Protein 7ZH0 (pdb70)

B-factor: mean 101.72, std 19.41, range [71.38, 168.77]

Nearest PDB structures (foldseek):
  7zh0-assembly1_A  TM=1.002E+00  e=4.511E-68  Homo sapiens
  7zha-assembly1_A  TM=9.778E-01  e=4.416E-56  Homo sapiens
  7zh6-assembly1_A  TM=9.779E-01  e=1.445E-52  Homo sapiens
  8et7-assembly1_A  TM=9.202E-01  e=3.446E-37  Homo sapiens
  8jtz-assembly1_A  TM=9.130E-01  e=7.797E-36  Homo sapiens

Solvent-accessible surface area: 22840 Å² total; per-residue (Å²): 138,70,29,72,78,19,13,141,152,29,16,56,73,20,152,8,5,109,119,4,12,100,46,3,1,78,4,0,21,16,12,0,23,12,82,27,3,12,64,5,8,7,35,127,14,85,50,40,6,5,46,2,99,29,25,32,58,18,5,136,192,65,60,47,61,55,93,79,6,52,122,75,32,56,77,45,79,39,48,38,71,78,60,70,170,178,64,59,54,124,103,124,76,17,75,86,47,94,24,190,41,51,16,131,31,24,36,110,52,24,0,2,0,32,93,24,50,2,3,37,118,31,48,203,42,42,71,54,3,56,36,35,1,23,77,0,1,50,44,0,2,103,67,21,2,76,26,0,2,104,118,15,1,25,71,7,3,20,106,2,2,78,6,10,0,72,8,0,44,48,0,4,138,13,110,72,34,81,40,2,21,100,64,8,51,61,1,0,15,63,1,11,2,8,11,6,1,1,0,0,5,4,1,2,8,2,4,42,134,28,2,44,55,0,0,0,33,2,14,27,48,35,7,81,0,31,16,84,0,8,23,46,4,144,157,65,74,64,9,71,26,2,8,69,41,6,2,62,38,2,63,117,17,53,133,12,164,184,34,5,22,18,1,3,14,13,3,62,5,114,83,122,28,120,93,2,97,98,3,36,157,90,9,22,92,101,69,124,152,112,41,144,87,50,58,66,9,56,101,125,54,2,51,148,39,95,26,10,100,69,2,4,108,21,3,37,64,8,14,38,5,4,8,1,0,67,53,2,1,50,106,77,23,52,148,56,65,70,57,75,72,90,21,34,102,72,19,1,59,40,22,53,78,12,1,94,97,0,30,135,22,0,74,199,83,6,8,67,111,11,7,21,55,3,9,70,59,0,0,79,4,0,53,66,0,6,125,48,85,154,31,138,48,222,111,56,63,75,30,1,30,102,0,17,49,6,0,14,29,1,52,14,1,1,9,0,6,0,0,2,2,1,6,2,9,10,0,2,9,0,0,3,18,0,0,6,49,18,5,76,0,22,56,46,4,59,125,51,40,158,143,32,30,78,107,112,123,35,45,4,7,32,66,3,0,81,40,0,39,79,2,29,35,31,2,118,90,8,32,40,6,67,56,99,19,13,16,48,32,111,76,4,42,137,109

Organism: Homo sapiens (NCBI:txid9606)

CATH classification: 1.20.1250.20

Radius of gyration: 25.82 Å; Cα contacts (8 Å, |Δi|>4): 703; chains: 1; bounding box: 88×44×61 Å

GO terms:
  GO:0015651 quaternary ammonium group transmembrane transporter activity (F, IDA)
  GO:0005326 neurotransmitter transmembrane transporter activity (F, IDA)
  GO:0005886 plasma membrane (C, IDA)
  GO:0042908 xenobiotic transport (P, IDA)
  GO:0008504 monoamine transmembrane transporter activity (F, IDA)
  GO:0015697 quaternary ammonium group transport (P, IDA)
  GO:0051610 serotonin uptake (P, IDA)
  GO:0051615 histamine uptake (P, IDA)
  GO:0051620 norepinephrine uptake (P, IDA)
  GO:0051625 epinephrine uptake (P, IDA)
  GO:0055085 transmembrane transport (P, IDA)
  GO:0090494 dopamine uptake (P, IDA)
  GO:0006836 neurotransmitter transport (P, IDA)
  GO:0022857 transmembrane transporter activity (F, IDA)
  GO:0001692 histamine metabolic process (P, TAS)
  GO:0005326 neurotransmitter transmembrane transporter activity (F, IMP)
  GO:0008504 monoamine transmembrane transporter activity (F, IMP)
  GO:0015844 monoamine transport (P, IMP)
  GO:0051615 histamine uptake (P, IMP)
  GO:0016323 basolateral plasma membrane (C, IDA)

Foldseek 3Di:
DVVLVLCVVPAFDDPLLVVLLVLLLVLLLLLLCLLPVCCLAAPDAPAKEADDPVRVVVCVVVVDAVVVVPVLFVDQKGFDCVVVCVRSDPPPPGDIGGDPDHMAGHDPFAHVCRQAVQDDVNVVCSCVLVLLLLLLLLQLLQVLLLVCLLPPLVVLLLVLLVLLQVLLLCLLVPNHDVSNSVSSSSNSSSSNSNNLSSLLQSLQRHWLPCSLVSLLVSVLSSLVSLLCLLVLCVVDRHNSSSSNVSNVVSVVSSVCVVSDDGHLVSCVQVVPVVVSVVVSQVSPPPDGDYDDRCNRPDPVNCQDDVLSVLLLVLLLLLLLLLLLLLVVLVVQQPADPPDDSVRSNVLSVVLVVLSVCSSVPCQPPFQLVLLLVLLLLLLVLLVVLLDDPPPPDPCNNVSSSSSNSSSVSNVSSSLSVLQQLDAPSCRSNSVSNSVSSSSVSNSCNVVVQVVQVVVPNSRSSNVSSVSSNVSVVSSVSDPRSHSPIHHHDPSSPDD

Structure (mmCIF, N/CA/C/O backbone):
data_7ZH0
#
_entry.id   7ZH0
#
_cell.length_a   1.00
_cell.length_b   1.00
_cell.length_c   1.00
_cell.angle_alpha   90.00
_cell.angle_beta   90.00
_cell.angle_gamma   90.00
#
_symmetry.space_group_name_H-M   'P 1'
#
loop_
_atom_site.group_PDB
_atom_site.id
_atom_site.type_symbol
_atom_site.label_atom_id
_atom_site.label_alt_id
_atom_site.label_comp_id
_atom_site.label_asym_id
_atom_site.label_entity_id
_atom_site.label_seq_id
_atom_site.pdbx_PDB_ins_code
_atom_site.Cartn_x
_atom_site.Cartn_y
_atom_site.Cartn_z
_atom_site.occupancy
_atom_site.B_iso_or_equiv
_atom_site.auth_seq_id
_atom_site.auth_comp_id
_atom_site.auth_asym_id
_atom_site.auth_atom_id
_atom_site.pdbx_PDB_model_num
ATOM 1 N N . PRO A 1 2 ? 83.379 127.356 126.952 1.00 115.07 2 PRO A N 1
ATOM 2 C CA . PRO A 1 2 ? 83.100 126.154 127.755 1.00 115.07 2 PRO A CA 1
ATOM 3 C C . PRO A 1 2 ? 82.134 125.195 127.087 1.00 115.07 2 PRO A C 1
ATOM 4 O O . PRO A 1 2 ? 82.184 123.991 127.371 1.00 115.07 2 PRO A O 1
ATOM 8 N N . SER A 1 3 ? 81.251 125.688 126.215 1.00 108.84 3 SER A N 1
ATOM 9 C CA . SER A 1 3 ? 80.356 124.794 125.490 1.00 108.84 3 SER A CA 1
ATOM 10 C C . SER A 1 3 ? 81.127 123.884 124.545 1.00 108.84 3 SER A C 1
ATOM 11 O O . SER A 1 3 ? 80.680 122.768 124.257 1.00 108.84 3 SER A O 1
ATOM 14 N N . PHE A 1 4 ? 82.282 124.339 124.051 1.00 101.07 4 PHE A N 1
ATOM 15 C CA . PHE A 1 4 ? 83.124 123.468 123.239 1.00 101.07 4 PHE A CA 1
ATOM 16 C C . PHE A 1 4 ? 83.613 122.278 124.050 1.00 101.07 4 PHE A C 1
ATOM 17 O O . PHE A 1 4 ? 83.686 121.155 123.539 1.00 101.07 4 PHE A O 1
ATOM 25 N N . ASP A 1 5 ? 83.965 122.507 125.317 1.00 108.13 5 ASP A N 1
ATOM 26 C CA . ASP A 1 5 ? 84.318 121.396 126.193 1.00 108.13 5 ASP A CA 1
ATOM 27 C C . ASP A 1 5 ? 83.141 120.446 126.365 1.00 108.13 5 ASP A C 1
ATOM 28 O O . ASP A 1 5 ? 83.297 119.223 126.266 1.00 108.13 5 ASP A O 1
ATOM 33 N N . GLU A 1 6 ? 81.946 120.992 126.602 1.00 105.99 6 GLU A N 1
ATOM 34 C CA . GLU A 1 6 ? 80.754 120.155 126.657 1.00 105.99 6 GLU A CA 1
ATOM 35 C C . GLU A 1 6 ? 80.482 119.504 125.307 1.00 105.99 6 GLU A C 1
ATOM 36 O O . GLU A 1 6 ? 80.001 118.367 125.243 1.00 105.99 6 GLU A O 1
ATOM 42 N N . ALA A 1 7 ? 80.784 120.211 124.215 1.00 103.12 7 ALA A N 1
ATOM 43 C CA . ALA A 1 7 ? 80.580 119.645 122.886 1.00 103.12 7 ALA A CA 1
ATOM 44 C C . ALA A 1 7 ? 81.451 118.416 122.672 1.00 103.12 7 ALA A C 1
ATOM 45 O O . ALA A 1 7 ? 81.006 117.425 122.082 1.00 103.12 7 ALA A O 1
ATOM 47 N N . LEU A 1 8 ? 82.698 118.463 123.139 1.00 101.96 8 LEU A N 1
ATOM 48 C CA . LEU A 1 8 ? 83.559 117.292 123.042 1.00 101.96 8 LEU A CA 1
ATOM 49 C C . LEU A 1 8 ? 83.167 116.224 124.055 1.00 101.96 8 LEU A C 1
ATOM 50 O O . LEU A 1 8 ? 83.408 115.033 123.823 1.00 101.96 8 LEU A O 1
ATOM 55 N N . GLN A 1 9 ? 82.580 116.626 125.185 1.00 107.71 9 GLN A N 1
ATOM 56 C CA . GLN A 1 9 ? 82.086 115.645 126.147 1.00 107.71 9 GLN A CA 1
ATOM 57 C C . GLN A 1 9 ? 80.932 114.835 125.569 1.00 107.71 9 GLN A C 1
ATOM 58 O O . GLN A 1 9 ? 80.861 113.616 125.764 1.00 107.71 9 GLN A O 1
ATOM 64 N N . ARG A 1 10 ? 80.012 115.498 124.863 1.00 104.44 10 ARG A N 1
ATOM 65 C CA . ARG A 1 10 ? 78.875 114.796 124.274 1.00 104.44 10 ARG A CA 1
ATOM 66 C C . ARG A 1 10 ? 79.335 113.804 123.215 1.00 104.44 10 ARG A C 1
ATOM 67 O O . ARG A 1 10 ? 78.814 112.686 123.123 1.00 104.44 10 ARG A O 1
ATOM 75 N N . VAL A 1 11 ? 80.306 114.200 122.400 1.00 103.30 11 VAL A N 1
ATOM 76 C CA . VAL A 1 11 ? 80.943 113.308 121.440 1.00 103.30 11 VAL A CA 1
ATOM 77 C C . VAL A 1 11 ? 82.371 113.782 121.223 1.00 103.30 11 VAL A C 1
ATOM 78 O O . VAL A 1 11 ? 82.615 114.982 121.064 1.00 103.30 11 VAL A O 1
ATOM 82 N N . GLY A 1 12 ? 83.307 112.855 121.235 1.00 100.28 12 GLY A N 1
ATOM 83 C CA . GLY A 1 12 ? 84.685 113.202 120.996 1.00 100.28 12 GLY A CA 1
ATOM 84 C C . GLY A 1 12 ? 85.602 112.393 121.902 1.00 100.28 12 GLY A C 1
ATOM 85 O O . GLY A 1 12 ? 85.421 111.183 122.058 1.00 100.28 12 GLY A O 1
ATOM 86 N N . GLU A 1 13 ? 86.581 113.087 122.482 1.00 101.85 13 GLU A N 1
ATOM 87 C CA . GLU A 1 13 ? 87.635 112.467 123.287 1.00 101.85 13 GLU A CA 1
ATOM 88 C C . GLU A 1 13 ? 88.335 111.460 122.383 1.00 101.85 13 GLU A C 1
ATOM 89 O O . GLU A 1 13 ? 89.022 111.885 121.440 1.00 101.85 13 GLU A O 1
ATOM 95 N N . PHE A 1 14 ? 88.216 110.159 122.616 1.00 98.45 14 PHE A N 1
ATOM 96 C CA . PHE A 1 14 ? 88.680 109.155 121.669 1.00 98.45 14 PHE A CA 1
ATOM 97 C C . PHE A 1 14 ? 87.505 108.359 121.124 1.00 98.45 14 PHE A C 1
ATOM 98 O O . PHE A 1 14 ? 86.747 107.755 121.888 1.00 98.45 14 PHE A O 1
ATOM 106 N N . GLY A 1 15 ? 87.364 108.367 119.804 1.00 97.89 15 GLY A N 1
ATOM 107 C CA . GLY A 1 15 ? 86.443 107.490 119.116 1.00 97.89 15 GLY A CA 1
ATOM 108 C C . GLY A 1 15 ? 87.183 106.703 118.057 1.00 97.89 15 GLY A C 1
ATOM 109 O O . GLY A 1 15 ? 88.416 106.706 118.030 1.00 97.89 15 GLY A O 1
ATOM 110 N N . ARG A 1 16 ? 86.449 106.012 117.187 1.00 100.90 16 ARG A N 1
ATOM 111 C CA . ARG A 1 16 ? 87.091 105.347 116.059 1.00 100.90 16 ARG A CA 1
ATOM 112 C C . ARG A 1 16 ? 87.652 106.367 115.075 1.00 100.90 16 ARG A C 1
ATOM 113 O O . ARG A 1 16 ? 88.766 106.204 114.558 1.00 100.90 16 ARG A O 1
ATOM 121 N N . PHE A 1 17 ? 86.898 107.438 114.825 1.00 98.67 17 PHE A N 1
ATOM 122 C CA . PHE A 1 17 ? 87.312 108.454 113.863 1.00 98.67 17 PHE A CA 1
ATOM 123 C C . PHE A 1 17 ? 88.606 109.132 114.294 1.00 98.67 17 PHE A C 1
ATOM 124 O O . PHE A 1 17 ? 89.542 109.279 113.497 1.00 98.67 17 PHE A O 1
ATOM 132 N N . GLN A 1 18 ? 88.681 109.543 115.561 1.00 94.69 18 GLN A N 1
ATOM 133 C CA . GLN A 1 18 ? 89.869 110.241 116.036 1.00 94.69 18 GLN A CA 1
ATOM 134 C C . GLN A 1 18 ? 91.067 109.309 116.132 1.00 94.69 18 GLN A C 1
ATOM 135 O O . GLN A 1 18 ? 92.199 109.744 115.920 1.00 94.69 18 GLN A O 1
ATOM 141 N N . ARG A 1 19 ? 90.841 108.026 116.416 1.00 97.78 19 ARG A N 1
ATOM 142 C CA . ARG A 1 19 ? 91.932 107.056 116.384 1.00 97.78 19 ARG A CA 1
ATOM 143 C C . ARG A 1 19 ? 92.489 106.890 114.974 1.00 97.78 19 ARG A C 1
ATOM 144 O O . ARG A 1 19 ? 93.715 106.857 114.777 1.00 97.78 19 ARG A O 1
ATOM 152 N N . ARG A 1 20 ? 91.605 106.778 113.979 1.00 98.35 20 ARG A N 1
ATOM 153 C CA . ARG A 1 20 ? 92.070 106.670 112.600 1.00 98.35 20 ARG A CA 1
ATOM 154 C C . ARG A 1 20 ? 92.835 107.921 112.181 1.00 98.35 20 ARG A C 1
ATOM 155 O O . ARG A 1 20 ? 93.913 107.826 111.581 1.00 98.35 20 ARG A O 1
ATOM 163 N N . VAL A 1 21 ? 92.304 109.101 112.514 1.00 96.19 21 VAL A N 1
ATOM 164 C CA . VAL A 1 21 ? 93.007 110.351 112.225 1.00 96.19 21 VAL A CA 1
ATOM 165 C C . VAL A 1 21 ? 94.364 110.370 112.916 1.00 96.19 21 VAL A C 1
ATOM 166 O O . VAL A 1 21 ? 95.366 110.825 112.350 1.00 96.19 21 VAL A O 1
ATOM 170 N N . PHE A 1 22 ? 94.412 109.875 114.152 1.00 91.79 22 PHE A N 1
ATOM 171 C CA . PHE A 1 22 ? 95.648 109.829 114.920 1.00 91.79 22 PHE A CA 1
ATOM 172 C C . PHE A 1 22 ? 96.718 109.032 114.189 1.00 91.79 22 PHE A C 1
ATOM 173 O O . PHE A 1 22 ? 97.846 109.505 114.002 1.00 91.79 22 PHE A O 1
ATOM 181 N N . LEU A 1 23 ? 96.376 107.816 113.762 1.00 92.90 23 LEU A N 1
ATOM 182 C CA . LEU A 1 23 ? 97.348 107.004 113.033 1.00 92.90 23 LEU A CA 1
ATOM 183 C C . LEU A 1 23 ? 97.746 107.669 111.720 1.00 92.90 23 LEU A C 1
ATOM 184 O O . LEU A 1 23 ? 98.930 107.670 111.341 1.00 92.90 23 LEU A O 1
ATOM 189 N N . LEU A 1 24 ? 96.773 108.256 111.020 1.00 93.61 24 LEU A N 1
ATOM 190 C CA . LEU A 1 24 ? 97.063 108.871 109.730 1.00 93.61 24 LEU A CA 1
ATOM 191 C C . LEU A 1 24 ? 98.061 110.014 109.870 1.00 93.61 24 LEU A C 1
ATOM 192 O O . LEU A 1 24 ? 98.971 110.156 109.045 1.00 93.61 24 LEU A O 1
ATOM 197 N N . LEU A 1 25 ? 97.912 110.839 110.906 1.00 88.94 25 LEU A N 1
ATOM 198 C CA . LEU A 1 25 ? 98.845 111.946 111.096 1.00 88.94 25 LEU A CA 1
ATOM 199 C C . LEU A 1 25 ? 100.177 111.478 111.680 1.00 88.94 25 LEU A C 1
ATOM 200 O O . LEU A 1 25 ? 101.223 112.095 111.424 1.00 88.94 25 LEU A O 1
ATOM 205 N N . CYS A 1 26 ? 100.170 110.396 112.462 1.00 90.94 26 CYS A N 1
ATOM 206 C CA . CYS A 1 26 ? 101.432 109.829 112.918 1.00 90.94 26 CYS A CA 1
ATOM 207 C C . CYS A 1 26 ? 102.269 109.336 111.749 1.00 90.94 26 CYS A C 1
ATOM 208 O O . CYS A 1 26 ? 103.505 109.352 111.812 1.00 90.94 26 CYS A O 1
ATOM 211 N N . LEU A 1 27 ? 101.617 108.901 110.672 1.00 85.58 27 LEU A N 1
ATOM 212 C CA . LEU A 1 27 ? 102.366 108.572 109.463 1.00 85.58 27 LEU A CA 1
ATOM 213 C C . LEU A 1 27 ? 103.139 109.787 108.944 1.00 85.58 27 LEU A C 1
ATOM 214 O O . LEU A 1 27 ? 104.310 109.675 108.547 1.00 85.58 27 LEU A O 1
ATOM 219 N N . THR A 1 28 ? 102.499 110.959 108.945 1.00 84.53 28 THR A N 1
ATOM 220 C CA . THR A 1 28 ? 103.182 112.182 108.533 1.00 84.53 28 THR A CA 1
ATOM 221 C C . THR A 1 28 ? 104.330 112.515 109.473 1.00 84.53 28 THR A C 1
ATOM 222 O O . THR A 1 28 ? 105.383 112.998 109.038 1.00 84.53 28 THR A O 1
ATOM 226 N N . GLY A 1 29 ? 104.135 112.290 110.771 1.00 84.14 29 GLY A N 1
ATOM 227 C CA . GLY A 1 29 ? 105.242 112.450 111.705 1.00 84.14 29 GLY A CA 1
ATOM 228 C C . GLY A 1 29 ? 106.429 111.568 111.356 1.00 84.14 29 GLY A C 1
ATOM 229 O O . GLY A 1 29 ? 107.584 112.005 111.405 1.00 84.14 29 GLY A O 1
ATOM 230 N N . VAL A 1 30 ? 106.155 110.316 110.982 1.00 82.90 30 VAL A N 1
ATOM 231 C CA . VAL A 1 30 ? 107.218 109.402 110.568 1.00 82.90 30 VAL A CA 1
ATOM 232 C C . VAL A 1 30 ? 107.950 109.948 109.349 1.00 82.90 30 VAL A C 1
ATOM 233 O O . VAL A 1 30 ? 109.185 109.913 109.277 1.00 82.90 30 VAL A O 1
ATOM 237 N N . THR A 1 31 ? 107.201 110.446 108.364 1.00 80.58 31 THR A N 1
ATOM 238 C CA . THR A 1 31 ? 107.842 110.970 107.157 1.00 80.58 31 THR A CA 1
ATOM 239 C C . THR A 1 31 ? 108.681 112.212 107.455 1.00 80.58 31 THR A C 1
ATOM 240 O O . THR A 1 31 ? 109.769 112.388 106.888 1.00 80.58 31 THR A O 1
ATOM 244 N N . PHE A 1 32 ? 108.203 113.084 108.342 1.00 78.87 32 PHE A N 1
ATOM 245 C CA . PHE A 1 32 ? 109.014 114.235 108.727 1.00 78.87 32 PHE A CA 1
ATOM 246 C C . PHE A 1 32 ? 110.298 113.792 109.414 1.00 78.87 32 PHE A C 1
ATOM 247 O O . PHE A 1 32 ? 111.361 114.389 109.205 1.00 78.87 32 PHE A O 1
ATOM 255 N N . ALA A 1 33 ? 110.216 112.755 110.252 1.00 83.61 33 ALA A N 1
ATOM 256 C CA . ALA A 1 33 ? 111.428 112.208 110.854 1.00 83.61 33 ALA A CA 1
ATOM 257 C C . ALA A 1 33 ? 112.377 111.675 109.788 1.00 83.61 33 ALA A C 1
ATOM 258 O O . ALA A 1 33 ? 113.598 111.830 109.899 1.00 83.61 33 ALA A O 1
ATOM 260 N N . PHE A 1 34 ? 111.830 111.030 108.756 1.00 82.81 34 PHE A N 1
ATOM 261 C CA . PHE A 1 34 ? 112.644 110.609 107.619 1.00 82.81 34 PHE A CA 1
ATOM 262 C C . PHE A 1 34 ? 113.395 111.793 107.030 1.00 82.81 34 PHE A C 1
ATOM 263 O O . PHE A 1 34 ? 114.601 111.722 106.771 1.00 82.81 34 PHE A O 1
ATOM 271 N N . LEU A 1 35 ? 112.679 112.893 106.804 1.00 81.26 35 LEU A N 1
ATOM 272 C CA . LEU A 1 35 ? 113.285 114.058 106.165 1.00 81.26 35 LEU A CA 1
ATOM 273 C C . LEU A 1 35 ? 114.371 114.679 107.034 1.00 81.26 35 LEU A C 1
ATOM 274 O O . LEU A 1 35 ? 115.433 115.063 106.531 1.00 81.26 35 LEU A O 1
ATOM 279 N N . PHE A 1 36 ? 114.125 114.787 108.342 1.00 84.67 36 PHE A N 1
ATOM 280 C CA . PHE A 1 36 ? 114.994 115.591 109.198 1.00 84.67 36 PHE A CA 1
ATOM 281 C C . PHE A 1 36 ? 116.412 115.034 109.259 1.00 84.67 36 PHE A C 1
ATOM 282 O O . PHE A 1 36 ? 117.383 115.797 109.272 1.00 84.67 36 PHE A O 1
ATOM 290 N N . VAL A 1 37 ? 116.556 113.713 109.306 1.00 85.31 37 VAL A N 1
ATOM 291 C CA . VAL A 1 37 ? 117.854 113.100 109.551 1.00 85.31 37 VAL A CA 1
ATOM 292 C C . VAL A 1 37 ? 118.438 112.419 108.317 1.00 85.31 37 VAL A C 1
ATOM 293 O O . VAL A 1 37 ? 119.670 112.313 108.219 1.00 85.31 37 VAL A O 1
ATOM 297 N N . GLY A 1 38 ? 117.611 111.999 107.358 1.00 88.43 38 GLY A N 1
ATOM 298 C CA . GLY A 1 38 ? 118.045 111.153 106.252 1.00 88.43 38 GLY A CA 1
ATOM 299 C C . GLY A 1 38 ? 119.258 111.656 105.495 1.00 88.43 38 GLY A C 1
ATOM 300 O O . GLY A 1 38 ? 119.809 110.908 104.679 1.00 88.43 38 GLY A O 1
ATOM 301 N N . VAL A 1 39 ? 119.688 112.893 105.745 1.00 83.91 39 VAL A N 1
ATOM 302 C CA . VAL A 1 39 ? 120.893 113.412 105.113 1.00 83.91 39 VAL A CA 1
ATOM 303 C C . VAL A 1 39 ? 122.133 112.668 105.592 1.00 83.91 39 VAL A C 1
ATOM 304 O O . VAL A 1 39 ? 123.119 112.559 104.856 1.00 83.91 39 VAL A O 1
ATOM 308 N N . VAL A 1 40 ? 122.116 112.145 106.821 1.00 85.20 40 VAL A N 1
ATOM 309 C CA . VAL A 1 40 ? 123.275 111.408 107.313 1.00 85.20 40 VAL A CA 1
ATOM 310 C C . VAL A 1 40 ? 123.509 110.158 106.476 1.00 85.20 40 VAL A C 1
ATOM 311 O O . VAL A 1 40 ? 124.653 109.718 106.309 1.00 85.20 40 VAL A O 1
ATOM 315 N N . PHE A 1 41 ? 122.446 109.568 105.932 1.00 90.45 41 PHE A N 1
ATOM 316 C CA . PHE A 1 41 ? 122.595 108.470 104.988 1.00 90.45 41 PHE A CA 1
ATOM 317 C C . PHE A 1 41 ? 122.706 108.951 103.550 1.00 90.45 41 PHE A C 1
ATOM 318 O O . PHE A 1 41 ? 122.936 108.131 102.654 1.00 90.45 41 PHE A O 1
ATOM 326 N N . LEU A 1 42 ? 122.542 110.249 103.312 1.00 88.61 42 LEU A N 1
ATOM 327 C CA . LEU A 1 42 ? 122.853 110.836 102.018 1.00 88.61 42 LEU A CA 1
ATOM 328 C C . LEU A 1 42 ? 124.310 111.274 102.002 1.00 88.61 42 LEU A C 1
ATOM 329 O O . LEU A 1 42 ? 124.745 112.050 102.858 1.00 88.61 42 LEU A O 1
ATOM 334 N N . GLY A 1 43 ? 125.064 110.785 101.028 1.00 97.09 43 GLY A N 1
ATOM 335 C CA . GLY A 1 43 ? 126.463 111.145 100.955 1.00 97.09 43 GLY A CA 1
ATOM 336 C C . GLY A 1 43 ? 127.297 110.639 102.111 1.00 97.09 43 GLY A C 1
ATOM 337 O O . GLY A 1 43 ? 128.071 111.396 102.703 1.00 97.09 43 GLY A O 1
ATOM 338 N N . THR A 1 44 ? 127.133 109.366 102.458 1.00 96.55 44 THR A N 1
ATOM 339 C CA . THR A 1 44 ? 128.064 108.733 103.378 1.00 96.55 44 THR A CA 1
ATOM 340 C C . THR A 1 44 ? 129.461 108.760 102.773 1.00 96.55 44 THR A C 1
ATOM 341 O O . THR A 1 44 ? 129.627 108.634 101.557 1.00 96.55 44 THR A O 1
ATOM 345 N N . GLN A 1 45 ? 130.463 108.938 103.623 1.00 98.52 45 GLN A N 1
ATOM 346 C CA . GLN A 1 45 ? 131.814 109.175 103.137 1.00 98.52 45 GLN A CA 1
ATOM 347 C C . GLN A 1 45 ? 132.299 107.987 102.314 1.00 98.52 45 GLN A C 1
ATOM 348 O O . GLN A 1 45 ? 132.215 106.841 102.776 1.00 98.52 45 GLN A O 1
ATOM 354 N N . PRO A 1 46 ? 132.794 108.210 101.100 1.00 102.01 46 PRO A N 1
ATOM 355 C CA . PRO A 1 46 ? 133.303 107.098 100.296 1.00 102.01 46 PRO A CA 1
ATOM 356 C C . PRO A 1 46 ? 134.530 106.476 100.936 1.00 102.01 46 PRO A C 1
ATOM 357 O O . PRO A 1 46 ? 135.289 107.132 101.652 1.00 102.01 46 PRO A O 1
ATOM 361 N N . ASP A 1 47 ? 134.710 105.181 100.679 1.00 115.19 47 ASP A N 1
ATOM 362 C CA . ASP A 1 47 ? 135.869 104.485 101.224 1.00 115.19 47 ASP A CA 1
ATOM 363 C C . ASP A 1 47 ? 137.171 105.023 100.640 1.00 115.19 47 ASP A C 1
ATOM 364 O O . ASP A 1 47 ? 138.166 105.167 101.361 1.00 115.19 47 ASP A O 1
ATOM 369 N N . HIS A 1 48 ? 137.188 105.331 99.344 1.00 117.21 48 HIS A N 1
ATOM 370 C CA . HIS A 1 48 ? 138.383 105.848 98.690 1.00 117.21 48 HIS A CA 1
ATOM 371 C C . HIS A 1 48 ? 137.993 106.863 97.628 1.00 117.21 48 HIS A C 1
ATOM 372 O O . HIS A 1 48 ? 137.066 106.624 96.849 1.00 117.21 48 HIS A O 1
ATOM 379 N N . TYR A 1 49 ? 138.701 107.990 97.601 1.00 113.59 49 TYR A N 1
ATOM 380 C CA . TYR A 1 49 ? 138.530 109.002 96.570 1.00 113.59 49 TYR A CA 1
ATOM 381 C C . TYR A 1 49 ? 139.889 109.574 96.200 1.00 113.59 49 TYR A C 1
ATOM 382 O O . TYR A 1 49 ? 140.728 109.812 97.072 1.00 113.59 49 TYR A O 1
ATOM 391 N N . TRP A 1 50 ? 140.101 109.790 94.906 1.00 118.15 50 TRP A N 1
ATOM 392 C CA . TRP A 1 50 ? 141.376 110.291 94.415 1.00 118.15 50 TRP A CA 1
ATOM 393 C C . TRP A 1 50 ? 141.151 110.961 93.071 1.00 118.15 50 TRP A C 1
ATOM 394 O O . TRP A 1 50 ? 140.124 110.754 92.420 1.00 118.15 50 TRP A O 1
ATOM 405 N N . CYS A 1 51 ? 142.132 111.758 92.657 1.00 126.51 51 CYS A N 1
ATOM 406 C CA . CYS A 1 51 ? 142.081 112.467 91.389 1.00 126.51 51 CYS A CA 1
ATOM 407 C C . CYS A 1 51 ? 143.185 111.979 90.464 1.00 126.51 51 CYS A C 1
ATOM 408 O O . CYS A 1 51 ? 144.283 111.635 90.908 1.00 126.51 51 CYS A O 1
ATOM 411 N N . ARG A 1 52 ? 142.877 111.941 89.170 1.00 132.62 52 ARG A N 1
ATOM 412 C CA . ARG A 1 52 ? 143.819 111.490 88.158 1.00 132.62 52 ARG A CA 1
ATOM 413 C C . ARG A 1 52 ? 143.871 112.490 87.014 1.00 132.62 52 ARG A C 1
ATOM 414 O O . ARG A 1 52 ? 142.868 113.123 86.673 1.00 132.62 52 ARG A O 1
ATOM 422 N N . GLY A 1 53 ? 145.054 112.622 86.424 1.00 145.35 53 GLY A N 1
ATOM 423 C CA . GLY A 1 53 ? 145.248 113.507 85.300 1.00 145.35 53 GLY A CA 1
ATOM 424 C C . GLY A 1 53 ? 144.719 112.913 84.016 1.00 145.35 53 GLY A C 1
ATOM 425 O O . GLY A 1 53 ? 144.314 111.742 83.944 1.00 145.35 53 GLY A O 1
ATOM 426 N N . PRO A 1 54 ? 144.703 113.738 82.965 1.00 151.86 54 PRO A N 1
ATOM 427 C CA . PRO A 1 54 ? 144.208 113.246 81.668 1.00 151.86 54 PRO A CA 1
ATOM 428 C C . PRO A 1 54 ? 144.986 112.053 81.144 1.00 151.86 54 PRO A C 1
ATOM 429 O O . PRO A 1 54 ? 144.386 111.116 80.604 1.00 151.86 54 PRO A O 1
ATOM 433 N N . SER A 1 55 ? 146.311 112.054 81.301 1.00 153.04 55 SER A N 1
ATOM 434 C CA . SER A 1 55 ? 147.103 110.906 80.875 1.00 153.04 55 SER A CA 1
ATOM 435 C C . SER A 1 55 ? 146.783 109.675 81.713 1.00 153.04 55 SER A C 1
ATOM 436 O O . SER A 1 55 ? 146.647 108.568 81.175 1.00 153.04 55 SER A O 1
ATOM 439 N N . ALA A 1 56 ? 146.663 109.849 83.032 1.00 149.98 56 ALA A N 1
ATOM 440 C CA . ALA A 1 56 ? 146.338 108.725 83.903 1.00 149.98 56 ALA A CA 1
ATOM 441 C C . ALA A 1 56 ? 144.963 108.158 83.579 1.00 149.98 56 ALA A C 1
ATOM 442 O O . ALA A 1 56 ? 144.788 106.936 83.507 1.00 149.98 56 ALA A O 1
ATOM 444 N N . ALA A 1 57 ? 143.977 109.031 83.371 1.00 150.61 57 ALA A N 1
ATOM 445 C CA . ALA A 1 57 ? 142.645 108.565 83.002 1.00 150.61 57 ALA A CA 1
ATOM 446 C C . ALA A 1 57 ? 142.668 107.850 81.658 1.00 150.61 57 ALA A C 1
ATOM 447 O O . ALA A 1 57 ? 142.013 106.816 81.486 1.00 150.61 57 ALA A O 1
ATOM 449 N N . ALA A 1 58 ? 143.421 108.386 80.695 1.00 152.82 58 ALA A N 1
ATOM 450 C CA . ALA A 1 58 ? 143.494 107.766 79.377 1.00 152.82 58 ALA A CA 1
ATOM 451 C C . ALA A 1 58 ? 144.093 106.368 79.460 1.00 152.82 58 ALA A C 1
ATOM 452 O O . ALA A 1 58 ? 143.560 105.416 78.877 1.00 152.82 58 ALA A O 1
ATOM 454 N N . LEU A 1 59 ? 145.199 106.220 80.193 1.00 153.48 59 LEU A N 1
ATOM 455 C CA . LEU A 1 59 ? 145.825 104.905 80.296 1.00 153.48 59 LEU A CA 1
ATOM 456 C C . LEU A 1 59 ? 144.953 103.938 81.089 1.00 153.48 59 LEU A C 1
ATOM 457 O O . LEU A 1 59 ? 144.877 102.749 80.756 1.00 153.48 59 LEU A O 1
ATOM 462 N N . ALA A 1 60 ? 144.277 104.429 82.131 1.00 154.05 60 ALA A N 1
ATOM 463 C CA . ALA A 1 60 ? 143.380 103.568 82.895 1.00 154.05 60 ALA A CA 1
ATOM 464 C C . ALA A 1 60 ? 142.229 103.068 82.034 1.00 154.05 60 ALA A C 1
ATOM 465 O O . ALA A 1 60 ? 141.859 101.890 82.102 1.00 154.05 60 ALA A O 1
ATOM 467 N N . GLU A 1 61 ? 141.647 103.949 81.218 1.00 156.89 61 GLU A N 1
ATOM 468 C CA . GLU A 1 61 ? 140.562 103.532 80.338 1.00 156.89 61 GLU A CA 1
ATOM 469 C C . GLU A 1 61 ? 141.058 102.577 79.261 1.00 156.89 61 GLU A C 1
ATOM 470 O O . GLU A 1 61 ? 140.367 101.612 78.915 1.00 156.89 61 GLU A O 1
ATOM 476 N N . ARG A 1 62 ? 142.254 102.824 78.719 1.00 157.61 62 ARG A N 1
ATOM 477 C CA . ARG A 1 62 ? 142.776 101.951 77.674 1.00 157.61 62 ARG A CA 1
ATOM 478 C C . ARG A 1 62 ? 143.184 100.591 78.226 1.00 157.61 62 ARG A C 1
ATOM 479 O O . ARG A 1 62 ? 143.248 99.614 77.472 1.00 157.61 62 ARG A O 1
ATOM 487 N N . CYS A 1 63 ? 143.461 100.504 79.527 1.00 157.04 63 CYS A N 1
ATOM 488 C CA . CYS A 1 63 ? 143.792 99.220 80.132 1.00 157.04 63 CYS A CA 1
ATOM 489 C C . CYS A 1 63 ? 142.612 98.590 80.860 1.00 157.04 63 CYS A C 1
ATOM 490 O O . CYS A 1 63 ? 142.563 97.362 80.995 1.00 157.04 63 CYS A O 1
ATOM 493 N N . GLY A 1 64 ? 141.669 99.398 81.333 1.00 153.80 64 GLY A N 1
ATOM 494 C CA . GLY A 1 64 ? 140.433 98.884 81.901 1.00 153.80 64 GLY A CA 1
ATOM 495 C C . GLY A 1 64 ? 140.552 98.105 83.194 1.00 153.80 64 GLY A C 1
ATOM 496 O O . GLY A 1 64 ? 139.924 97.047 83.332 1.00 153.80 64 GLY A O 1
ATOM 497 N N . TRP A 1 65 ? 141.340 98.596 84.146 1.00 149.10 65 TRP A N 1
ATOM 498 C CA . TRP A 1 65 ? 141.370 97.996 85.471 1.00 149.10 65 TRP A CA 1
ATOM 499 C C . TRP A 1 65 ? 140.295 98.594 86.376 1.00 149.10 65 TRP A C 1
ATOM 500 O O . TRP A 1 65 ? 139.794 99.700 86.154 1.00 149.10 65 TRP A O 1
ATOM 511 N N . SER A 1 66 ? 139.949 97.836 87.415 1.00 144.67 66 SER A N 1
ATOM 512 C CA . SER A 1 66 ? 138.962 98.277 88.385 1.00 144.67 66 SER A CA 1
ATOM 513 C C . SER A 1 66 ? 139.528 99.408 89.246 1.00 144.67 66 SER A C 1
ATOM 514 O O . SER A 1 66 ? 140.743 99.503 89.439 1.00 144.67 66 SER A O 1
ATOM 517 N N . PRO A 1 67 ? 138.667 100.290 89.763 1.00 137.31 67 PRO A N 1
ATOM 518 C CA . PRO A 1 67 ? 139.169 101.413 90.573 1.00 137.31 67 PRO A CA 1
ATOM 519 C C . PRO A 1 67 ? 139.926 100.995 91.822 1.00 137.31 67 PRO A C 1
ATOM 520 O O . PRO A 1 67 ? 140.770 101.762 92.303 1.00 137.31 67 PRO A O 1
ATOM 524 N N . GLU A 1 68 ? 139.648 99.810 92.370 1.00 136.69 68 GLU A N 1
ATOM 525 C CA . GLU A 1 68 ? 140.271 99.417 93.631 1.00 136.69 68 GLU A CA 1
ATOM 526 C C . GLU A 1 68 ? 141.785 99.307 93.493 1.00 136.69 68 GLU A C 1
ATOM 527 O O . GLU A 1 68 ? 142.535 99.902 94.275 1.00 136.69 68 GLU A O 1
ATOM 533 N N . GLU A 1 69 ? 142.257 98.556 92.495 1.00 140.12 69 GLU A N 1
ATOM 534 C CA . GLU A 1 69 ? 143.698 98.420 92.304 1.00 140.12 69 GLU A CA 1
ATOM 535 C C . GLU A 1 69 ? 144.336 99.733 91.870 1.00 140.12 69 GLU A C 1
ATOM 536 O O . GLU A 1 69 ? 145.492 100.003 92.219 1.00 140.12 69 GLU A O 1
ATOM 542 N N . GLU A 1 70 ? 143.608 100.558 91.115 1.00 136.11 70 GLU A N 1
ATOM 543 C CA . GLU A 1 70 ? 144.136 101.860 90.726 1.00 136.11 70 GLU A CA 1
ATOM 544 C C . GLU A 1 70 ? 144.396 102.726 91.951 1.00 136.11 70 GLU A C 1
ATOM 545 O O . GLU A 1 70 ? 145.450 103.363 92.065 1.00 136.11 70 GLU A O 1
ATOM 551 N N . TRP A 1 71 ? 143.445 102.755 92.885 1.00 127.00 71 TRP A N 1
ATOM 552 C CA . TRP A 1 71 ? 143.665 103.479 94.131 1.00 127.00 71 TRP A CA 1
ATOM 553 C C . TRP A 1 71 ? 144.778 102.840 94.950 1.00 127.00 71 TRP A C 1
ATOM 554 O O . TRP A 1 71 ? 145.563 103.544 95.595 1.00 127.00 71 TRP A O 1
ATOM 565 N N . ASN A 1 72 ? 144.855 101.507 94.942 1.00 133.84 72 ASN A N 1
ATOM 566 C CA . ASN A 1 72 ? 145.875 100.819 95.727 1.00 133.84 72 ASN A CA 1
ATOM 567 C C . ASN A 1 72 ? 147.278 101.185 95.262 1.00 133.84 72 ASN A C 1
ATOM 568 O O . ASN A 1 72 ? 148.171 101.413 96.086 1.00 133.84 72 ASN A O 1
ATOM 573 N N . ARG A 1 73 ? 147.495 101.244 93.947 1.00 136.35 73 ARG A N 1
ATOM 574 C CA . ARG A 1 73 ? 148.823 101.587 93.451 1.00 136.35 73 ARG A CA 1
ATOM 575 C C . ARG A 1 73 ? 149.126 103.072 93.611 1.00 136.35 73 ARG A C 1
ATOM 576 O O . ARG A 1 73 ? 150.299 103.456 93.668 1.00 136.35 73 ARG A O 1
ATOM 584 N N . THR A 1 74 ? 148.098 103.914 93.683 1.00 129.47 74 THR A N 1
ATOM 585 C CA . THR A 1 74 ? 148.297 105.356 93.777 1.00 129.47 74 THR A CA 1
ATOM 586 C C . THR A 1 74 ? 147.655 105.920 95.039 1.00 129.47 74 THR A C 1
ATOM 587 O O . THR A 1 74 ? 146.536 106.430 95.003 1.00 129.47 74 THR A O 1
ATOM 591 N N . GLY A 1 88 ? 141.420 109.487 101.583 1.00 117.77 88 GLY A N 1
ATOM 592 C CA . GLY A 1 88 ? 141.973 109.545 100.243 1.00 117.77 88 GLY A CA 1
ATOM 593 C C . GLY A 1 88 ? 142.873 110.744 100.010 1.00 117.77 88 GLY A C 1
ATOM 594 O O . GLY A 1 88 ? 142.678 111.804 100.603 1.00 117.77 88 GLY A O 1
ATOM 595 N N . ARG A 1 89 ? 143.863 110.573 99.138 1.00 121.59 89 ARG A N 1
ATOM 596 C CA . ARG A 1 89 ? 144.801 111.647 98.849 1.00 121.59 89 ARG A CA 1
ATOM 597 C C . ARG A 1 89 ? 144.143 112.727 97.999 1.00 121.59 89 ARG A C 1
ATOM 598 O O . ARG A 1 89 ? 143.331 112.438 97.117 1.00 121.59 89 ARG A O 1
ATOM 606 N N . CYS A 1 90 ? 144.497 113.980 98.275 1.00 121.87 90 CYS A N 1
ATOM 607 C CA . CYS A 1 90 ? 143.989 115.121 97.528 1.00 121.87 90 CYS A CA 1
ATOM 608 C C . CYS A 1 90 ? 144.948 115.597 96.446 1.00 121.87 90 CYS A C 1
ATOM 609 O O . CYS A 1 90 ? 144.629 116.553 95.734 1.00 121.87 90 CYS A O 1
ATOM 612 N N . GLN A 1 91 ? 146.108 114.960 96.306 1.00 130.73 91 GLN A N 1
ATOM 613 C CA . GLN A 1 91 ? 147.105 115.340 95.316 1.00 130.73 91 GLN A CA 1
ATOM 614 C C . GLN A 1 91 ? 147.573 114.095 94.579 1.00 130.73 91 GLN A C 1
ATOM 615 O O . GLN A 1 91 ? 147.593 113.000 95.147 1.00 130.73 91 GLN A O 1
ATOM 621 N N . ARG A 1 92 ? 147.948 114.266 93.313 1.00 138.71 92 ARG A N 1
ATOM 622 C CA . ARG A 1 92 ? 148.267 113.145 92.443 1.00 138.71 92 ARG A CA 1
ATOM 623 C C . ARG A 1 92 ? 149.575 113.386 91.708 1.00 138.71 92 ARG A C 1
ATOM 624 O O . ARG A 1 92 ? 149.965 114.527 91.451 1.00 138.71 92 ARG A O 1
ATOM 632 N N . TYR A 1 93 ? 150.249 112.289 91.375 1.00 145.55 93 TYR A N 1
ATOM 633 C CA . TYR A 1 93 ? 151.404 112.353 90.495 1.00 145.55 93 TYR A CA 1
ATOM 634 C C . TYR A 1 93 ? 150.951 112.658 89.072 1.00 145.55 93 TYR A C 1
ATOM 635 O O . TYR A 1 93 ? 149.883 112.226 88.633 1.00 145.55 93 TYR A O 1
ATOM 644 N N . LEU A 1 94 ? 151.773 113.408 88.347 1.00 153.72 94 LEU A N 1
ATOM 645 C CA . LEU A 1 94 ? 151.484 113.753 86.962 1.00 153.72 94 LEU A CA 1
ATOM 646 C C . LEU A 1 94 ? 152.489 113.072 86.044 1.00 153.72 94 LEU A C 1
ATOM 647 O O . LEU A 1 94 ? 153.703 113.188 86.244 1.00 153.72 94 LEU A O 1
ATOM 652 N N . LEU A 1 95 ? 151.975 112.340 85.054 1.00 162.34 95 LEU A N 1
ATOM 653 C CA . LEU A 1 95 ? 152.824 111.708 84.053 1.00 162.34 95 LEU A CA 1
ATOM 654 C C . LEU A 1 95 ? 153.279 112.692 82.984 1.00 162.34 95 LEU A C 1
ATOM 655 O O . LEU A 1 95 ? 154.259 112.418 82.282 1.00 162.34 95 LEU A O 1
ATOM 660 N N . GLU A 1 96 ? 152.605 113.838 82.864 1.00 163.00 96 GLU A N 1
ATOM 661 C CA . GLU A 1 96 ? 152.991 114.827 81.864 1.00 163.00 96 GLU A CA 1
ATOM 662 C C . GLU A 1 96 ? 154.394 115.357 82.128 1.00 163.00 96 GLU A C 1
ATOM 663 O O . GLU A 1 96 ? 155.163 115.597 81.190 1.00 163.00 96 GLU A O 1
ATOM 669 N N . ALA A 1 97 ? 154.742 115.553 83.402 1.00 165.00 97 ALA A N 1
ATOM 670 C CA . ALA A 1 97 ? 156.095 115.982 83.741 1.00 165.00 97 ALA A CA 1
ATOM 671 C C . ALA A 1 97 ? 157.121 114.932 83.335 1.00 165.00 97 ALA A C 1
ATOM 672 O O . ALA A 1 97 ? 158.231 115.271 82.909 1.00 165.00 97 ALA A O 1
ATOM 674 N N . ALA A 1 98 ? 156.768 113.651 83.467 1.00 166.57 98 ALA A N 1
ATOM 675 C CA . ALA A 1 98 ? 157.685 112.585 83.075 1.00 166.57 98 ALA A CA 1
ATOM 676 C C . ALA A 1 98 ? 157.978 112.628 81.580 1.00 166.57 98 ALA A C 1
ATOM 677 O O . ALA A 1 98 ? 159.124 112.428 81.161 1.00 166.57 98 ALA A O 1
ATOM 679 N N . ASN A 1 99 ? 156.955 112.886 80.766 1.00 165.20 99 ASN A N 1
ATOM 680 C CA . ASN A 1 99 ? 157.096 112.980 79.314 1.00 165.20 99 ASN A CA 1
ATOM 681 C C . ASN A 1 99 ? 157.713 111.714 78.723 1.00 165.20 99 ASN A C 1
ATOM 682 O O . ASN A 1 99 ? 157.246 111.200 77.708 1.00 165.20 99 ASN A O 1
ATOM 687 N N . LEU A 1 114 ? 153.450 97.401 85.299 1.00 161.65 114 LEU A N 1
ATOM 688 C CA . LEU A 1 114 ? 152.313 98.199 84.854 1.00 161.65 114 LEU A CA 1
ATOM 689 C C . LEU A 1 114 ? 152.263 99.533 85.590 1.00 161.65 114 LEU A C 1
ATOM 690 O O . LEU A 1 114 ? 151.483 100.418 85.237 1.00 161.65 114 LEU A O 1
ATOM 695 N N . ALA A 1 115 ? 153.099 99.668 86.618 1.00 166.68 115 ALA A N 1
ATOM 696 C CA . ALA A 1 115 ? 153.165 100.901 87.392 1.00 166.68 115 ALA A CA 1
ATOM 697 C C . ALA A 1 115 ? 153.633 102.059 86.521 1.00 166.68 115 ALA A C 1
ATOM 698 O O . ALA A 1 115 ? 154.635 101.943 85.809 1.00 166.68 115 ALA A O 1
ATOM 700 N N . ALA A 1 116 ? 152.906 103.179 86.568 1.00 168.77 116 ALA A N 1
ATOM 701 C CA . ALA A 1 116 ? 153.280 104.338 85.765 1.00 168.77 116 ALA A CA 1
ATOM 702 C C . ALA A 1 116 ? 154.620 104.909 86.206 1.00 168.77 116 ALA A C 1
ATOM 703 O O . ALA A 1 116 ? 155.460 105.262 85.370 1.00 168.77 116 ALA A O 1
ATOM 705 N N . PHE A 1 117 ? 154.841 105.006 87.517 1.00 167.09 117 PHE A N 1
ATOM 706 C CA . PHE A 1 117 ? 156.081 105.553 88.045 1.00 167.09 117 PHE A CA 1
ATOM 707 C C . PHE A 1 117 ? 157.097 104.439 88.225 1.00 167.09 117 PHE A C 1
ATOM 708 O O . PHE A 1 117 ? 156.797 103.441 88.899 1.00 167.09 117 PHE A O 1
ATOM 716 N N . PRO A 1 118 ? 158.282 104.538 87.623 1.00 167.16 118 PRO A N 1
ATOM 717 C CA . PRO A 1 118 ? 159.299 103.498 87.825 1.00 167.16 118 PRO A CA 1
ATOM 718 C C . PRO A 1 118 ? 159.850 103.495 89.243 1.00 167.16 118 PRO A C 1
ATOM 719 O O . PRO A 1 118 ? 159.973 102.436 89.868 1.00 167.16 118 PRO A O 1
ATOM 723 N N . ASN A 1 119 ? 160.180 104.679 89.762 1.00 167.65 119 ASN A N 1
ATOM 724 C CA . ASN A 1 119 ? 160.719 104.832 91.108 1.00 167.65 119 ASN A CA 1
ATOM 725 C C . ASN A 1 119 ? 160.086 106.025 91.817 1.00 167.65 119 ASN A C 1
ATOM 726 O O . ASN A 1 119 ? 160.740 106.691 92.623 1.00 167.65 119 ASN A O 1
ATOM 7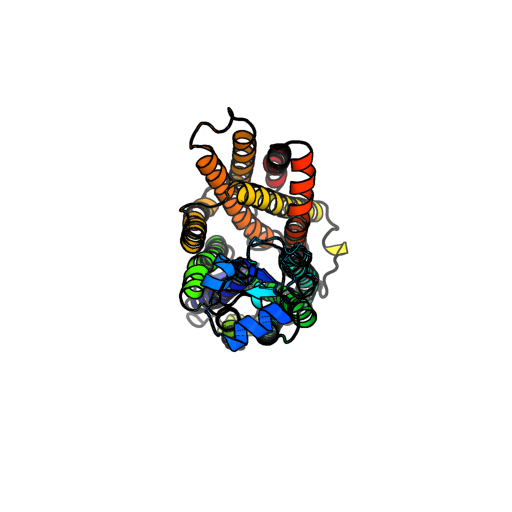31 N N . ARG A 1 120 ? 158.816 106.304 91.504 1.00 167.73 120 ARG A N 1
ATOM 732 C CA . ARG A 1 120 ? 158.051 107.435 92.050 1.00 167.73 120 ARG A CA 1
ATOM 733 C C . ARG A 1 120 ? 158.821 108.753 91.952 1.00 167.73 120 ARG A C 1
ATOM 734 O O . ARG A 1 120 ? 158.551 109.708 92.685 1.00 167.73 120 ARG A O 1
ATOM 742 N N . SER A 1 121 ? 159.762 108.829 91.007 1.00 163.55 121 SER A N 1
ATOM 743 C CA . SER A 1 121 ? 160.504 110.065 90.793 1.00 163.55 121 SER A CA 1
ATOM 744 C C . SER A 1 121 ? 159.622 111.179 90.248 1.00 163.55 121 SER A C 1
ATOM 745 O O . SER A 1 121 ? 160.001 112.352 90.337 1.00 163.55 121 SER A O 1
ATOM 748 N N . ALA A 1 122 ? 158.466 110.842 89.688 1.00 157.87 122 ALA A N 1
ATOM 749 C CA . ALA A 1 122 ? 157.549 111.862 89.199 1.00 157.87 122 ALA A CA 1
ATOM 750 C C . ALA A 1 122 ? 156.992 112.659 90.373 1.00 157.87 122 ALA A C 1
ATOM 751 O O . ALA A 1 122 ? 156.502 112.066 91.341 1.00 157.87 122 ALA A O 1
ATOM 753 N N . PRO A 1 123 ? 157.054 113.986 90.334 1.00 152.06 123 PRO A N 1
ATOM 754 C CA . PRO A 1 123 ? 156.552 114.783 91.454 1.00 152.06 123 PRO A CA 1
ATOM 755 C C . PRO A 1 123 ? 155.039 114.714 91.571 1.00 152.06 123 PRO A C 1
ATOM 756 O O . PRO A 1 123 ? 154.321 114.472 90.599 1.00 152.06 123 PRO A O 1
ATOM 760 N N . LEU A 1 124 ? 154.563 114.921 92.793 1.00 143.08 124 LEU A N 1
ATOM 761 C CA . LEU A 1 124 ? 153.133 114.996 93.046 1.00 143.08 124 LEU A CA 1
ATOM 762 C C . LEU A 1 124 ? 152.646 116.431 92.883 1.00 143.08 124 LEU A C 1
ATOM 763 O O . LEU A 1 124 ? 153.347 117.384 93.233 1.00 143.08 124 LEU A O 1
ATOM 768 N N . VAL A 1 125 ? 151.444 116.579 92.336 1.00 141.64 125 VAL A N 1
ATOM 769 C CA . VAL A 1 125 ? 150.873 117.899 92.078 1.00 141.64 125 VAL A CA 1
ATOM 770 C C . VAL A 1 125 ? 149.437 117.938 92.590 1.00 141.64 125 VAL A C 1
ATOM 771 O O . VAL A 1 125 ? 148.693 116.959 92.430 1.00 141.64 125 VAL A O 1
ATOM 775 N N . PRO A 1 126 ? 149.016 119.020 93.242 1.00 138.70 126 PRO A N 1
ATOM 776 C CA . PRO A 1 126 ? 147.608 119.137 93.633 1.00 138.70 126 PRO A CA 1
ATOM 777 C C . PRO A 1 126 ? 146.707 119.259 92.416 1.00 138.70 126 PRO A C 1
ATOM 778 O O . PRO A 1 126 ? 147.112 119.742 91.357 1.00 138.70 126 PRO A O 1
ATOM 782 N N . CYS A 1 127 ? 145.467 118.806 92.579 1.00 137.98 127 CYS A N 1
ATOM 783 C CA . CYS A 1 127 ? 144.495 118.761 91.496 1.00 137.98 127 CYS A CA 1
ATOM 784 C C . CYS A 1 127 ? 143.315 119.666 91.818 1.00 137.98 127 CYS A C 1
ATOM 785 O O . CYS A 1 127 ? 142.741 119.585 92.909 1.00 137.98 127 CYS A O 1
ATOM 788 N N . ARG A 1 128 ? 142.965 120.533 90.867 1.00 136.58 128 ARG A N 1
ATOM 789 C CA . ARG A 1 128 ? 141.774 121.362 91.004 1.00 136.58 128 ARG A CA 1
ATOM 790 C C . ARG A 1 128 ? 140.500 120.577 90.718 1.00 136.58 128 ARG A C 1
ATOM 791 O O . ARG A 1 128 ? 139.466 120.834 91.344 1.00 136.58 128 ARG A O 1
ATOM 799 N N . GLY A 1 129 ? 140.554 119.623 89.792 1.00 126.72 129 GLY A N 1
ATOM 800 C CA . GLY A 1 129 ? 139.377 118.855 89.439 1.00 126.72 129 GLY A CA 1
ATOM 801 C C . GLY A 1 129 ? 139.756 117.577 88.724 1.00 126.72 129 GLY A C 1
ATOM 802 O O . GLY A 1 129 ? 140.929 117.314 88.449 1.00 126.72 129 GLY A O 1
ATOM 803 N N . GLY A 1 130 ? 138.735 116.781 88.423 1.00 121.17 130 GLY A N 1
ATOM 804 C CA . GLY A 1 130 ? 138.915 115.528 87.724 1.00 121.17 130 GLY A CA 1
ATOM 805 C C . GLY A 1 130 ? 138.971 114.290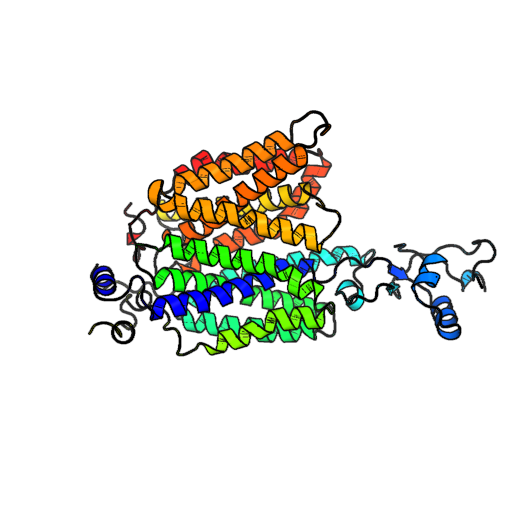 88.590 1.00 121.17 130 GLY A C 1
ATOM 806 O O . GLY A 1 130 ? 139.321 113.219 88.080 1.00 121.17 130 GLY A O 1
ATOM 807 N N . TRP A 1 131 ? 138.646 114.396 89.875 1.00 116.02 131 TRP A N 1
ATOM 808 C CA . TRP A 1 131 ? 138.683 113.243 90.762 1.00 116.02 131 TRP A CA 1
ATOM 809 C C . TRP A 1 131 ? 137.476 112.330 90.581 1.00 116.02 131 TRP A C 1
ATOM 810 O O . TRP A 1 131 ? 136.366 112.775 90.281 1.00 116.02 131 TRP A O 1
ATOM 821 N N . ARG A 1 132 ? 137.717 111.034 90.779 1.00 110.14 132 ARG A N 1
ATOM 822 C CA . ARG A 1 132 ? 136.700 109.999 90.688 1.00 110.14 132 ARG A CA 1
ATOM 823 C C . ARG A 1 132 ? 136.654 109.218 91.993 1.00 110.14 132 ARG A C 1
ATOM 824 O O . ARG A 1 132 ? 137.379 109.516 92.945 1.00 110.14 132 ARG A O 1
ATOM 832 N N . TYR A 1 133 ? 135.785 108.210 92.031 1.00 105.40 133 TYR A N 1
ATOM 833 C CA . TYR A 1 133 ? 135.496 107.465 93.246 1.00 105.40 133 TYR A CA 1
ATOM 834 C C . TYR A 1 133 ? 135.507 105.968 92.966 1.00 105.40 133 TYR A C 1
ATOM 835 O O . TYR A 1 133 ? 135.321 105.533 91.826 1.00 105.40 133 TYR A O 1
ATOM 844 N N . ALA A 1 134 ? 135.731 105.181 94.019 1.00 108.13 134 ALA A N 1
ATOM 845 C CA . ALA A 1 134 ? 135.881 103.737 93.872 1.00 108.13 134 ALA A CA 1
ATOM 846 C C . ALA A 1 134 ? 134.680 102.952 94.389 1.00 108.13 134 ALA A C 1
ATOM 847 O O . ALA A 1 134 ? 134.303 101.940 93.790 1.00 108.13 134 ALA A O 1
ATOM 849 N N . GLN A 1 135 ? 134.079 103.388 95.492 1.00 110.68 135 GLN A N 1
ATOM 850 C CA . GLN A 1 135 ? 133.000 102.628 96.110 1.00 110.68 135 GLN A CA 1
ATOM 851 C C . GLN A 1 135 ? 131.750 102.631 95.234 1.00 110.68 135 GLN A C 1
ATOM 852 O O . GLN A 1 135 ? 131.385 103.649 94.641 1.00 110.68 135 GLN A O 1
ATOM 858 N N . ALA A 1 136 ? 131.090 101.471 95.161 1.00 114.57 136 ALA A N 1
ATOM 859 C CA . ALA A 1 136 ? 129.952 101.300 94.265 1.00 114.57 136 ALA A CA 1
ATOM 860 C C . ALA A 1 136 ? 128.694 101.990 94.775 1.00 114.57 136 ALA A C 1
ATOM 861 O O . ALA A 1 136 ? 127.848 102.393 93.969 1.00 114.57 136 ALA A O 1
ATOM 863 N N . HIS A 1 137 ? 128.543 102.119 96.091 1.00 108.66 137 HIS A N 1
ATOM 864 C CA . HIS A 1 137 ? 127.380 102.794 96.652 1.00 108.66 137 HIS A CA 1
ATOM 865 C C . HIS A 1 137 ? 127.325 104.240 96.172 1.00 108.66 137 HIS A C 1
ATOM 866 O O . HIS A 1 137 ? 128.347 104.929 96.105 1.00 108.66 137 HIS A O 1
ATOM 873 N N . SER A 1 138 ? 126.127 104.700 95.825 1.00 102.82 138 SER A N 1
ATOM 874 C CA . SER A 1 138 ? 125.941 106.034 95.270 1.00 102.82 138 SER A CA 1
ATOM 875 C C . SER A 1 138 ? 125.702 107.029 96.396 1.00 102.82 138 SER A C 1
ATOM 876 O O . SER A 1 138 ? 124.896 106.774 97.296 1.00 102.82 138 SER A O 1
ATOM 879 N N . THR A 1 139 ? 126.400 108.159 96.339 1.00 96.62 139 THR A N 1
ATOM 880 C CA . THR A 1 139 ? 126.320 109.186 97.366 1.00 96.62 139 THR A CA 1
ATOM 881 C C . THR A 1 139 ? 126.326 110.552 96.698 1.00 96.62 139 THR A C 1
ATOM 882 O O . THR A 1 139 ? 126.779 110.703 95.562 1.00 96.62 139 THR A O 1
ATOM 886 N N . ILE A 1 140 ? 125.814 111.558 97.414 1.00 91.76 140 ILE A N 1
ATOM 887 C CA . ILE A 1 140 ? 125.843 112.914 96.873 1.00 91.76 140 ILE A CA 1
ATOM 888 C C . ILE A 1 140 ? 127.277 113.400 96.742 1.00 91.76 140 ILE A C 1
ATOM 889 O O . ILE A 1 140 ? 127.571 114.277 95.921 1.00 91.76 140 ILE A O 1
ATOM 894 N N . VAL A 1 141 ? 128.189 112.844 97.540 1.00 90.50 141 VAL A N 1
ATOM 895 C CA . VAL A 1 141 ? 129.602 113.186 97.416 1.00 90.50 141 VAL A CA 1
ATOM 896 C C . VAL A 1 141 ? 130.123 112.788 96.043 1.00 90.50 141 VAL A C 1
ATOM 897 O O . VAL A 1 141 ? 130.865 113.540 95.401 1.00 90.50 141 VAL A O 1
ATOM 901 N N . SER A 1 142 ? 129.748 111.599 95.574 1.00 95.25 142 SER A N 1
ATOM 902 C CA . SER A 1 142 ? 130.190 111.150 94.259 1.00 95.25 142 SER A CA 1
ATOM 903 C C . SER A 1 142 ? 129.626 112.029 93.150 1.00 95.25 142 SER A C 1
ATOM 904 O O . SER A 1 142 ? 130.333 112.355 92.189 1.00 95.25 142 SER A O 1
ATOM 907 N N . GLU A 1 143 ? 128.354 112.418 93.258 1.00 94.55 143 GLU A N 1
ATOM 908 C CA . GLU A 1 143 ? 127.720 113.166 92.178 1.00 94.55 143 GLU A CA 1
ATOM 909 C C . GLU A 1 143 ? 128.188 114.617 92.142 1.00 94.55 143 GLU A C 1
ATOM 910 O O . GLU A 1 143 ? 128.449 115.161 91.063 1.00 94.55 143 GLU A O 1
ATOM 916 N N . PHE A 1 144 ? 128.297 115.262 93.300 1.00 89.03 144 PHE A N 1
ATOM 917 C CA . PHE A 1 144 ? 128.587 116.687 93.359 1.00 89.03 144 PHE A CA 1
ATOM 918 C C . PHE A 1 144 ? 130.047 116.992 93.662 1.00 89.03 144 PHE A C 1
ATOM 919 O O . PHE A 1 144 ? 130.416 118.169 93.722 1.00 89.03 144 PHE A O 1
ATOM 927 N N . ASP A 1 145 ? 130.878 115.969 93.860 1.00 97.66 145 ASP A N 1
ATOM 928 C CA . ASP A 1 145 ? 132.324 116.127 94.015 1.00 97.66 145 ASP A CA 1
ATOM 929 C C . ASP A 1 145 ? 132.665 117.025 95.207 1.00 97.66 145 ASP A C 1
ATOM 930 O O . ASP A 1 145 ? 133.309 118.066 95.074 1.00 97.66 145 ASP A O 1
ATOM 935 N N . LEU A 1 146 ? 132.214 116.602 96.389 1.00 95.03 146 LEU A N 1
ATOM 936 C CA . LEU A 1 146 ? 132.433 117.359 97.622 1.00 95.03 146 LEU A CA 1
ATOM 937 C C . LEU A 1 146 ? 133.579 116.725 98.408 1.00 95.03 146 LEU A C 1
ATOM 938 O O . LEU A 1 146 ? 133.380 116.069 99.429 1.00 95.03 146 LEU A O 1
ATOM 943 N N . VAL A 1 147 ? 134.806 116.940 97.928 1.00 107.50 147 VAL A N 1
ATOM 944 C CA . VAL A 1 147 ? 136.007 116.458 98.601 1.00 107.50 147 VAL A CA 1
ATOM 945 C C . VAL A 1 147 ? 137.089 117.529 98.522 1.00 107.50 147 VAL A C 1
ATOM 946 O O . VAL A 1 147 ? 136.998 118.483 97.747 1.00 107.50 147 VAL A O 1
ATOM 950 N N . CYS A 1 148 ? 138.125 117.351 99.344 1.00 110.35 148 CYS A N 1
ATOM 951 C CA . CYS A 1 148 ? 139.308 118.218 99.373 1.00 110.35 148 CYS A CA 1
ATOM 952 C C . CYS A 1 148 ? 138.853 119.635 99.698 1.00 110.35 148 CYS A C 1
ATOM 953 O O . CYS A 1 148 ? 138.245 119.835 100.763 1.00 110.35 148 CYS A O 1
ATOM 956 N N . VAL A 1 149 ? 139.119 120.631 98.850 1.00 107.18 149 VAL A N 1
ATOM 957 C CA . VAL A 1 149 ? 138.653 121.984 99.131 1.00 107.18 149 VAL A CA 1
ATOM 958 C C . VAL A 1 149 ? 137.131 122.043 99.107 1.00 107.18 149 VAL A C 1
ATOM 959 O O . VAL A 1 149 ? 136.523 122.865 99.804 1.00 107.18 149 VAL A O 1
ATOM 963 N N . ASN A 1 150 ? 136.493 121.182 98.315 1.00 103.65 150 ASN A N 1
ATOM 964 C CA . ASN A 1 150 ? 135.040 121.110 98.277 1.00 103.65 150 ASN A CA 1
ATOM 965 C C . ASN A 1 150 ? 134.457 120.288 99.418 1.00 103.65 150 ASN A C 1
ATOM 966 O O . ASN A 1 150 ? 133.239 120.317 99.617 1.00 103.65 150 ASN A O 1
ATOM 971 N N . ALA A 1 151 ? 135.287 119.561 100.170 1.00 100.60 151 ALA A N 1
ATOM 972 C CA . ALA A 1 151 ? 134.786 118.847 101.337 1.00 100.60 151 ALA A CA 1
ATOM 973 C C . ALA A 1 151 ? 134.258 119.800 102.395 1.00 100.60 151 ALA A C 1
ATOM 974 O O . ALA A 1 151 ? 133.544 119.369 103.305 1.00 100.60 151 ALA A O 1
ATOM 976 N N . TRP A 1 152 ? 134.603 121.084 102.295 1.00 102.64 152 TRP A N 1
ATOM 977 C CA . TRP A 1 152 ? 134.035 122.086 103.187 1.00 102.64 152 TRP A CA 1
ATOM 978 C C . TRP A 1 152 ? 132.518 122.123 103.091 1.00 102.64 152 TRP A C 1
ATOM 979 O O . TRP A 1 152 ? 131.823 122.177 104.113 1.00 102.64 152 TRP A O 1
ATOM 990 N N . MET A 1 153 ? 131.988 122.099 101.874 1.00 97.88 153 MET A N 1
ATOM 991 C CA . MET A 1 153 ? 130.575 122.342 101.635 1.00 97.88 153 MET A CA 1
ATOM 992 C C . MET A 1 153 ? 129.727 121.079 101.687 1.00 97.88 153 MET A C 1
ATOM 993 O O . MET A 1 153 ? 128.595 121.088 101.194 1.00 97.88 153 MET A O 1
ATOM 998 N N . LEU A 1 154 ? 130.241 119.996 102.275 1.00 95.44 154 LEU A N 1
ATOM 999 C CA . LEU A 1 154 ? 129.373 118.875 102.617 1.00 95.44 154 LEU A CA 1
ATOM 1000 C C . LEU A 1 154 ? 128.461 119.228 103.783 1.00 95.44 154 LEU A C 1
ATOM 1001 O O . LEU A 1 154 ? 127.283 118.856 103.782 1.00 95.44 154 LEU A O 1
ATOM 1006 N N . ASP A 1 155 ? 128.987 119.933 104.785 1.00 95.66 155 ASP A N 1
ATOM 1007 C CA . ASP A 1 155 ? 128.167 120.475 105.859 1.00 95.66 155 ASP A CA 1
ATOM 1008 C C . ASP A 1 155 ? 127.360 121.685 105.411 1.00 95.66 155 ASP A C 1
ATOM 1009 O O . ASP A 1 155 ? 126.439 122.104 106.126 1.00 95.66 155 ASP A O 1
ATOM 1014 N N . LEU A 1 156 ? 127.680 122.254 104.247 1.00 88.00 156 LEU A N 1
ATOM 1015 C CA . LEU A 1 156 ? 126.839 123.304 103.690 1.00 88.00 156 LEU A CA 1
ATOM 1016 C C . LEU A 1 156 ? 125.424 122.794 103.464 1.00 88.00 156 LEU A C 1
ATOM 1017 O O . LEU A 1 156 ? 124.456 123.536 103.645 1.00 88.00 156 LEU A O 1
ATOM 1022 N N . THR A 1 157 ? 125.283 121.524 103.078 1.00 89.15 157 THR A N 1
ATOM 1023 C CA . THR A 1 157 ? 123.954 120.933 102.976 1.00 89.15 157 THR A CA 1
ATOM 1024 C C . THR A 1 157 ? 123.246 120.926 104.324 1.00 89.15 157 THR A C 1
ATOM 1025 O O . THR A 1 157 ? 122.050 121.227 104.394 1.00 89.15 157 THR A O 1
ATOM 1029 N N . GLN A 1 158 ? 123.966 120.594 105.398 1.00 87.58 158 GLN A N 1
ATOM 1030 C CA . GLN A 1 158 ? 123.389 120.658 106.737 1.00 87.58 158 GLN A CA 1
ATOM 1031 C C . GLN A 1 158 ? 122.889 122.062 107.042 1.00 87.58 158 GLN A C 1
ATOM 1032 O O . GLN A 1 158 ? 121.752 122.253 107.494 1.00 87.58 158 GLN A O 1
ATOM 1038 N N . ALA A 1 159 ? 123.741 123.060 106.800 1.00 87.43 159 ALA A N 1
ATOM 1039 C CA . ALA A 1 159 ? 123.387 124.436 107.125 1.00 87.43 159 ALA A CA 1
ATOM 1040 C C . ALA A 1 159 ? 122.193 124.909 106.308 1.00 87.43 159 ALA A C 1
ATOM 1041 O O . ALA A 1 159 ? 121.297 125.573 106.836 1.00 87.43 159 ALA A O 1
ATOM 1043 N N . ILE A 1 160 ? 122.160 124.573 105.018 1.00 84.28 160 ILE A N 1
ATOM 1044 C CA . ILE A 1 160 ? 121.061 125.009 104.165 1.00 84.28 160 ILE A CA 1
ATOM 1045 C C . ILE A 1 160 ? 119.763 124.315 104.554 1.00 84.28 160 ILE A C 1
ATOM 1046 O O . ILE A 1 160 ? 118.699 124.939 104.570 1.00 84.28 160 ILE A O 1
ATOM 1051 N N . LEU A 1 161 ? 119.821 123.021 104.878 1.00 81.35 161 LEU A N 1
ATOM 1052 C CA . LEU A 1 161 ? 118.612 122.334 105.320 1.00 81.35 161 LEU A CA 1
ATOM 1053 C C . LEU A 1 161 ? 118.074 122.943 106.605 1.00 81.35 161 LEU A C 1
ATOM 1054 O O . LEU A 1 161 ? 116.864 123.158 106.741 1.00 81.35 161 LEU A O 1
ATOM 1059 N N . ASN A 1 162 ? 118.957 123.239 107.559 1.00 85.23 162 ASN A N 1
ATOM 1060 C CA . ASN A 1 162 ? 118.490 123.806 108.818 1.00 85.23 162 ASN A CA 1
ATOM 1061 C C . ASN A 1 162 ? 117.986 125.235 108.633 1.00 85.23 162 ASN A C 1
ATOM 1062 O O . ASN A 1 162 ? 117.027 125.651 109.293 1.00 85.23 162 ASN A O 1
ATOM 1067 N N . LEU A 1 163 ? 118.608 125.999 107.733 1.00 85.13 163 LEU A N 1
ATOM 1068 C CA . LEU A 1 163 ? 118.111 127.337 107.432 1.00 85.13 163 LEU A CA 1
ATOM 1069 C C . LEU A 1 163 ? 116.746 127.276 106.760 1.00 85.13 163 LEU A C 1
ATOM 1070 O O . LEU A 1 163 ? 115.873 128.113 107.026 1.00 85.13 163 LEU A O 1
ATOM 1075 N N . GLY A 1 164 ? 116.552 126.299 105.873 1.00 82.86 164 GLY A N 1
ATOM 1076 C CA . GLY A 1 164 ? 115.237 126.083 105.301 1.00 82.86 164 GLY A CA 1
ATOM 1077 C C . GLY A 1 164 ? 114.212 125.727 106.355 1.00 82.86 164 GLY A C 1
ATOM 1078 O O . GLY A 1 164 ? 113.083 126.214 106.319 1.00 82.86 164 GLY A O 1
ATOM 1079 N N . PHE A 1 165 ? 114.595 124.881 107.312 1.00 83.19 165 PHE A N 1
ATOM 1080 C CA . PHE A 1 165 ? 113.710 124.584 108.434 1.00 83.19 165 PHE A CA 1
ATOM 1081 C C . PHE A 1 165 ? 113.331 125.859 109.174 1.00 83.19 165 PHE A C 1
ATOM 1082 O O . PHE A 1 165 ? 112.154 126.095 109.468 1.00 83.19 165 PHE A O 1
ATOM 1090 N N . LEU A 1 166 ? 114.322 126.704 109.465 1.00 85.48 166 LEU A N 1
ATOM 1091 C CA . LEU A 1 166 ? 114.063 127.931 110.212 1.00 85.48 166 LEU A CA 1
ATOM 1092 C C . LEU A 1 166 ? 113.089 128.836 109.468 1.00 85.48 166 LEU A C 1
ATOM 1093 O O . LEU A 1 166 ? 112.067 129.261 110.022 1.00 85.48 166 LEU A O 1
ATOM 1098 N N . THR A 1 167 ? 113.388 129.137 108.203 1.00 87.36 167 THR A N 1
ATOM 1099 C CA . THR A 1 167 ? 112.549 130.077 107.465 1.00 87.36 167 THR A CA 1
ATOM 1100 C C . THR A 1 167 ? 111.174 129.487 107.173 1.00 87.36 167 THR A C 1
ATOM 1101 O O . THR A 1 167 ? 110.165 130.203 107.218 1.00 87.36 167 THR A O 1
ATOM 1105 N N . GLY A 1 168 ? 111.109 128.184 106.884 1.00 88.65 168 GLY A N 1
ATOM 1106 C CA . GLY A 1 168 ? 109.827 127.548 106.668 1.00 88.65 168 GLY A CA 1
ATOM 1107 C C . GLY A 1 168 ? 108.964 127.584 107.907 1.00 88.65 168 GLY A C 1
ATOM 1108 O O . GLY A 1 168 ? 107.769 127.851 107.828 1.00 88.65 168 GLY A O 1
ATOM 1109 N N . ALA A 1 169 ? 109.560 127.339 109.071 1.00 90.81 169 ALA A N 1
ATOM 1110 C CA . ALA A 1 169 ? 108.823 127.509 110.313 1.00 90.81 169 ALA A CA 1
ATOM 1111 C C . ALA A 1 169 ? 108.311 128.937 110.443 1.00 90.81 169 ALA A C 1
ATOM 1112 O O . ALA A 1 169 ? 107.109 129.167 110.643 1.00 90.81 169 ALA A O 1
ATOM 1114 N N . PHE A 1 170 ? 109.209 129.909 110.255 1.00 92.21 170 PHE A N 1
ATOM 1115 C CA . PHE A 1 170 ? 108.876 131.306 110.511 1.00 92.21 170 PHE A CA 1
ATOM 1116 C C . PHE A 1 170 ? 107.724 131.779 109.634 1.00 92.21 170 PHE A C 1
ATOM 1117 O O . PHE A 1 170 ? 106.850 132.521 110.097 1.00 92.21 170 PHE A O 1
ATOM 1125 N N . THR A 1 171 ? 107.700 131.368 108.367 1.00 91.75 171 THR A N 1
ATOM 1126 C CA . THR A 1 171 ? 106.634 131.849 107.494 1.00 91.75 171 THR A CA 1
ATOM 1127 C C . THR A 1 171 ? 105.408 130.936 107.485 1.00 91.75 171 THR A C 1
ATOM 1128 O O . THR A 1 171 ? 104.275 131.429 107.428 1.00 91.75 171 THR A O 1
ATOM 1132 N N . LEU A 1 172 ? 105.590 129.614 107.556 1.00 86.15 172 LEU A N 1
ATOM 1133 C CA . LEU A 1 172 ? 104.459 128.700 107.542 1.00 86.15 172 LEU A CA 1
ATOM 1134 C C . LEU A 1 172 ? 103.630 128.770 108.813 1.00 86.15 172 LEU A C 1
ATOM 1135 O O . LEU A 1 172 ? 102.457 128.400 108.772 1.00 86.15 172 LEU A O 1
ATOM 1140 N N . GLY A 1 173 ? 104.183 129.239 109.934 1.00 90.71 173 GLY A N 1
ATOM 1141 C CA . GLY A 1 173 ? 103.325 129.477 111.085 1.00 90.71 173 GLY A CA 1
ATOM 1142 C C . GLY A 1 173 ? 102.232 130.483 110.775 1.00 90.71 173 GLY A C 1
ATOM 1143 O O . GLY A 1 173 ? 101.039 130.222 110.983 1.00 90.71 173 GLY A O 1
ATOM 1144 N N . TYR A 1 174 ? 102.624 131.634 110.225 1.00 95.53 174 TYR A N 1
ATOM 1145 C CA . TYR A 1 174 ? 101.648 132.634 109.812 1.00 95.53 174 TYR A CA 1
ATOM 1146 C C . TYR A 1 174 ? 100.776 132.115 108.678 1.00 95.53 174 TYR A C 1
ATOM 1147 O O . TYR A 1 174 ? 99.582 132.426 108.618 1.00 95.53 174 TYR A O 1
ATOM 1156 N N . ALA A 1 175 ? 101.356 131.341 107.759 1.00 93.33 175 ALA A N 1
ATOM 1157 C CA . ALA A 1 175 ? 100.566 130.798 106.659 1.0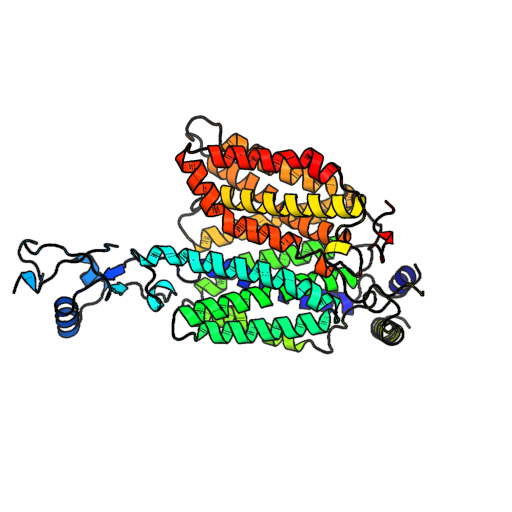0 93.33 175 ALA A CA 1
ATOM 1158 C C . ALA A 1 175 ? 99.453 129.893 107.171 1.00 93.33 175 ALA A C 1
ATOM 1159 O O . ALA A 1 175 ? 98.316 129.964 106.693 1.00 93.33 175 ALA A O 1
ATOM 1161 N N . ALA A 1 176 ? 99.759 129.039 108.149 1.00 91.18 176 ALA A N 1
ATOM 1162 C CA . ALA A 1 176 ? 98.774 128.103 108.671 1.00 91.18 176 ALA A CA 1
ATOM 1163 C C . ALA A 1 176 ? 97.797 128.761 109.631 1.00 91.18 176 ALA A C 1
ATOM 1164 O O . ALA A 1 176 ? 96.714 128.217 109.866 1.00 91.18 176 ALA A O 1
ATOM 1166 N N . ASP A 1 177 ? 98.152 129.909 110.210 1.00 95.75 177 ASP A N 1
ATOM 1167 C CA . ASP A 1 177 ? 97.170 130.600 111.041 1.00 95.75 177 ASP A CA 1
ATOM 1168 C C . ASP A 1 177 ? 96.259 131.505 110.217 1.00 95.75 177 ASP A C 1
ATOM 1169 O O . ASP A 1 177 ? 95.088 131.688 110.565 1.00 95.75 177 ASP A O 1
ATOM 1174 N N . ARG A 1 178 ? 96.772 132.099 109.139 1.00 96.19 178 ARG A N 1
ATOM 1175 C CA . ARG A 1 178 ? 95.926 132.941 108.298 1.00 96.19 178 ARG A CA 1
ATOM 1176 C C . ARG A 1 178 ? 94.835 132.116 107.623 1.00 96.19 178 ARG A C 1
ATOM 1177 O O . ARG A 1 178 ? 93.647 132.444 107.713 1.00 96.19 178 ARG A O 1
ATOM 1185 N N . TYR A 1 179 ? 95.219 131.034 106.954 1.00 93.68 179 TYR A N 1
ATOM 1186 C CA . TYR A 1 179 ? 94.268 130.053 106.454 1.00 93.68 179 TYR A CA 1
ATOM 1187 C C . TYR A 1 179 ? 94.007 129.010 107.538 1.00 93.68 179 TYR A C 1
ATOM 1188 O O . TYR A 1 179 ? 94.369 129.188 108.704 1.00 93.68 179 TYR A O 1
ATOM 1197 N N . GLY A 1 180 ? 93.361 127.911 107.165 1.00 89.39 180 GLY A N 1
ATOM 1198 C CA . GLY A 1 180 ? 93.150 126.824 108.094 1.00 89.39 180 GLY A CA 1
ATOM 1199 C C . GLY A 1 180 ? 94.361 125.923 108.214 1.00 89.39 180 GLY A C 1
ATOM 1200 O O . GLY A 1 180 ? 95.342 126.043 107.483 1.00 89.39 180 GLY A O 1
ATOM 1201 N N . ARG A 1 181 ? 94.284 124.998 109.171 1.00 89.33 181 ARG A N 1
ATOM 1202 C CA . ARG A 1 181 ? 95.383 124.059 109.365 1.00 89.33 181 ARG A CA 1
ATOM 1203 C C . ARG A 1 181 ? 95.452 123.042 108.234 1.00 89.33 181 ARG A C 1
ATOM 1204 O O . ARG A 1 181 ? 96.543 122.713 107.755 1.00 89.33 181 ARG A O 1
ATOM 1212 N N . ILE A 1 182 ? 94.301 122.526 107.794 1.00 86.76 182 ILE A N 1
ATOM 1213 C CA . ILE A 1 182 ? 94.316 121.417 106.843 1.00 86.76 182 ILE A CA 1
ATOM 1214 C C . ILE A 1 182 ? 94.792 121.879 105.470 1.00 86.76 182 ILE A C 1
ATOM 1215 O O . ILE A 1 182 ? 95.507 121.149 104.775 1.00 86.76 182 ILE A O 1
ATOM 1220 N N . VAL A 1 183 ? 94.411 123.088 105.051 1.00 83.61 183 VAL A N 1
ATOM 1221 C CA . VAL A 1 183 ? 94.815 123.554 103.728 1.00 83.61 183 VAL A CA 1
ATOM 1222 C C . VAL A 1 183 ? 96.327 123.730 103.663 1.00 83.61 183 VAL A C 1
ATOM 1223 O O . VAL A 1 183 ? 96.974 123.301 102.699 1.00 83.61 183 VAL A O 1
ATOM 1227 N N . ILE A 1 184 ? 96.916 124.334 104.695 1.00 84.05 184 ILE A N 1
ATOM 1228 C CA . ILE A 1 184 ? 98.361 124.521 104.725 1.00 84.05 184 ILE A CA 1
ATOM 1229 C C . ILE A 1 184 ? 99.072 123.187 104.885 1.00 84.05 184 ILE A C 1
ATOM 1230 O O . ILE A 1 184 ? 100.129 122.962 104.289 1.00 84.05 184 ILE A O 1
ATOM 1235 N N . TYR A 1 185 ? 98.504 122.278 105.677 1.00 84.28 185 TYR A N 1
ATOM 1236 C CA . TYR A 1 185 ? 99.060 120.934 105.780 1.00 84.28 185 TYR A CA 1
ATOM 1237 C C . TYR A 1 185 ? 99.131 120.258 104.416 1.00 84.28 185 TYR A C 1
ATOM 1238 O O . TYR A 1 185 ? 100.168 119.705 104.034 1.00 84.28 185 TYR A O 1
ATOM 1247 N N . LEU A 1 186 ? 98.029 120.299 103.666 1.00 84.32 186 LEU A N 1
ATOM 1248 C CA . LEU A 1 186 ? 97.989 119.643 102.364 1.00 84.32 186 LEU A CA 1
ATOM 1249 C C . LEU A 1 186 ? 98.939 120.310 101.376 1.00 84.32 186 LEU A C 1
ATOM 1250 O O . LEU A 1 186 ? 99.647 119.626 100.623 1.00 84.32 186 LEU A O 1
ATOM 1255 N N . LEU A 1 187 ? 98.967 121.646 101.365 1.00 79.17 187 LEU A N 1
ATOM 1256 C CA . LEU A 1 187 ? 99.864 122.359 100.463 1.00 79.17 187 LEU A CA 1
ATOM 1257 C C . LEU A 1 187 ? 101.319 122.052 100.783 1.00 79.17 187 LEU A C 1
ATOM 1258 O O . LEU A 1 187 ? 102.134 121.858 99.875 1.00 79.17 187 LEU A O 1
ATOM 1263 N N . SER A 1 188 ? 101.662 121.999 102.071 1.00 81.92 188 SER A N 1
ATOM 1264 C CA . SER A 1 188 ? 103.027 121.682 102.465 1.00 81.92 188 SER A CA 1
ATOM 1265 C C . SER A 1 188 ? 103.382 120.245 102.112 1.00 81.92 188 SER A C 1
ATOM 1266 O O . SER A 1 188 ? 104.519 119.964 101.728 1.00 81.92 188 SER A O 1
ATOM 1269 N N . CYS A 1 189 ? 102.427 119.321 102.235 1.00 83.80 189 CYS A N 1
ATOM 1270 C CA . CYS A 1 189 ? 102.685 117.948 101.810 1.00 83.80 189 CYS A CA 1
ATOM 1271 C C . CYS A 1 189 ? 102.982 117.883 100.317 1.00 83.80 189 CYS A C 1
ATOM 1272 O O . CYS A 1 189 ? 103.940 117.222 99.889 1.00 83.80 189 CYS A O 1
ATOM 1275 N N . LEU A 1 190 ? 102.178 118.578 99.508 1.00 80.19 190 LEU A N 1
ATOM 1276 C CA . LEU A 1 190 ? 102.427 118.609 98.069 1.00 80.19 190 LEU A CA 1
ATOM 1277 C C . LEU A 1 190 ? 103.782 119.231 97.758 1.00 80.19 190 LEU A C 1
ATOM 1278 O O . LEU A 1 190 ? 104.527 118.730 96.904 1.00 80.19 190 LEU A O 1
ATOM 1283 N N . GLY A 1 191 ? 104.112 120.330 98.438 1.00 75.29 191 GLY A N 1
ATOM 1284 C CA . GLY A 1 191 ? 105.395 120.970 98.215 1.00 75.29 191 GLY A CA 1
ATOM 1285 C C . GLY A 1 191 ? 106.562 120.074 98.575 1.00 75.29 191 GLY A C 1
ATOM 1286 O O . GLY A 1 191 ? 107.544 119.994 97.836 1.00 75.29 191 GLY A O 1
ATOM 1287 N N . VAL A 1 192 ? 106.467 119.380 99.710 1.00 76.99 192 VAL A N 1
ATOM 1288 C CA . VAL A 1 192 ? 107.524 118.456 100.104 1.00 76.99 192 VAL A CA 1
ATOM 1289 C C . VAL A 1 192 ? 107.695 117.379 99.048 1.00 76.99 192 VAL A C 1
ATOM 1290 O O . VAL A 1 192 ? 108.816 117.065 98.635 1.00 76.99 192 VAL A O 1
ATOM 1294 N N . GLY A 1 193 ? 106.582 116.814 98.575 1.00 78.46 193 GLY A N 1
ATOM 1295 C CA . GLY A 1 193 ? 106.681 115.774 97.564 1.00 78.46 193 GLY A CA 1
ATOM 1296 C C . GLY A 1 193 ? 107.358 116.257 96.295 1.00 78.46 193 GLY A C 1
ATOM 1297 O O . GLY A 1 193 ? 108.298 115.627 95.795 1.00 78.46 193 GLY A O 1
ATOM 1298 N N . VAL A 1 194 ? 106.916 117.405 95.776 1.00 75.04 194 VAL A N 1
ATOM 1299 C CA . VAL A 1 194 ? 107.435 117.861 94.489 1.00 75.04 194 VAL A CA 1
ATOM 1300 C C . VAL A 1 194 ? 108.889 118.309 94.614 1.00 75.04 194 VAL A C 1
ATOM 1301 O O . VAL A 1 194 ? 109.718 118.011 93.744 1.00 75.04 194 VAL A O 1
ATOM 1305 N N . THR A 1 195 ? 109.236 119.008 95.701 1.00 73.52 195 THR A N 1
ATOM 1306 C CA . THR A 1 195 ? 110.619 119.433 95.881 1.00 73.52 195 THR A CA 1
ATOM 1307 C C . THR A 1 195 ? 111.539 118.245 96.116 1.00 73.52 195 THR A C 1
ATOM 1308 O O . THR A 1 195 ? 112.688 118.252 95.666 1.00 73.52 195 THR A O 1
ATOM 1312 N N . GLY A 1 196 ? 111.064 117.215 96.817 1.00 73.77 196 GLY A N 1
ATOM 1313 C CA . GLY A 1 196 ? 111.867 116.015 96.965 1.00 73.77 196 GLY A CA 1
ATOM 1314 C C . GLY A 1 196 ? 112.102 115.312 95.644 1.00 73.77 196 GLY A C 1
ATOM 1315 O O . GLY A 1 196 ? 113.204 114.824 95.379 1.00 73.77 196 GLY A O 1
ATOM 1316 N N . VAL A 1 197 ? 111.074 115.255 94.793 1.00 72.77 197 VAL A N 1
ATOM 1317 C CA . VAL A 1 197 ? 111.264 114.668 93.469 1.00 72.77 197 VAL A CA 1
ATOM 1318 C C . VAL A 1 197 ? 112.279 115.478 92.671 1.00 72.77 197 VAL A C 1
ATOM 1319 O O . VAL A 1 197 ? 113.135 114.917 91.977 1.00 72.77 197 VAL A O 1
ATOM 1323 N N . VAL A 1 198 ? 112.205 116.808 92.762 1.00 71.38 198 VAL A N 1
ATOM 1324 C CA . VAL A 1 198 ? 113.148 117.657 92.034 1.00 71.38 198 VAL A CA 1
ATOM 1325 C C . VAL A 1 198 ? 114.571 117.443 92.540 1.00 71.38 198 VAL A C 1
ATOM 1326 O O . VAL A 1 198 ? 115.515 117.319 91.749 1.00 71.38 198 VAL A O 1
ATOM 1330 N N . VAL A 1 199 ? 114.748 117.396 93.863 1.00 74.28 199 VAL A N 1
ATOM 1331 C CA . VAL A 1 199 ? 116.072 117.175 94.442 1.00 74.28 199 VAL A CA 1
ATOM 1332 C C . VAL A 1 199 ? 116.625 115.825 94.012 1.00 74.28 199 VAL A C 1
ATOM 1333 O O . VAL A 1 199 ? 117.815 115.697 93.701 1.00 74.28 199 VAL A O 1
ATOM 1337 N N . ALA A 1 200 ? 115.773 114.798 93.985 1.00 74.11 200 ALA A N 1
ATOM 1338 C CA . ALA A 1 200 ? 116.226 113.481 93.551 1.00 74.11 200 ALA A CA 1
ATOM 1339 C C . ALA A 1 200 ? 116.754 113.508 92.124 1.00 74.11 200 ALA A C 1
ATOM 1340 O O . ALA A 1 200 ? 117.579 112.666 91.752 1.00 74.11 200 ALA A O 1
ATOM 1342 N N . PHE A 1 201 ? 116.301 114.465 91.315 1.00 75.93 201 PHE A N 1
ATOM 1343 C CA . PHE A 1 201 ? 116.721 114.590 89.925 1.00 75.93 201 PHE A CA 1
ATOM 1344 C C . PHE A 1 201 ? 117.401 115.929 89.662 1.00 75.93 201 PHE A C 1
ATOM 1345 O O . PHE A 1 201 ? 117.307 116.476 88.562 1.00 75.93 201 PHE A O 1
ATOM 1353 N N . ALA A 1 202 ? 118.085 116.469 90.662 1.00 81.16 202 ALA A N 1
ATOM 1354 C CA . ALA A 1 202 ? 118.780 117.739 90.488 1.00 81.16 202 ALA A CA 1
ATOM 1355 C C . ALA A 1 202 ? 119.971 117.557 89.554 1.00 81.16 202 ALA A C 1
ATOM 1356 O O . ALA A 1 202 ? 120.811 116.682 89.791 1.00 81.16 202 ALA A O 1
ATOM 1358 N N . PRO A 1 203 ? 120.080 118.354 88.487 1.00 82.61 203 PRO A N 1
ATOM 1359 C CA . PRO A 1 203 ? 121.206 118.163 87.561 1.00 82.61 203 PRO A CA 1
ATOM 1360 C C . PRO A 1 203 ? 122.532 118.647 88.115 1.00 82.61 203 PRO A C 1
ATOM 1361 O O . PRO A 1 203 ? 123.557 117.983 87.916 1.00 82.61 203 PRO A O 1
ATOM 1365 N N . ASN A 1 204 ? 122.549 119.785 88.805 1.00 80.72 204 ASN A N 1
ATOM 1366 C CA . ASN A 1 204 ? 123.780 120.373 89.310 1.00 80.72 204 ASN A CA 1
ATOM 1367 C C . ASN A 1 204 ? 123.616 120.742 90.777 1.00 80.72 204 ASN A C 1
ATOM 1368 O O . ASN A 1 204 ? 122.508 120.768 91.319 1.00 80.72 204 ASN A O 1
ATOM 1373 N N . PHE A 1 205 ? 124.748 121.032 91.415 1.00 78.57 205 PHE A N 1
ATOM 1374 C CA . PHE A 1 205 ? 124.756 121.304 92.851 1.00 78.57 205 PHE A CA 1
ATOM 1375 C C . PHE A 1 205 ? 123.908 122.503 93.257 1.00 78.57 205 PHE A C 1
ATOM 1376 O O . PHE A 1 205 ? 123.188 122.401 94.265 1.00 78.57 205 PHE A O 1
ATOM 1384 N N . PRO A 1 206 ? 123.963 123.660 92.581 1.00 73.30 206 PRO A N 1
ATOM 1385 C CA . PRO A 1 206 ? 123.111 124.780 93.022 1.00 73.30 206 PRO A CA 1
ATOM 1386 C C . PRO A 1 206 ? 121.626 124.457 93.009 1.00 73.30 206 PRO A C 1
ATOM 1387 O O . PRO A 1 206 ? 120.898 124.877 93.918 1.00 73.30 206 PRO A O 1
ATOM 1391 N N . VAL A 1 207 ? 121.157 123.713 92.005 1.00 75.75 207 VAL A N 1
ATOM 1392 C CA . VAL A 1 207 ? 119.753 123.311 91.968 1.00 75.75 207 VAL A CA 1
ATOM 1393 C C . VAL A 1 207 ? 119.431 122.415 93.154 1.00 75.75 207 VAL A C 1
ATOM 1394 O O . VAL A 1 207 ? 118.404 122.587 93.824 1.00 75.75 207 VAL A O 1
ATOM 1398 N N . PHE A 1 208 ? 120.308 121.448 93.431 1.00 74.58 208 PHE A N 1
ATOM 1399 C CA . PHE A 1 208 ? 120.123 120.577 94.585 1.00 74.58 208 PHE A CA 1
ATOM 1400 C C . PHE A 1 208 ? 119.997 121.393 95.861 1.00 74.58 208 PHE A C 1
ATOM 1401 O O . PHE A 1 208 ? 119.082 121.175 96.660 1.00 74.58 208 PHE A O 1
ATOM 1409 N N . VAL A 1 209 ? 120.898 122.355 96.058 1.00 75.26 209 VAL A N 1
ATOM 1410 C CA . VAL A 1 209 ? 120.905 123.118 97.301 1.00 75.26 209 VAL A CA 1
ATOM 1411 C C . VAL A 1 209 ? 119.656 123.983 97.417 1.00 75.26 209 VAL A C 1
ATOM 1412 O O . VAL A 1 209 ? 119.020 124.031 98.475 1.00 75.26 209 VAL A O 1
ATOM 1416 N N . ILE A 1 210 ? 119.279 124.675 96.339 1.00 74.17 210 ILE A N 1
ATOM 1417 C CA . ILE A 1 210 ? 118.112 125.554 96.399 1.00 74.17 210 ILE A CA 1
ATOM 1418 C C . ILE A 1 210 ? 116.850 124.747 96.674 1.00 74.17 210 ILE A C 1
ATOM 1419 O O . ILE A 1 210 ? 116.035 125.100 97.538 1.00 74.17 210 ILE A O 1
ATOM 1424 N N . PHE A 1 211 ? 116.671 123.639 95.954 1.00 74.69 211 PHE A N 1
ATOM 1425 C CA . PHE A 1 211 ? 115.438 122.884 96.120 1.00 74.69 211 PHE A CA 1
ATOM 1426 C C . PHE A 1 211 ? 115.425 122.102 97.424 1.00 74.69 211 PHE A C 1
ATOM 1427 O O . PHE A 1 211 ? 114.351 121.839 97.967 1.00 74.69 211 PHE A O 1
ATOM 1435 N N . ARG A 1 212 ? 116.590 121.756 97.971 1.00 77.12 212 ARG A N 1
ATOM 1436 C CA . ARG A 1 212 ? 116.605 121.125 99.282 1.00 77.12 212 ARG A CA 1
ATOM 1437 C C . ARG A 1 212 ? 116.344 122.144 100.382 1.00 77.12 212 ARG A C 1
ATOM 1438 O O . ARG A 1 212 ? 115.720 121.816 101.397 1.00 77.12 212 ARG A O 1
ATOM 1446 N N . PHE A 1 213 ? 116.775 123.390 100.179 1.00 78.35 213 PHE A N 1
ATOM 1447 C CA . PHE A 1 213 ? 116.339 124.482 101.041 1.00 78.35 213 PHE A CA 1
ATOM 1448 C C . PHE A 1 213 ? 114.823 124.618 101.015 1.00 78.35 213 PHE A C 1
ATOM 1449 O O . PHE A 1 213 ? 114.178 124.749 102.061 1.00 78.35 213 PHE A O 1
ATOM 1457 N N . LEU A 1 214 ? 114.234 124.578 99.819 1.00 76.61 214 LEU A N 1
ATOM 1458 C CA . LEU A 1 214 ? 112.780 124.672 99.714 1.00 76.61 214 LEU A CA 1
ATOM 1459 C C . LEU A 1 214 ? 112.097 123.479 100.374 1.00 76.61 214 LEU A C 1
ATOM 1460 O O . LEU A 1 214 ? 111.044 123.626 101.007 1.00 76.61 214 LEU A O 1
ATOM 1465 N N . GLN A 1 215 ? 112.675 122.286 100.224 1.00 76.98 215 GLN A N 1
ATOM 1466 C CA . GLN A 1 215 ? 112.137 121.101 100.882 1.00 76.98 215 GLN A CA 1
ATOM 1467 C C . GLN A 1 215 ? 112.158 121.261 102.394 1.00 76.98 215 GLN A C 1
ATOM 1468 O O . GLN A 1 215 ? 111.212 120.865 103.083 1.00 76.98 215 GLN A O 1
ATOM 1474 N N . GLY A 1 216 ? 113.238 121.829 102.929 1.00 79.37 216 GLY A N 1
ATOM 1475 C CA . GLY A 1 216 ? 113.259 122.155 104.344 1.00 79.37 216 GLY A CA 1
ATOM 1476 C C . GLY A 1 216 ? 112.206 123.181 104.715 1.00 79.37 216 GLY A C 1
ATOM 1477 O O . GLY A 1 216 ? 111.636 123.132 105.807 1.00 79.37 216 GLY A O 1
ATOM 1478 N N . VAL A 1 217 ? 111.942 124.131 103.816 1.00 78.16 217 VAL A N 1
ATOM 1479 C CA . VAL A 1 217 ? 110.900 125.128 104.065 1.00 78.16 217 VAL A CA 1
ATOM 1480 C C . VAL A 1 217 ? 109.542 124.455 104.213 1.00 78.16 217 VAL A C 1
ATOM 1481 O O . VAL A 1 217 ? 108.794 124.719 105.162 1.00 78.16 217 VAL A O 1
ATOM 1485 N N . PHE A 1 218 ? 109.200 123.581 103.267 1.00 77.88 218 PHE A N 1
ATOM 1486 C CA . PHE A 1 218 ? 107.899 122.924 103.297 1.00 77.88 218 PHE A CA 1
ATOM 1487 C C . PHE A 1 218 ? 107.843 121.798 104.318 1.00 77.88 218 PHE A C 1
ATOM 1488 O O . PHE A 1 218 ? 106.779 121.541 104.890 1.00 77.88 218 PHE A O 1
ATOM 1496 N N . GLY A 1 219 ? 108.965 121.118 104.557 1.00 79.05 219 GLY A N 1
ATOM 1497 C CA . GLY A 1 219 ? 108.970 120.024 105.513 1.00 79.05 219 GLY A CA 1
ATOM 1498 C C . GLY A 1 219 ? 108.624 120.457 106.922 1.00 79.05 219 GLY A C 1
ATOM 1499 O O . GLY A 1 219 ? 108.052 119.681 107.690 1.00 79.05 219 GLY A O 1
ATOM 1500 N N . LYS A 1 220 ? 108.967 121.692 107.283 1.00 82.84 220 LYS A N 1
ATOM 1501 C CA . LYS A 1 220 ? 108.663 122.177 108.623 1.00 82.84 220 LYS A CA 1
ATOM 1502 C C . LYS A 1 220 ? 107.173 122.415 108.816 1.00 82.84 220 LYS A C 1
ATOM 1503 O O . LYS A 1 220 ? 106.659 122.240 109.926 1.00 82.84 220 LYS A O 1
ATOM 1509 N N . GLY A 1 221 ? 106.467 122.823 107.761 1.00 78.49 221 GLY A N 1
ATOM 1510 C CA . GLY A 1 221 ? 105.047 123.102 107.899 1.00 78.49 221 GLY A CA 1
ATOM 1511 C C . GLY A 1 221 ? 104.228 121.863 108.198 1.00 78.49 221 GLY A C 1
ATOM 1512 O O . GLY A 1 221 ? 103.305 121.901 109.016 1.00 78.49 221 GLY A O 1
ATOM 1513 N N . THR A 1 222 ? 104.553 120.746 107.543 1.00 80.10 222 THR A N 1
ATOM 1514 C CA . THR A 1 222 ? 103.768 119.528 107.719 1.00 80.10 222 THR A CA 1
ATOM 1515 C C . THR A 1 222 ? 103.784 119.067 109.169 1.00 80.10 222 THR A C 1
ATOM 1516 O O . THR A 1 222 ? 102.734 118.769 109.748 1.00 80.10 222 THR A O 1
ATOM 1520 N N . TRP A 1 223 ? 104.971 119.002 109.772 1.00 81.83 223 TRP A N 1
ATOM 1521 C CA . TRP A 1 223 ? 105.087 118.469 111.125 1.00 81.83 223 TRP A CA 1
ATOM 1522 C C . TRP A 1 223 ? 104.379 119.361 112.138 1.00 81.83 223 TRP A C 1
ATOM 1523 O O . TRP A 1 223 ? 103.619 118.870 112.983 1.00 81.83 223 TRP A O 1
ATOM 1534 N N . MET A 1 224 ? 104.599 120.673 112.062 1.00 85.05 224 MET A N 1
ATOM 1535 C CA . MET A 1 224 ? 103.944 121.574 113.003 1.00 85.05 224 MET A CA 1
ATOM 1536 C C . MET A 1 224 ? 102.430 121.545 112.834 1.00 85.05 224 MET A C 1
ATOM 1537 O O . MET A 1 224 ? 101.689 121.490 113.825 1.00 85.05 224 MET A O 1
ATOM 1542 N N . THR A 1 225 ? 101.952 121.568 111.587 1.00 86.83 225 THR A N 1
ATOM 1543 C CA . THR A 1 225 ? 100.513 121.551 111.354 1.00 86.83 225 THR A CA 1
ATOM 1544 C C . THR A 1 225 ? 99.886 120.256 111.849 1.00 86.83 225 THR A C 1
ATOM 1545 O O . THR A 1 225 ? 98.819 120.280 112.472 1.00 86.83 225 THR A O 1
ATOM 1549 N N . CYS A 1 226 ? 100.525 119.112 111.581 1.00 85.61 226 CYS A N 1
ATOM 1550 C CA . CYS A 1 226 ? 99.944 117.845 112.011 1.00 85.61 226 CYS A CA 1
ATOM 1551 C C . CYS A 1 226 ? 99.930 117.745 113.528 1.00 85.61 226 CYS A C 1
ATOM 1552 O O . CYS A 1 226 ? 98.947 117.279 114.119 1.00 85.61 226 CYS A O 1
ATOM 1555 N N . TYR A 1 227 ? 101.001 118.196 114.182 1.00 85.11 227 TYR A N 1
ATOM 1556 C CA . TYR A 1 227 ? 101.012 118.184 115.638 1.00 85.11 227 TYR A CA 1
ATOM 1557 C C . TYR A 1 227 ? 99.906 119.066 116.202 1.00 85.11 227 TYR A C 1
ATOM 1558 O O . TYR A 1 227 ? 99.188 118.660 117.124 1.00 85.11 227 TYR A O 1
ATOM 1567 N N . VAL A 1 228 ? 99.733 120.266 115.644 1.00 82.68 228 VAL A N 1
ATOM 1568 C CA . VAL A 1 228 ? 98.728 121.179 116.178 1.00 82.68 228 VAL A CA 1
ATOM 1569 C C . VAL A 1 228 ? 97.322 120.633 115.954 1.00 82.68 228 VAL A C 1
ATOM 1570 O O . VAL A 1 228 ? 96.469 120.708 116.845 1.00 82.68 228 VAL A O 1
ATOM 1574 N N . ILE A 1 229 ? 97.051 120.073 114.774 1.00 86.49 229 ILE A N 1
ATOM 1575 C CA . ILE A 1 229 ? 95.714 119.545 114.519 1.00 86.49 229 ILE A CA 1
ATOM 1576 C C . ILE A 1 229 ? 95.425 118.351 115.423 1.00 86.49 229 ILE A C 1
ATOM 1577 O O . ILE A 1 229 ? 94.324 118.233 115.979 1.00 86.49 229 ILE A O 1
ATOM 1582 N N . VAL A 1 230 ? 96.400 117.453 115.603 1.00 86.58 230 VAL A N 1
ATOM 1583 C CA . VAL A 1 230 ? 96.131 116.272 116.415 1.00 86.58 230 VAL A CA 1
ATOM 1584 C C . VAL A 1 230 ? 96.040 116.647 117.888 1.00 86.58 230 VAL A C 1
ATOM 1585 O O . VAL A 1 230 ? 95.425 115.925 118.681 1.00 86.58 230 VAL A O 1
ATOM 1589 N N . THR A 1 231 ? 96.640 117.772 118.285 1.00 85.22 231 THR A N 1
ATOM 1590 C CA . THR A 1 231 ? 96.440 118.259 119.646 1.00 85.22 231 THR A CA 1
ATOM 1591 C C . THR A 1 231 ? 95.074 118.916 119.801 1.00 85.22 231 THR A C 1
ATOM 1592 O O . THR A 1 231 ? 94.429 118.786 120.848 1.00 85.22 231 THR A O 1
ATOM 1596 N N . GLU A 1 232 ? 94.611 119.618 118.764 1.00 89.76 232 GLU A N 1
ATOM 1597 C CA . GLU A 1 232 ? 93.338 120.327 118.849 1.00 89.76 232 GLU A CA 1
ATOM 1598 C C . GLU A 1 232 ? 92.154 119.370 118.837 1.00 89.76 232 GLU A C 1
ATOM 1599 O O . GLU A 1 232 ? 91.154 119.604 119.525 1.00 89.76 232 GLU A O 1
ATOM 1605 N N . ILE A 1 233 ? 92.242 118.294 118.052 1.00 89.51 233 ILE A N 1
ATOM 1606 C CA . ILE A 1 233 ? 91.082 117.432 117.841 1.00 89.51 233 ILE A CA 1
ATOM 1607 C C . ILE A 1 233 ? 90.702 116.676 119.112 1.00 89.51 233 ILE A C 1
ATOM 1608 O O . ILE A 1 233 ? 89.531 116.325 119.305 1.00 89.51 233 ILE A O 1
ATOM 1613 N N . VAL A 1 234 ? 91.662 116.415 119.994 1.00 95.80 234 VAL A N 1
ATOM 1614 C CA . VAL A 1 234 ? 91.419 115.670 121.224 1.00 95.80 234 VAL A CA 1
ATOM 1615 C C . VAL A 1 234 ? 91.143 116.649 122.357 1.00 95.80 234 VAL A C 1
ATOM 1616 O O . VAL A 1 234 ? 91.592 117.799 122.340 1.00 95.80 234 VAL A O 1
ATOM 1620 N N . GLY A 1 235 ? 90.396 116.190 123.357 1.00 101.48 235 GLY A N 1
ATOM 1621 C CA . GLY A 1 235 ? 90.023 117.020 124.481 1.00 101.48 235 GLY A CA 1
ATOM 1622 C C . GLY A 1 235 ? 91.159 117.204 125.469 1.00 101.48 235 GLY A C 1
ATOM 1623 O O . GLY A 1 235 ? 92.318 116.875 125.212 1.00 101.48 235 GLY A O 1
ATOM 1624 N N . SER A 1 236 ? 90.804 117.757 126.632 1.00 102.64 236 SER A N 1
ATOM 1625 C CA . SER A 1 236 ? 91.802 118.040 127.659 1.00 102.64 236 SER A CA 1
ATOM 1626 C C . SER A 1 236 ? 92.468 116.761 128.153 1.00 102.64 236 SER A C 1
ATOM 1627 O O . SER A 1 236 ? 93.692 116.705 128.312 1.00 102.64 236 SER A O 1
ATOM 1630 N N . LYS A 1 237 ? 91.677 115.723 128.402 1.00 101.80 237 LYS A N 1
ATOM 1631 C CA . LYS A 1 237 ? 92.237 114.449 128.819 1.00 101.80 237 LYS A CA 1
ATOM 1632 C C . LYS A 1 237 ? 92.929 113.769 127.640 1.00 101.80 237 LYS A C 1
ATOM 1633 O O . LYS A 1 237 ? 92.719 114.121 126.475 1.00 101.80 237 LYS A O 1
ATOM 1639 N N . GLN A 1 238 ? 93.802 112.812 127.968 1.00 96.01 238 GLN A N 1
ATOM 1640 C CA . GLN A 1 238 ? 94.524 111.956 127.025 1.00 96.01 238 GLN A CA 1
ATOM 1641 C C . GLN A 1 238 ? 95.227 112.733 125.915 1.00 96.01 238 GLN A C 1
ATOM 1642 O O . GLN A 1 238 ? 95.608 112.153 124.894 1.00 96.01 238 GLN A O 1
ATOM 1648 N N . ARG A 1 239 ? 95.428 114.037 126.113 1.00 93.27 239 ARG A N 1
ATOM 1649 C CA . ARG A 1 239 ? 96.234 114.822 125.185 1.00 93.27 239 ARG A CA 1
ATOM 1650 C C . ARG A 1 239 ? 97.711 114.468 125.303 1.00 93.27 239 ARG A C 1
ATOM 1651 O O . ARG A 1 239 ? 98.441 114.468 124.301 1.00 93.27 239 ARG A O 1
ATOM 1659 N N . ARG A 1 240 ? 98.161 114.161 126.521 1.00 89.19 240 ARG A N 1
ATOM 1660 C CA . ARG A 1 240 ? 99.527 113.697 126.727 1.00 89.19 240 ARG A CA 1
ATOM 1661 C C . ARG A 1 240 ? 99.805 112.416 125.952 1.00 89.19 240 ARG A C 1
ATOM 1662 O O . ARG A 1 240 ? 100.894 112.254 125.390 1.00 89.19 240 ARG A O 1
ATOM 1670 N N . ILE A 1 241 ? 98.833 111.503 125.889 1.00 86.20 241 ILE A N 1
ATOM 1671 C CA . ILE A 1 241 ? 99.010 110.323 125.047 1.00 86.20 241 ILE A CA 1
ATOM 1672 C C . ILE A 1 241 ? 99.204 110.734 123.597 1.00 86.20 241 ILE A C 1
ATOM 1673 O O . ILE A 1 241 ? 100.091 110.219 122.908 1.00 86.20 241 ILE A O 1
ATOM 1678 N N . VAL A 1 242 ? 98.402 111.686 123.121 1.00 87.46 242 VAL A N 1
ATOM 1679 C CA . VAL A 1 242 ? 98.534 112.154 121.743 1.00 87.46 242 VAL A CA 1
ATOM 1680 C C . VAL A 1 242 ? 99.956 112.628 121.474 1.00 87.46 242 VAL A C 1
ATOM 1681 O O . VAL A 1 242 ? 100.638 112.131 120.565 1.00 87.46 242 VAL A O 1
ATOM 1685 N N . GLY A 1 243 ? 100.423 113.589 122.273 1.00 83.89 243 GLY A N 1
ATOM 1686 C CA . GLY A 1 243 ? 101.737 114.163 122.024 1.00 83.89 243 GLY A CA 1
ATOM 1687 C C . GLY A 1 243 ? 102.855 113.144 122.136 1.00 83.89 243 GLY A C 1
ATOM 1688 O O . GLY A 1 243 ? 103.726 113.055 121.264 1.00 83.89 243 GLY A O 1
ATOM 1689 N N . ILE A 1 244 ? 102.842 112.349 123.204 1.00 82.96 244 ILE A N 1
ATOM 1690 C CA . ILE A 1 244 ? 103.945 111.424 123.412 1.00 82.96 244 ILE A CA 1
ATOM 1691 C C . ILE A 1 244 ? 103.947 110.342 122.342 1.00 82.96 244 ILE A C 1
ATOM 1692 O O . ILE A 1 244 ? 105.011 109.907 121.895 1.00 82.96 244 ILE A O 1
ATOM 1697 N N . VAL A 1 245 ? 102.769 109.905 121.888 1.00 83.09 245 VAL A N 1
ATOM 1698 C CA . VAL A 1 245 ? 102.733 108.849 120.882 1.00 83.09 245 VAL A CA 1
ATOM 1699 C C . VAL A 1 245 ? 103.171 109.377 119.520 1.00 83.09 245 VAL A C 1
ATOM 1700 O O . VAL A 1 245 ? 103.842 108.670 118.759 1.00 83.09 245 VAL A O 1
ATOM 1704 N N . ILE A 1 246 ? 102.817 110.619 119.176 1.00 82.89 246 ILE A N 1
ATOM 1705 C CA . ILE A 1 246 ? 103.309 111.140 117.900 1.00 82.89 246 ILE A CA 1
ATOM 1706 C C . ILE A 1 246 ? 104.824 111.338 117.954 1.00 82.89 246 ILE A C 1
ATOM 1707 O O . ILE A 1 246 ? 105.534 111.102 116.965 1.00 82.89 246 ILE A O 1
ATOM 1712 N N . GLN A 1 247 ? 105.354 111.736 119.117 1.00 84.11 247 GLN A N 1
ATOM 1713 C CA . GLN A 1 247 ? 106.809 111.780 119.267 1.00 84.11 247 GLN A CA 1
ATOM 1714 C C . GLN A 1 247 ? 107.422 110.389 119.147 1.00 84.11 247 GLN A C 1
ATOM 1715 O O . GLN A 1 247 ? 108.504 110.224 118.568 1.00 84.11 247 GLN A O 1
ATOM 1721 N N . MET A 1 248 ? 106.759 109.377 119.710 1.00 87.07 248 MET A N 1
ATOM 1722 C CA . MET A 1 248 ? 107.224 108.006 119.539 1.00 87.07 248 MET A CA 1
ATOM 1723 C C . MET A 1 248 ? 107.212 107.594 118.078 1.00 87.07 248 MET A C 1
ATOM 1724 O O . MET A 1 248 ? 108.059 106.810 117.652 1.00 87.07 248 MET A O 1
ATOM 1729 N N . PHE A 1 249 ? 106.258 108.100 117.299 1.00 86.93 249 PHE A N 1
ATOM 1730 C CA . PHE A 1 249 ? 106.248 107.803 115.870 1.00 86.93 249 PHE A CA 1
ATOM 1731 C C . PHE A 1 249 ? 107.409 108.489 115.159 1.00 86.93 249 PHE A C 1
ATOM 1732 O O . PHE A 1 249 ? 107.996 107.928 114.227 1.00 86.93 249 PHE A O 1
ATOM 1740 N N . PHE A 1 250 ? 107.750 109.705 115.585 1.00 85.11 250 PHE A N 1
ATOM 1741 C CA . PHE A 1 250 ? 108.964 110.358 115.093 1.00 85.11 250 PHE A CA 1
ATOM 1742 C C . PHE A 1 250 ? 110.194 109.494 115.368 1.00 85.11 250 PHE A C 1
ATOM 1743 O O . PHE A 1 250 ? 111.023 109.244 114.477 1.00 85.11 250 PHE A O 1
ATOM 1751 N N . THR A 1 251 ? 110.316 109.016 116.606 1.00 84.48 251 THR A N 1
ATOM 1752 C CA . THR A 1 251 ? 111.430 108.144 116.964 1.00 84.48 251 THR A CA 1
ATOM 1753 C C . THR A 1 251 ? 111.388 106.841 116.174 1.00 84.48 251 THR A C 1
ATOM 1754 O O . THR A 1 251 ? 112.433 106.291 115.813 1.00 84.48 251 THR A O 1
ATOM 1758 N N . LEU A 1 252 ? 110.188 106.330 115.898 1.00 85.63 252 LEU A N 1
ATOM 1759 C CA . LEU A 1 252 ? 110.050 105.133 115.077 1.00 85.63 252 LEU A CA 1
ATOM 1760 C C . LEU A 1 252 ? 110.568 105.370 113.669 1.00 85.63 252 LEU A C 1
ATOM 1761 O O . LEU A 1 252 ? 111.203 104.493 113.075 1.00 85.63 252 LEU A O 1
ATOM 1766 N N . GLY A 1 253 ? 110.276 106.540 113.106 1.00 84.51 253 GLY A N 1
ATOM 1767 C CA . GLY A 1 253 ? 110.832 106.876 111.808 1.00 84.51 253 GLY A CA 1
ATOM 1768 C C . GLY A 1 253 ? 112.346 106.908 111.833 1.00 84.51 253 GLY A C 1
ATOM 1769 O O . GLY A 1 253 ? 113.005 106.390 110.926 1.00 84.51 253 GLY A O 1
ATOM 1770 N N . ILE A 1 254 ? 112.917 107.503 112.884 1.00 85.80 254 ILE A N 1
ATOM 1771 C CA . ILE A 1 254 ? 114.373 107.493 113.034 1.00 85.80 254 ILE A CA 1
ATOM 1772 C C . ILE A 1 254 ? 114.896 106.062 113.110 1.00 85.80 254 ILE A C 1
ATOM 1773 O O . ILE A 1 254 ? 115.916 105.723 112.499 1.00 85.80 254 ILE A O 1
ATOM 1778 N N . ILE A 1 255 ? 114.205 105.203 113.860 1.00 87.55 255 ILE A N 1
ATOM 1779 C CA . ILE A 1 255 ? 114.635 103.817 114.026 1.00 87.55 255 ILE A CA 1
ATOM 1780 C C . ILE A 1 255 ? 114.600 103.076 112.698 1.00 87.55 255 ILE A C 1
ATOM 1781 O O . ILE A 1 255 ? 115.511 102.305 112.374 1.00 87.55 255 ILE A O 1
ATOM 1786 N N . ILE A 1 256 ? 113.542 103.284 111.914 1.00 87.48 256 ILE A N 1
ATOM 1787 C CA . ILE A 1 256 ? 113.340 102.486 110.710 1.00 87.48 256 ILE A CA 1
ATOM 1788 C C . ILE A 1 256 ? 114.102 103.039 109.511 1.00 87.48 256 ILE A C 1
ATOM 1789 O O . ILE A 1 256 ? 114.302 102.312 108.529 1.00 87.48 256 ILE A O 1
ATOM 1794 N N . LEU A 1 257 ? 114.551 104.292 109.568 1.00 88.34 257 LEU A N 1
ATOM 1795 C CA . LEU A 1 257 ? 115.347 104.849 108.476 1.00 88.34 257 LEU A CA 1
ATOM 1796 C C . LEU A 1 257 ? 116.565 104.005 108.105 1.00 88.34 257 LEU A C 1
ATOM 1797 O O . LEU A 1 257 ? 116.836 103.867 106.899 1.00 88.34 257 LEU A O 1
ATOM 1802 N N . PRO A 1 258 ? 117.334 103.440 109.044 1.00 88.40 258 PRO A N 1
ATOM 1803 C CA . PRO A 1 258 ? 118.403 102.519 108.634 1.00 88.40 258 PRO A CA 1
ATOM 1804 C C . PRO A 1 258 ? 117.913 101.343 107.815 1.00 88.40 258 PRO A C 1
ATOM 1805 O O . PRO A 1 258 ? 118.654 100.865 106.952 1.00 88.40 258 PRO A O 1
ATOM 1809 N N . GLY A 1 259 ? 116.692 100.861 108.049 1.00 89.73 259 GLY A N 1
ATOM 1810 C CA . GLY A 1 259 ? 116.203 99.732 107.274 1.00 89.73 259 GLY A CA 1
ATOM 1811 C C . GLY A 1 259 ? 116.121 100.035 105.790 1.00 89.73 259 GLY A C 1
ATOM 1812 O O . GLY A 1 259 ? 116.687 99.315 104.961 1.00 89.73 259 GLY A O 1
ATOM 1813 N N . ILE A 1 260 ? 115.436 101.124 105.436 1.00 88.52 260 ILE A N 1
ATOM 1814 C CA . ILE A 1 260 ? 115.333 101.504 104.031 1.00 88.52 260 ILE A CA 1
ATOM 1815 C C . ILE A 1 260 ? 116.693 101.926 103.491 1.00 88.52 260 ILE A C 1
ATOM 1816 O O . ILE A 1 260 ? 117.033 101.634 102.339 1.00 88.52 260 ILE A O 1
ATOM 1821 N N . ALA A 1 261 ? 117.496 102.611 104.312 1.00 90.61 261 ALA A N 1
ATOM 1822 C CA . ALA A 1 261 ? 118.811 103.047 103.853 1.00 90.61 261 ALA A CA 1
ATOM 1823 C C . ALA A 1 261 ? 119.686 101.859 103.474 1.00 90.61 261 ALA A C 1
ATOM 1824 O O . ALA A 1 261 ? 120.395 101.896 102.462 1.00 90.61 261 ALA A O 1
ATOM 1826 N N . TYR A 1 262 ? 119.648 100.792 104.273 1.00 94.40 262 TYR A N 1
ATOM 1827 C CA . TYR A 1 262 ? 120.453 99.614 103.981 1.00 94.40 262 TYR A CA 1
ATOM 1828 C C . TYR A 1 262 ? 119.867 98.814 102.826 1.00 94.40 262 TYR A C 1
ATOM 1829 O O . TYR A 1 262 ? 120.610 98.301 101.982 1.00 94.40 262 TYR A O 1
ATOM 1838 N N . PHE A 1 263 ? 118.538 98.694 102.769 1.00 95.96 263 PHE A N 1
ATOM 1839 C CA . PHE A 1 263 ? 117.924 97.829 101.766 1.00 95.96 263 PHE A CA 1
ATOM 1840 C C . PHE A 1 263 ? 118.136 98.368 100.356 1.00 95.96 263 PHE A C 1
ATOM 1841 O O . PHE A 1 263 ? 118.585 97.637 99.465 1.00 95.96 263 PHE A O 1
ATOM 1849 N N . ILE A 1 264 ? 117.826 99.640 100.133 1.00 96.42 264 ILE A N 1
ATOM 1850 C CA . ILE A 1 264 ? 118.041 100.285 98.844 1.00 96.42 264 ILE A CA 1
ATOM 1851 C C . ILE A 1 264 ? 119.254 101.207 98.977 1.00 96.42 264 ILE A C 1
ATOM 1852 O O . ILE A 1 264 ? 119.225 102.173 99.754 1.00 96.42 264 ILE A O 1
ATOM 1857 N N . PRO A 1 265 ? 120.354 100.921 98.287 1.00 101.35 265 PRO A N 1
ATOM 1858 C CA . PRO A 1 265 ? 121.588 101.680 98.520 1.00 101.35 265 PRO A CA 1
ATOM 1859 C C . PRO A 1 265 ? 121.637 102.999 97.769 1.00 101.35 265 PRO A C 1
ATOM 1860 O O . PRO A 1 265 ? 122.262 103.960 98.229 1.00 101.35 265 PRO A O 1
ATOM 1864 N N . ASN A 1 266 ? 120.980 103.055 96.615 1.00 95.42 266 ASN A N 1
ATOM 1865 C CA . ASN A 1 266 ? 121.136 104.188 95.715 1.00 95.42 266 ASN A CA 1
ATOM 1866 C C . ASN A 1 266 ? 120.589 105.466 96.340 1.00 95.42 266 ASN A C 1
ATOM 1867 O O . ASN A 1 266 ? 119.539 105.460 96.987 1.00 95.42 266 ASN A O 1
ATOM 1872 N N . TRP A 1 267 ? 121.316 106.567 96.140 1.00 91.34 267 TRP A N 1
ATOM 1873 C CA . TRP A 1 267 ? 120.879 107.860 96.659 1.00 91.34 267 TRP A CA 1
ATOM 1874 C C . TRP A 1 267 ? 119.512 108.244 96.108 1.00 91.34 267 TRP A C 1
ATOM 1875 O O . TRP A 1 267 ? 118.612 108.642 96.862 1.00 91.34 267 TRP A O 1
ATOM 1886 N N . GLN A 1 268 ? 119.342 108.145 94.788 1.00 90.85 268 GLN A N 1
ATOM 1887 C CA . GLN A 1 268 ? 118.074 108.529 94.180 1.00 90.85 268 GLN A CA 1
ATOM 1888 C C . GLN A 1 268 ? 116.936 107.684 94.728 1.00 90.85 268 GLN A C 1
ATOM 1889 O O . GLN A 1 268 ? 115.860 108.206 95.041 1.00 90.85 268 GLN A O 1
ATOM 1895 N N . GLY A 1 269 ? 117.162 106.377 94.867 1.00 85.62 269 GLY A N 1
ATOM 1896 C CA . GLY A 1 269 ? 116.140 105.517 95.434 1.00 85.62 269 GLY A CA 1
ATOM 1897 C C . GLY A 1 269 ? 115.780 105.896 96.857 1.00 85.62 269 GLY A C 1
ATOM 1898 O O . GLY A 1 269 ? 114.604 105.910 97.225 1.00 85.62 269 GLY A O 1
ATOM 1899 N N . ILE A 1 270 ? 116.785 106.213 97.675 1.00 87.15 270 ILE A N 1
ATOM 1900 C CA . ILE A 1 270 ? 116.524 106.562 99.070 1.00 87.15 270 ILE A CA 1
ATOM 1901 C C . ILE A 1 270 ? 115.703 107.841 99.154 1.00 87.15 270 ILE A C 1
ATOM 1902 O O . ILE A 1 270 ? 114.705 107.913 99.882 1.00 87.15 270 ILE A O 1
ATOM 1907 N N . GLN A 1 271 ? 116.104 108.870 98.402 1.00 81.82 271 GLN A N 1
ATOM 1908 C CA . GLN A 1 271 ? 115.362 110.128 98.449 1.00 81.82 271 GLN A CA 1
ATOM 1909 C C . GLN A 1 271 ? 113.950 109.956 97.902 1.00 81.82 271 GLN A C 1
ATOM 1910 O O . GLN A 1 271 ? 112.990 110.518 98.446 1.00 81.82 271 GLN A O 1
ATOM 1916 N N . LEU A 1 272 ? 113.800 109.174 96.833 1.00 83.13 272 LEU A N 1
ATOM 1917 C CA . LEU A 1 272 ? 112.480 108.927 96.270 1.00 83.13 272 LEU A CA 1
ATOM 1918 C C . LEU A 1 272 ? 111.585 108.210 97.274 1.00 83.13 272 LEU A C 1
ATOM 1919 O O . LEU A 1 272 ? 110.419 108.581 97.459 1.00 83.13 272 LEU A O 1
ATOM 1924 N N . ALA A 1 273 ? 112.117 107.185 97.943 1.00 83.04 273 ALA A N 1
ATOM 1925 C CA . ALA A 1 273 ? 111.333 106.457 98.932 1.00 83.04 273 ALA A CA 1
ATOM 1926 C C . ALA A 1 273 ? 110.981 107.332 100.125 1.00 83.04 273 ALA A C 1
ATOM 1927 O O . ALA A 1 273 ? 109.924 107.145 100.735 1.00 83.04 273 ALA A O 1
ATOM 1929 N N . ILE A 1 274 ? 111.851 108.278 100.482 1.00 83.92 274 ILE A N 1
ATOM 1930 C CA . ILE A 1 274 ? 111.524 109.191 101.572 1.00 83.92 274 ILE A CA 1
ATOM 1931 C C . ILE A 1 274 ? 110.408 110.144 101.161 1.00 83.92 274 ILE A C 1
ATOM 1932 O O . ILE A 1 274 ? 109.499 110.430 101.950 1.00 83.92 274 ILE A O 1
ATOM 1937 N N . THR A 1 275 ? 110.448 1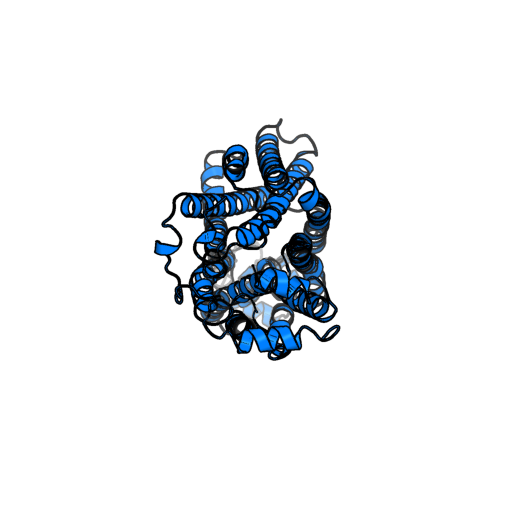10.647 99.926 1.00 85.24 275 THR A N 1
ATOM 1938 C CA . THR A 1 275 ? 109.582 111.762 99.555 1.00 85.24 275 THR A CA 1
ATOM 1939 C C . THR A 1 275 ? 108.227 111.354 98.984 1.00 85.24 275 THR A C 1
ATOM 1940 O O . THR A 1 275 ? 107.257 112.099 99.157 1.00 85.24 275 THR A O 1
ATOM 1944 N N . LEU A 1 276 ? 108.123 110.213 98.302 1.00 85.82 276 LEU A N 1
ATOM 1945 C CA . LEU A 1 276 ? 106.833 109.815 97.736 1.00 85.82 276 LEU A CA 1
ATOM 1946 C C . LEU A 1 276 ? 105.690 109.688 98.742 1.00 85.82 276 LEU A C 1
ATOM 1947 O O . LEU A 1 276 ? 104.566 110.087 98.391 1.00 85.82 276 LEU A O 1
ATOM 1952 N N . PRO A 1 277 ? 105.868 109.151 99.954 1.00 85.54 277 PRO A N 1
ATOM 1953 C CA . PRO A 1 277 ? 104.728 109.078 100.888 1.00 85.54 277 PRO A CA 1
ATOM 1954 C C . PRO A 1 277 ? 104.050 110.413 101.156 1.00 85.54 277 PRO A C 1
ATOM 1955 O O . PRO A 1 277 ? 102.920 110.428 101.667 1.00 85.54 277 PRO A O 1
ATOM 1959 N N . SER A 1 278 ? 104.692 111.534 100.822 1.00 86.17 278 SER A N 1
ATOM 1960 C CA . SER A 1 278 ? 104.037 112.826 100.978 1.00 86.17 278 SER A CA 1
ATOM 1961 C C . SER A 1 278 ? 102.805 112.933 100.088 1.00 86.17 278 SER A C 1
ATOM 1962 O O . SER A 1 278 ? 101.800 113.529 100.483 1.00 86.17 278 SER A O 1
ATOM 1965 N N . PHE A 1 279 ? 102.861 112.363 98.881 1.00 87.67 279 PHE A N 1
ATOM 1966 C CA . PHE A 1 279 ? 101.684 112.363 98.014 1.00 87.67 279 PHE A CA 1
ATOM 1967 C C . PHE A 1 279 ? 100.552 111.538 98.616 1.00 87.67 279 PHE A C 1
ATOM 1968 O O . PHE A 1 279 ? 99.386 111.961 98.608 1.00 87.67 279 PHE A O 1
ATOM 1976 N N . LEU A 1 280 ? 100.876 110.358 99.147 1.00 87.56 280 LEU A N 1
ATOM 1977 C CA . LEU A 1 280 ? 99.858 109.532 99.782 1.00 87.56 280 LEU A CA 1
ATOM 1978 C C . LEU A 1 280 ? 99.225 110.260 100.958 1.00 87.56 280 LEU A C 1
ATOM 1979 O O . LEU A 1 280 ? 98.021 110.132 101.202 1.00 87.56 280 LEU A O 1
ATOM 1984 N N . PHE A 1 281 ? 100.020 111.027 101.703 1.00 85.80 281 PHE A N 1
ATOM 1985 C CA . PHE A 1 281 ? 99.436 111.827 102.775 1.00 85.80 281 PHE A CA 1
ATOM 1986 C C . PHE A 1 281 ? 98.618 112.984 102.221 1.00 85.80 281 PHE A C 1
ATOM 1987 O O . PHE A 1 281 ? 97.640 113.407 102.845 1.00 85.80 281 PHE A O 1
ATOM 1995 N N . LEU A 1 282 ? 99.004 113.508 101.060 1.00 90.29 282 LEU A N 1
ATOM 1996 C CA . LEU A 1 282 ? 98.220 114.502 100.340 1.00 90.29 282 LEU A CA 1
ATOM 1997 C C . LEU A 1 282 ? 96.879 113.953 99.879 1.00 90.29 282 LEU A C 1
ATOM 1998 O O . LEU A 1 282 ? 95.955 114.731 99.616 1.00 90.29 282 LEU A O 1
ATOM 2003 N N . LEU A 1 283 ? 96.744 112.635 99.802 1.00 91.99 283 LEU A N 1
ATOM 2004 C CA . LEU A 1 283 ? 95.486 112.002 99.431 1.00 91.99 283 LEU A CA 1
ATOM 2005 C C . LEU A 1 283 ? 94.388 112.188 100.477 1.00 91.99 283 LEU A C 1
ATOM 2006 O O . LEU A 1 283 ? 93.226 111.887 100.188 1.00 91.99 283 LEU A O 1
ATOM 2011 N N . TYR A 1 284 ? 94.716 112.691 101.672 1.00 94.00 284 TYR A N 1
ATOM 2012 C CA . TYR A 1 284 ? 93.724 112.767 102.745 1.00 94.00 284 TYR A CA 1
ATOM 2013 C C . TYR A 1 284 ? 92.521 113.605 102.332 1.00 94.00 284 TYR A C 1
ATOM 2014 O O . TYR A 1 284 ? 91.418 113.078 102.148 1.00 94.00 284 TYR A O 1
ATOM 2023 N N . TYR A 1 285 ? 92.725 114.911 102.156 1.00 100.91 285 TYR A N 1
ATOM 2024 C CA . TYR A 1 285 ? 91.685 115.865 101.737 1.00 100.91 285 TYR A CA 1
ATOM 2025 C C . TYR A 1 285 ? 90.455 115.674 102.627 1.00 100.91 285 TYR A C 1
ATOM 2026 O O . TYR A 1 285 ? 90.473 116.105 103.788 1.00 100.91 285 TYR A O 1
ATOM 2035 N N . TRP A 1 286 ? 89.380 115.060 102.131 1.00 108.05 286 TRP A N 1
ATOM 2036 C CA . TRP A 1 286 ? 88.116 115.002 102.856 1.00 108.05 286 TRP A CA 1
ATOM 2037 C C . TRP A 1 286 ? 88.153 114.058 104.050 1.00 108.05 286 TRP A C 1
ATOM 2038 O O . TRP A 1 286 ? 87.204 114.047 104.842 1.00 108.05 286 TRP A O 1
ATOM 2049 N N . VAL A 1 287 ? 89.212 113.261 104.195 1.00 100.10 287 VAL A N 1
ATOM 2050 C CA . VAL A 1 287 ? 89.278 112.307 105.300 1.00 100.10 287 VAL A CA 1
ATOM 2051 C C . VAL A 1 287 ? 89.333 113.034 106.639 1.00 100.10 287 VAL A C 1
ATOM 2052 O O . VAL A 1 287 ? 88.656 112.648 107.599 1.00 100.10 287 VAL A O 1
ATOM 2056 N N . VAL A 1 288 ? 90.129 114.096 106.725 1.00 90.63 288 VAL A N 1
ATOM 2057 C CA . VAL A 1 288 ? 90.377 114.771 107.996 1.00 90.63 288 VAL A CA 1
ATOM 2058 C C . VAL A 1 288 ? 89.885 116.212 107.948 1.00 90.63 288 VAL A C 1
ATOM 2059 O O . VAL A 1 288 ? 90.418 117.021 107.176 1.00 90.63 288 VAL A O 1
ATOM 2063 N N . PRO A 1 289 ? 88.883 116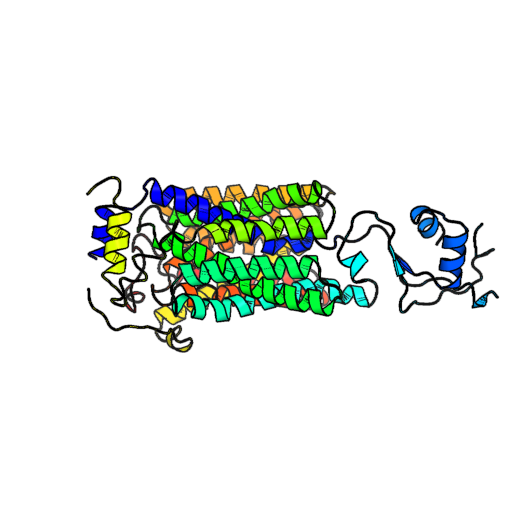.583 108.747 1.00 90.83 289 PRO A N 1
ATOM 2064 C CA . PRO A 1 289 ? 88.487 117.997 108.858 1.00 90.83 289 PRO A CA 1
ATOM 2065 C C . PRO A 1 289 ? 89.570 118.783 109.581 1.00 90.83 289 PRO A C 1
ATOM 2066 O O . PRO A 1 289 ? 90.327 118.221 110.374 1.00 90.83 289 PRO A O 1
ATOM 2070 N N . GLU A 1 290 ? 89.654 120.086 109.299 1.00 96.53 290 GLU A N 1
ATOM 2071 C CA . GLU A 1 290 ? 90.774 120.870 109.815 1.00 96.53 290 GLU A CA 1
ATOM 2072 C C . GLU A 1 290 ? 90.762 120.945 111.343 1.00 96.53 290 GLU A C 1
ATOM 2073 O O . GLU A 1 290 ? 91.630 120.365 112.002 1.00 96.53 290 GLU A O 1
ATOM 2079 N N . SER A 1 291 ? 89.780 121.623 111.926 1.00 99.14 291 SER A N 1
ATOM 2080 C CA . SER A 1 291 ? 89.693 121.725 113.376 1.00 99.14 291 SER A CA 1
ATOM 2081 C C . SER A 1 291 ? 88.373 122.363 113.782 1.00 99.14 291 SER A C 1
ATOM 2082 O O . SER A 1 291 ? 88.034 123.448 113.292 1.00 99.14 291 SER A O 1
ATOM 2085 N N . PRO A 1 292 ? 87.601 121.730 114.663 1.00 98.71 292 PRO A N 1
ATOM 2086 C CA . PRO A 1 292 ? 86.466 122.446 115.258 1.00 98.71 292 PRO A CA 1
ATOM 2087 C C . PRO A 1 292 ? 86.878 123.711 115.990 1.00 98.71 292 PRO A C 1
ATOM 2088 O O . PRO A 1 292 ? 86.240 124.756 115.814 1.00 98.71 292 PRO A O 1
ATOM 2092 N N . ARG A 1 293 ? 87.939 123.651 116.799 1.00 99.05 293 ARG A N 1
ATOM 2093 C CA . ARG A 1 293 ? 88.272 124.783 117.660 1.00 99.05 293 ARG A CA 1
ATOM 2094 C C . ARG A 1 293 ? 88.915 125.912 116.869 1.00 99.05 293 ARG A C 1
ATOM 2095 O O . ARG A 1 293 ? 88.893 127.071 117.298 1.00 99.05 293 ARG A O 1
ATOM 2103 N N . TRP A 1 294 ? 89.517 125.596 115.722 1.00 98.92 294 TRP A N 1
ATOM 2104 C CA . TRP A 1 294 ? 90.057 126.654 114.877 1.00 98.92 294 TRP A CA 1
ATOM 2105 C C . TRP A 1 294 ? 88.945 127.550 114.350 1.00 98.92 294 TRP A C 1
ATOM 2106 O O . TRP A 1 294 ? 89.090 128.778 114.309 1.00 98.92 294 TRP A O 1
ATOM 2117 N N . LEU A 1 295 ? 87.826 126.957 113.955 1.00 103.17 295 LEU A N 1
ATOM 2118 C CA . LEU A 1 295 ? 86.719 127.692 113.366 1.00 103.17 295 LEU A CA 1
ATOM 2119 C C . LEU A 1 295 ? 85.732 128.211 114.400 1.00 103.17 295 LEU A C 1
ATOM 2120 O O . LEU A 1 295 ? 84.834 128.979 114.043 1.00 103.17 295 LEU A O 1
ATOM 2125 N N . ILE A 1 296 ? 85.876 127.827 115.673 1.00 106.16 296 ILE A N 1
ATOM 2126 C CA . ILE A 1 296 ? 84.962 128.293 116.710 1.00 106.16 296 ILE A CA 1
ATOM 2127 C C . ILE A 1 296 ? 85.261 129.730 117.118 1.00 106.16 296 ILE A C 1
ATOM 2128 O O . ILE A 1 296 ? 84.640 130.253 118.053 1.00 106.16 296 ILE A O 1
ATOM 2133 N N . THR A 1 297 ? 86.175 130.397 116.419 1.00 111.45 297 THR A N 1
ATOM 2134 C CA . THR A 1 297 ? 86.537 131.783 116.674 1.00 111.45 297 THR A CA 1
ATOM 2135 C C . THR A 1 297 ? 85.532 132.741 116.032 1.00 111.45 297 THR A C 1
ATOM 2136 O O . THR A 1 297 ? 85.868 133.894 115.751 1.00 111.45 297 THR A O 1
ATOM 2140 N N . ARG A 1 298 ? 84.317 132.257 115.761 1.00 120.58 298 ARG A N 1
ATOM 2141 C CA . ARG A 1 298 ? 83.198 132.911 115.070 1.00 120.58 298 ARG A CA 1
ATOM 2142 C C . ARG A 1 298 ? 83.572 133.263 113.637 1.00 120.58 298 ARG A C 1
ATOM 2143 O O . ARG A 1 298 ? 82.852 134.030 112.979 1.00 120.58 298 ARG A O 1
ATOM 2151 N N . LYS A 1 299 ? 84.664 132.701 113.119 1.00 111.10 299 LYS A N 1
ATOM 2152 C CA . LYS A 1 299 ? 84.977 132.869 111.707 1.00 111.10 299 LYS A CA 1
ATOM 2153 C C . LYS A 1 299 ? 83.923 132.204 110.833 1.00 111.10 299 LYS A C 1
ATOM 2154 O O . LYS A 1 299 ? 83.388 132.826 109.908 1.00 111.10 299 LYS A O 1
ATOM 2160 N N . LYS A 1 300 ? 83.608 130.940 111.112 1.00 108.07 300 LYS A N 1
ATOM 2161 C CA . LYS A 1 300 ? 82.626 130.190 110.342 1.00 108.07 300 LYS A CA 1
ATOM 2162 C C . LYS A 1 300 ? 81.438 129.737 111.176 1.00 108.07 300 LYS A C 1
ATOM 2163 O O . LYS A 1 300 ? 80.292 130.056 110.845 1.00 108.07 300 LYS A O 1
ATOM 2169 N N . GLY A 1 301 ? 81.681 129.004 112.258 1.00 105.52 301 GLY A N 1
ATOM 2170 C CA . GLY A 1 301 ? 80.606 128.560 113.124 1.00 105.52 301 GLY A CA 1
ATOM 2171 C C . GLY A 1 301 ? 79.792 127.410 112.566 1.00 105.52 301 GLY A C 1
ATOM 2172 O O . GLY A 1 301 ? 79.827 126.300 113.103 1.00 105.52 301 GLY A O 1
ATOM 2173 N N . ASP A 1 302 ? 79.048 127.669 111.488 1.00 103.88 302 ASP A N 1
ATOM 2174 C CA . ASP A 1 302 ? 78.189 126.638 110.912 1.00 103.88 302 ASP A CA 1
ATOM 2175 C C . ASP A 1 302 ? 79.005 125.465 110.386 1.00 103.88 302 ASP A C 1
ATOM 2176 O O . ASP A 1 302 ? 78.616 124.303 110.556 1.00 103.88 302 ASP A O 1
ATOM 2181 N N . LYS A 1 303 ? 80.135 125.749 109.738 1.00 101.96 303 LYS A N 1
ATOM 2182 C CA . LYS A 1 303 ? 81.023 124.674 109.309 1.00 101.96 303 LYS A CA 1
ATOM 2183 C C . LYS A 1 303 ? 81.539 123.889 110.507 1.00 101.96 303 LYS A C 1
ATOM 2184 O O . LYS A 1 303 ? 81.669 122.661 110.447 1.00 101.96 303 LYS A O 1
ATOM 2190 N N . ALA A 1 304 ? 81.831 124.581 111.611 1.00 100.91 304 ALA A N 1
ATOM 2191 C CA . ALA A 1 304 ? 82.260 123.889 112.821 1.00 100.91 304 ALA A CA 1
ATOM 2192 C C . ALA A 1 304 ? 81.174 122.951 113.334 1.00 100.91 304 ALA A C 1
ATOM 2193 O O . ALA A 1 304 ? 81.455 121.800 113.686 1.00 100.91 304 ALA A O 1
ATOM 2195 N N . LEU A 1 305 ? 79.927 123.423 113.377 1.00 99.23 305 LEU A N 1
ATOM 2196 C CA . LEU A 1 305 ? 78.836 122.571 113.838 1.00 99.23 305 LEU A CA 1
ATOM 2197 C C . LEU A 1 305 ? 78.645 121.379 112.910 1.00 99.23 305 LEU A C 1
ATOM 2198 O O . LEU A 1 305 ? 78.355 120.267 113.366 1.00 99.23 305 LEU A O 1
ATOM 2203 N N . GLN A 1 306 ? 78.806 121.593 111.602 1.00 103.04 306 GLN A N 1
ATOM 2204 C CA . GLN A 1 306 ? 78.731 120.482 110.660 1.00 103.04 306 GLN A CA 1
ATOM 2205 C C . GLN A 1 306 ? 79.829 119.463 110.925 1.00 103.04 306 GLN A C 1
ATOM 2206 O O . GLN A 1 306 ? 79.585 118.254 110.851 1.00 103.04 306 GLN A O 1
ATOM 2212 N N . ILE A 1 307 ? 81.043 119.928 111.222 1.00 97.82 307 ILE A N 1
ATOM 2213 C CA . ILE A 1 307 ? 82.136 119.006 111.517 1.00 97.82 307 ILE A CA 1
ATOM 2214 C C . ILE A 1 307 ? 81.846 118.220 112.791 1.00 97.82 307 ILE A C 1
ATOM 2215 O O . ILE A 1 307 ? 82.101 117.012 112.861 1.00 97.82 307 ILE A O 1
ATOM 2220 N N . LEU A 1 308 ? 81.316 118.888 113.818 1.00 96.29 308 LEU A N 1
ATOM 2221 C CA . LEU A 1 308 ? 80.937 118.175 115.037 1.00 96.29 308 LEU A CA 1
ATOM 2222 C C . LEU A 1 308 ? 79.868 117.125 114.762 1.00 96.29 308 LEU A C 1
ATOM 2223 O O . LEU A 1 308 ? 79.945 116.004 115.276 1.00 96.29 308 LEU A O 1
ATOM 2228 N N . ARG A 1 309 ? 78.859 117.468 113.958 1.00 100.41 309 ARG A N 1
ATOM 2229 C CA . ARG A 1 309 ? 77.818 116.498 113.633 1.00 100.41 309 ARG A CA 1
ATOM 2230 C C . ARG A 1 309 ? 78.386 115.315 112.858 1.00 100.41 309 ARG A C 1
ATOM 2231 O O . ARG A 1 309 ? 77.986 114.166 113.083 1.00 100.41 309 ARG A O 1
ATOM 2239 N N . ARG A 1 310 ? 79.312 115.577 111.935 1.00 99.63 310 ARG A N 1
ATOM 2240 C CA . ARG A 1 310 ? 79.942 114.494 111.187 1.00 99.63 310 ARG A CA 1
ATOM 2241 C C . ARG A 1 310 ? 80.808 113.632 112.095 1.00 99.63 310 ARG A C 1
ATOM 2242 O O . ARG A 1 310 ? 80.977 112.433 111.847 1.00 99.63 310 ARG A O 1
ATOM 2250 N N . ILE A 1 311 ? 81.378 114.230 113.142 1.00 100.33 311 ILE A N 1
ATOM 2251 C CA . ILE A 1 311 ? 82.145 113.463 114.119 1.00 100.33 311 ILE A CA 1
ATOM 2252 C C . ILE A 1 311 ? 81.238 112.490 114.859 1.00 100.33 311 ILE A C 1
ATOM 2253 O O . ILE A 1 311 ? 81.591 111.324 115.073 1.00 100.33 311 ILE A O 1
ATOM 2258 N N . ALA A 1 312 ? 80.049 112.949 115.246 1.00 101.86 312 ALA A N 1
ATOM 2259 C CA . ALA A 1 312 ? 79.142 112.169 116.085 1.00 101.86 312 ALA A CA 1
ATOM 2260 C C . ALA A 1 312 ? 78.476 111.067 115.260 1.00 101.86 312 ALA A C 1
ATOM 2261 O O . ALA A 1 312 ? 77.268 111.056 115.020 1.00 101.86 312 ALA A O 1
ATOM 2263 N N . LYS A 1 313 ? 79.308 110.121 114.818 1.00 101.81 313 LYS A N 1
ATOM 2264 C CA . LYS A 1 313 ? 78.778 108.941 114.142 1.00 101.81 313 LYS A CA 1
ATOM 2265 C C . LYS A 1 313 ? 78.163 107.971 115.142 1.00 101.81 313 LYS A C 1
ATOM 2266 O O . LYS A 1 313 ? 77.124 107.358 114.868 1.00 101.81 313 LYS A O 1
ATOM 2272 N N . CYS A 1 314 ? 78.795 107.817 116.309 1.00 105.18 314 CYS A N 1
ATOM 2273 C CA . CYS A 1 314 ? 78.348 106.819 117.275 1.00 105.18 314 CYS A CA 1
ATOM 2274 C C . CYS A 1 314 ? 77.045 107.232 117.947 1.00 105.18 314 CYS A C 1
ATOM 2275 O O . CYS A 1 314 ? 76.149 106.402 118.141 1.00 105.18 314 CYS A O 1
ATOM 2278 N N . ASN A 1 315 ? 76.919 108.505 118.313 1.00 105.03 315 ASN A N 1
ATOM 2279 C CA . ASN A 1 315 ? 75.752 109.004 119.030 1.00 105.03 315 ASN A CA 1
ATOM 2280 C C . ASN A 1 315 ? 75.204 110.227 118.311 1.00 105.03 315 ASN A C 1
ATOM 2281 O O . ASN A 1 315 ? 75.974 111.034 117.781 1.00 105.03 315 ASN A O 1
ATOM 2286 N N . GLY A 1 316 ? 73.882 110.357 118.284 1.00 106.96 316 GLY A N 1
ATOM 2287 C CA . GLY A 1 316 ? 73.241 111.491 117.646 1.00 106.96 316 GLY A CA 1
ATOM 2288 C C . GLY A 1 316 ? 73.202 112.727 118.522 1.00 106.96 316 GLY A C 1
ATOM 2289 O O . GLY A 1 316 ? 73.200 113.854 118.026 1.00 106.96 316 GLY A O 1
ATOM 2290 N N . VAL A 1 328 ? 80.583 130.821 121.340 1.00 127.11 328 VAL A N 1
ATOM 2291 C CA . VAL A 1 328 ? 80.228 132.176 121.738 1.00 127.11 328 VAL A CA 1
ATOM 2292 C C . VAL A 1 328 ? 80.822 133.180 120.758 1.00 127.11 328 VAL A C 1
ATOM 2293 O O . VAL A 1 328 ? 81.309 132.805 119.692 1.00 127.11 328 VAL A O 1
ATOM 2297 N N . THR A 1 329 ? 80.782 134.459 121.123 1.00 131.60 329 THR A N 1
ATOM 2298 C CA . THR A 1 329 ? 81.278 135.537 120.279 1.00 131.60 329 THR A CA 1
ATOM 2299 C C . THR A 1 329 ? 82.475 136.202 120.943 1.00 131.60 329 THR A C 1
ATOM 2300 O O . THR A 1 329 ? 82.509 136.355 122.169 1.00 131.60 329 THR A O 1
ATOM 2304 N N . ASP A 1 330 ? 83.461 136.575 120.131 1.00 130.59 330 ASP A N 1
ATOM 2305 C CA . ASP A 1 330 ? 84.649 137.268 120.604 1.00 130.59 330 ASP A CA 1
ATOM 2306 C C . ASP A 1 330 ? 85.299 138.000 119.437 1.00 130.59 330 ASP A C 1
ATOM 2307 O O . ASP A 1 330 ? 84.994 137.743 118.270 1.00 130.59 330 ASP A O 1
ATOM 2312 N N . GLU A 1 331 ? 86.193 138.928 119.768 1.00 132.37 331 GLU A N 1
ATOM 2313 C CA . GLU A 1 331 ? 86.889 139.687 118.738 1.00 132.37 331 GLU A CA 1
ATOM 2314 C C . GLU A 1 331 ? 87.750 138.761 117.888 1.00 132.37 331 GLU A C 1
ATOM 2315 O O . GLU A 1 331 ? 88.386 137.835 118.398 1.00 132.37 331 GLU A O 1
ATOM 2321 N N . GLU A 1 332 ? 87.769 139.015 116.581 1.00 127.23 332 GLU A N 1
ATOM 2322 C CA . GLU A 1 332 ? 88.505 138.170 115.643 1.00 127.23 332 GLU A CA 1
ATOM 2323 C C . GLU A 1 332 ? 89.968 138.595 115.656 1.00 127.23 332 GLU A C 1
ATOM 2324 O O . GLU A 1 332 ? 90.319 139.688 115.206 1.00 127.23 332 GLU A O 1
ATOM 2330 N N . VAL A 1 333 ? 90.827 137.732 116.202 1.00 121.16 333 VAL A N 1
ATOM 2331 C CA . VAL A 1 333 ? 92.263 137.981 116.135 1.00 121.16 333 VAL A CA 1
ATOM 2332 C C . VAL A 1 333 ? 92.720 138.000 114.684 1.00 121.16 333 VAL A C 1
ATOM 2333 O O . VAL A 1 333 ? 93.541 138.835 114.286 1.00 121.16 333 VAL A O 1
ATOM 2337 N N . SER A 1 334 ? 92.189 137.085 113.877 1.00 118.37 334 SER A N 1
ATOM 2338 C CA . SER A 1 334 ? 92.434 137.028 112.432 1.00 118.37 334 SER A CA 1
ATOM 2339 C C . SER A 1 334 ? 93.940 136.879 112.230 1.00 118.37 334 SER A C 1
ATOM 2340 O O . SER A 1 334 ? 94.537 135.958 112.808 1.00 118.37 334 SER A O 1
ATOM 2343 N N . ASN A 1 335 ? 94.582 137.733 111.447 1.00 109.36 335 ASN A N 1
ATOM 2344 C CA . ASN A 1 335 ? 96.007 137.586 111.203 1.00 109.36 335 ASN A CA 1
ATOM 2345 C C . ASN A 1 335 ? 96.788 137.807 112.494 1.00 109.36 335 ASN A C 1
ATOM 2346 O O . ASN A 1 335 ? 96.597 138.833 113.162 1.00 109.36 335 ASN A O 1
ATOM 2351 N N . PRO A 1 336 ? 97.659 136.883 112.880 1.00 104.70 336 PRO A N 1
ATOM 2352 C CA . PRO A 1 336 ? 98.502 137.101 114.055 1.00 104.70 336 PRO A CA 1
ATOM 2353 C C . PRO A 1 336 ? 99.646 138.058 113.756 1.00 104.70 336 PRO A C 1
ATOM 2354 O O . PRO A 1 336 ? 100.058 138.249 112.611 1.00 104.70 336 PRO A O 1
ATOM 2358 N N . SER A 1 337 ? 100.164 138.661 114.823 1.00 101.69 337 SER A N 1
ATOM 2359 C CA . SER A 1 337 ? 101.248 139.626 114.722 1.00 101.69 337 SER A CA 1
ATOM 2360 C C . SER A 1 337 ? 102.417 139.171 115.582 1.00 101.69 337 SER A C 1
ATOM 2361 O O . SER A 1 337 ? 102.228 138.742 116.724 1.00 101.69 337 SER A O 1
ATOM 2364 N N . PHE A 1 338 ? 103.626 139.269 115.024 1.00 98.16 338 PHE A N 1
ATOM 2365 C CA . PHE A 1 338 ? 104.821 138.866 115.760 1.00 98.16 338 PHE A CA 1
ATOM 2366 C C . PHE A 1 338 ? 105.004 139.717 117.010 1.00 98.16 338 PHE A C 1
ATOM 2367 O O . PHE A 1 338 ? 105.360 139.201 118.074 1.00 98.16 338 PHE A O 1
ATOM 2375 N N . LEU A 1 339 ? 104.775 141.027 116.900 1.00 101.11 339 LEU A N 1
ATOM 2376 C CA . LEU A 1 339 ? 104.834 141.880 118.082 1.00 101.11 339 LEU A CA 1
ATOM 2377 C C . LEU A 1 339 ? 103.732 141.515 119.068 1.00 101.11 339 LEU A C 1
ATOM 2378 O O . LEU A 1 339 ? 103.951 141.531 120.284 1.00 101.11 339 LEU A O 1
ATOM 2383 N N . ASP A 1 340 ? 102.540 141.187 118.563 1.00 99.67 340 ASP A N 1
ATOM 2384 C CA . ASP A 1 340 ? 101.458 140.754 119.441 1.00 99.67 340 ASP A CA 1
ATOM 2385 C C . ASP A 1 340 ? 101.767 139.412 120.091 1.00 99.67 340 ASP A C 1
ATOM 2386 O O . ASP A 1 340 ? 101.195 139.082 121.136 1.00 99.67 340 ASP A O 1
ATOM 2391 N N . LEU A 1 341 ? 102.660 138.625 119.487 1.00 95.10 341 LEU A N 1
ATOM 2392 C CA . LEU A 1 341 ? 103.082 137.374 120.106 1.00 95.10 341 LEU A CA 1
ATOM 2393 C C . LEU A 1 341 ? 103.796 137.619 121.428 1.00 95.10 341 LEU A C 1
ATOM 2394 O O . LEU A 1 341 ? 103.756 136.766 122.321 1.00 95.10 341 LEU A O 1
ATOM 2399 N N . VAL A 1 342 ? 104.453 138.767 121.573 1.00 94.64 342 VAL A N 1
ATOM 2400 C CA . VAL A 1 342 ? 105.139 139.138 122.810 1.00 94.64 342 VAL A CA 1
ATOM 2401 C C . VAL A 1 342 ? 104.650 140.529 123.218 1.00 94.64 342 VAL A C 1
ATOM 2402 O O . VAL A 1 342 ? 105.199 141.557 122.814 1.00 94.64 342 VAL A O 1
ATOM 2406 N N . ARG A 1 343 ? 103.591 140.566 124.024 1.00 100.21 343 ARG A N 1
ATOM 2407 C CA . ARG A 1 343 ? 103.072 141.815 124.569 1.00 100.21 343 ARG A CA 1
ATOM 2408 C C . ARG A 1 343 ? 102.689 141.740 126.036 1.00 100.21 343 ARG A C 1
ATOM 2409 O O . ARG A 1 343 ? 102.730 142.774 126.714 1.00 100.21 343 ARG A O 1
ATOM 2417 N N . THR A 1 344 ? 102.320 140.575 126.546 1.00 103.17 344 THR A N 1
ATOM 2418 C CA . THR A 1 344 ? 101.870 140.390 127.911 1.00 103.17 344 THR A CA 1
ATOM 2419 C C . THR A 1 344 ? 102.966 139.713 128.727 1.00 103.17 344 THR A C 1
ATOM 2420 O O . THR A 1 344 ? 103.592 138.763 128.244 1.00 103.17 344 THR A O 1
ATOM 2424 N N . PRO A 1 345 ? 103.239 140.190 129.948 1.00 104.50 345 PRO A N 1
ATOM 2425 C CA . PRO A 1 345 ? 104.407 139.676 130.683 1.00 104.50 345 PRO A CA 1
ATOM 2426 C C . PRO A 1 345 ? 104.422 138.168 130.860 1.00 104.50 345 PRO A C 1
ATOM 2427 O O . PRO A 1 345 ? 105.488 137.557 130.740 1.00 104.50 345 PRO A O 1
ATOM 2431 N N . GLN A 1 346 ? 103.276 137.542 131.129 1.00 103.29 346 GLN A N 1
ATOM 2432 C CA . GLN A 1 346 ? 103.255 136.085 131.219 1.00 103.29 346 GLN A CA 1
ATOM 2433 C C . GLN A 1 346 ? 103.454 135.462 129.842 1.00 103.29 346 GLN A C 1
ATOM 2434 O O . GLN A 1 346 ? 104.188 134.475 129.692 1.00 103.29 346 GLN A O 1
ATOM 2440 N N . MET A 1 347 ? 102.827 136.050 128.821 1.00 99.79 347 MET A N 1
ATOM 2441 C CA . MET A 1 347 ? 103.023 135.597 127.450 1.00 99.79 347 MET A CA 1
ATOM 2442 C C . MET A 1 347 ? 104.486 135.734 127.040 1.00 99.79 347 MET A C 1
ATOM 2443 O O . MET A 1 347 ? 105.073 134.808 126.461 1.00 99.79 347 MET A O 1
ATOM 2448 N N . ARG A 1 348 ? 105.095 136.880 127.359 1.00 101.22 348 ARG A N 1
ATOM 2449 C CA . ARG A 1 348 ? 106.500 137.111 127.041 1.00 101.22 348 ARG A CA 1
ATOM 2450 C C . ARG A 1 348 ? 107.401 136.132 127.781 1.00 101.22 348 ARG A C 1
ATOM 2451 O O . ARG A 1 348 ? 108.373 135.614 127.217 1.00 101.22 348 ARG A O 1
ATOM 2459 N N . LYS A 1 349 ? 107.105 135.888 129.058 1.00 99.72 349 LYS A N 1
ATOM 2460 C CA . LYS A 1 349 ? 107.893 134.947 129.843 1.00 99.72 349 LYS A CA 1
ATOM 2461 C C . LYS A 1 349 ? 107.853 133.557 129.230 1.00 99.72 349 LYS A C 1
ATOM 2462 O O . LYS A 1 349 ? 108.895 132.909 129.070 1.00 99.72 349 LYS A O 1
ATOM 2468 N N . CYS A 1 350 ? 106.656 133.088 128.870 1.00 96.71 350 CYS A N 1
ATOM 2469 C CA . CYS A 1 350 ? 106.538 131.774 128.250 1.00 96.71 350 CYS A CA 1
ATOM 2470 C C . CYS A 1 350 ? 107.313 131.719 126.942 1.00 96.71 350 CYS A C 1
ATOM 2471 O O . CYS A 1 350 ? 108.059 130.766 126.690 1.00 96.71 350 CYS A O 1
ATOM 2474 N N . THR A 1 351 ? 107.172 132.752 126.108 1.00 93.98 351 THR A N 1
ATOM 2475 C CA . THR A 1 351 ? 107.866 132.759 124.825 1.00 93.98 351 THR A CA 1
ATOM 2476 C C . THR A 1 351 ? 109.374 132.695 125.013 1.00 93.98 351 THR A C 1
ATOM 2477 O O . THR A 1 351 ? 110.059 131.878 124.382 1.00 93.98 351 THR A O 1
ATOM 2481 N N . LEU A 1 352 ? 109.910 133.555 125.881 1.00 96.19 352 LEU A N 1
ATOM 2482 C CA . LEU A 1 352 ? 111.355 133.631 126.056 1.00 96.19 352 LEU A CA 1
ATOM 2483 C C . LEU A 1 352 ? 111.911 132.347 126.654 1.00 96.19 352 LEU A C 1
ATOM 2484 O O . LEU A 1 352 ? 112.936 131.834 126.187 1.00 96.19 352 LEU A O 1
ATOM 2489 N N . ILE A 1 353 ? 111.250 131.809 127.683 1.00 95.94 353 ILE A N 1
ATOM 2490 C CA . ILE A 1 353 ? 111.740 130.582 128.299 1.00 95.94 353 ILE A CA 1
ATOM 2491 C C . ILE A 1 353 ? 111.686 129.430 127.308 1.00 95.94 353 ILE A C 1
ATOM 2492 O O . ILE A 1 353 ? 112.620 128.623 127.228 1.00 95.94 353 ILE A O 1
ATOM 2497 N N . LEU A 1 354 ? 110.599 129.329 126.537 1.00 93.32 354 LEU A N 1
ATOM 2498 C CA . LEU A 1 354 ? 110.507 128.266 125.543 1.00 93.32 354 LEU A CA 1
ATOM 2499 C C . LEU A 1 354 ? 111.613 128.384 124.506 1.00 93.32 354 LEU A C 1
ATOM 2500 O O . LEU A 1 354 ? 112.265 127.389 124.169 1.00 93.32 354 LEU A O 1
ATOM 2505 N N . MET A 1 355 ? 111.852 129.595 124.002 1.00 93.75 355 MET A N 1
ATOM 2506 C CA . MET A 1 355 ? 112.902 129.782 123.008 1.00 93.75 355 MET A CA 1
ATOM 2507 C C . MET A 1 355 ? 114.262 129.387 123.568 1.00 93.75 355 MET A C 1
ATOM 2508 O O . MET A 1 355 ? 115.040 128.677 122.914 1.00 93.75 355 MET A O 1
ATOM 2513 N N . PHE A 1 356 ? 114.563 129.831 124.791 1.00 97.33 356 PHE A N 1
ATOM 2514 C CA . PHE A 1 356 ? 115.867 129.532 125.368 1.00 97.33 356 PHE A CA 1
ATOM 2515 C C . PHE A 1 356 ? 116.022 128.040 125.625 1.00 97.33 356 PHE A C 1
ATOM 2516 O O . PHE A 1 356 ? 117.105 127.481 125.428 1.00 97.33 356 PHE A O 1
ATOM 2524 N N . ALA A 1 357 ? 114.951 127.378 126.071 1.00 97.38 357 ALA A N 1
ATOM 2525 C CA . ALA A 1 357 ? 115.009 125.938 126.290 1.00 97.38 357 ALA A CA 1
ATOM 2526 C C . ALA A 1 357 ? 115.242 125.194 124.985 1.00 97.38 357 ALA A C 1
ATOM 2527 O O . ALA A 1 357 ? 116.022 124.237 124.938 1.00 97.38 357 ALA A O 1
ATOM 2529 N N . TRP A 1 358 ? 114.574 125.623 123.913 1.00 92.81 358 TRP A N 1
ATOM 2530 C CA . TRP A 1 358 ? 114.805 125.030 122.600 1.00 92.81 358 TRP A CA 1
ATOM 2531 C C . TRP A 1 358 ? 116.266 125.160 122.190 1.00 92.81 358 TRP A C 1
ATOM 2532 O O . TRP A 1 358 ? 116.905 124.180 121.780 1.00 92.81 358 TRP A O 1
ATOM 2543 N N . PHE A 1 359 ? 116.814 126.373 122.304 1.00 96.77 359 PHE A N 1
ATOM 2544 C CA . PHE A 1 359 ? 118.196 126.608 121.894 1.00 96.77 359 PHE A CA 1
ATOM 2545 C C . PHE A 1 359 ? 119.171 125.789 122.732 1.00 96.77 359 PHE A C 1
ATOM 2546 O O . PHE A 1 359 ? 120.111 125.179 122.198 1.00 96.77 359 PHE A O 1
ATOM 2554 N N . THR A 1 360 ? 118.961 125.766 124.050 1.00 96.55 360 THR A N 1
ATOM 2555 C CA . THR A 1 360 ? 119.841 125.024 124.942 1.00 96.55 360 THR A CA 1
ATOM 2556 C C . THR A 1 360 ? 119.788 123.532 124.651 1.00 96.55 360 THR A C 1
ATOM 2557 O O . THR A 1 360 ? 120.826 122.860 124.622 1.00 96.55 360 THR A O 1
ATOM 2561 N N . SER A 1 361 ? 118.588 122.995 124.426 1.00 94.66 361 SER A N 1
ATOM 2562 C CA . SER A 1 361 ? 118.471 121.586 124.079 1.00 94.66 361 SER A CA 1
ATOM 2563 C C . SER A 1 361 ? 119.210 121.283 122.786 1.00 94.66 361 SER A C 1
ATOM 2564 O O . SER A 1 361 ? 119.921 120.276 122.692 1.00 94.66 361 SER A O 1
ATOM 2567 N N . ALA A 1 362 ? 119.071 122.154 121.784 1.00 95.18 362 ALA A N 1
ATOM 2568 C CA . ALA A 1 362 ? 119.761 121.933 120.517 1.00 95.18 362 ALA A CA 1
ATOM 2569 C C . ALA A 1 362 ? 121.273 121.876 120.712 1.00 95.18 362 ALA A C 1
ATOM 2570 O O . ALA A 1 362 ? 121.936 120.933 120.257 1.00 95.18 362 ALA A O 1
ATOM 2572 N N . VAL A 1 363 ? 121.835 122.873 121.402 1.00 98.97 363 VAL A N 1
ATOM 2573 C CA . VAL A 1 363 ? 123.291 122.932 121.525 1.00 98.97 363 VAL A CA 1
ATOM 2574 C C . VAL A 1 363 ? 123.811 121.783 122.383 1.00 98.97 363 VAL A C 1
ATOM 2575 O O . VAL A 1 363 ? 124.848 121.181 122.072 1.00 98.97 363 VAL A O 1
ATOM 2579 N N . VAL A 1 364 ? 123.105 121.451 123.468 1.00 99.10 364 VAL A N 1
ATOM 2580 C CA . VAL A 1 364 ? 123.549 120.365 124.336 1.00 99.10 364 VAL A CA 1
ATOM 2581 C C . VAL A 1 364 ? 123.503 119.038 123.595 1.00 99.10 364 VAL A C 1
ATOM 2582 O O . VAL A 1 364 ? 124.425 118.217 123.702 1.00 99.10 364 VAL A O 1
ATOM 2586 N N . TYR A 1 365 ? 122.431 118.799 122.835 1.00 99.66 365 TYR A N 1
ATOM 2587 C CA . TYR A 1 365 ? 122.344 117.569 122.061 1.00 99.66 365 TYR A CA 1
ATOM 2588 C C . TYR A 1 365 ? 123.467 117.488 121.039 1.00 99.66 365 TYR A C 1
ATOM 2589 O O . TYR A 1 365 ? 124.074 116.425 120.860 1.00 99.66 365 TYR A O 1
ATOM 2598 N N . GLN A 1 366 ? 123.764 118.599 120.361 1.00 101.80 366 GLN A N 1
ATOM 2599 C CA . GLN A 1 366 ? 124.856 118.584 119.393 1.00 101.80 366 GLN A CA 1
ATOM 2600 C C . GLN A 1 366 ? 126.182 118.252 120.066 1.00 101.80 366 GLN A C 1
ATOM 2601 O O . GLN A 1 366 ? 126.954 117.425 119.563 1.00 101.80 366 GLN A O 1
ATOM 2607 N N . GLY A 1 367 ? 126.454 118.875 121.215 1.00 103.62 367 GLY A N 1
ATOM 2608 C CA . GLY A 1 367 ? 127.701 118.602 121.911 1.00 103.62 367 GLY A CA 1
ATOM 2609 C C . GLY A 1 367 ? 127.824 117.151 122.337 1.00 103.62 367 GLY A C 1
ATOM 2610 O O . GLY A 1 367 ? 128.860 116.513 122.129 1.00 103.62 367 GLY A O 1
ATOM 2611 N N . LEU A 1 368 ? 126.759 116.605 122.927 1.00 103.83 368 LEU A N 1
ATOM 2612 C CA . LEU A 1 368 ? 126.806 115.217 123.379 1.00 103.83 368 LEU A CA 1
ATOM 2613 C C . LEU A 1 368 ? 126.954 114.254 122.208 1.00 103.83 368 LEU A C 1
ATOM 2614 O O . LEU A 1 368 ? 127.709 113.279 122.293 1.00 103.83 368 LEU A O 1
ATOM 2619 N N . VAL A 1 369 ? 126.245 114.507 121.104 1.00 106.94 369 VAL A N 1
ATOM 2620 C CA . VAL A 1 369 ? 126.361 113.633 119.940 1.00 106.94 369 VAL A CA 1
ATOM 2621 C C . VAL A 1 369 ? 127.776 113.673 119.382 1.00 106.94 369 VAL A C 1
ATOM 2622 O O . VAL A 1 369 ? 128.335 112.638 118.996 1.00 106.94 369 VAL A O 1
ATOM 2626 N N . MET A 1 370 ? 128.383 114.861 119.332 1.00 110.86 370 MET A N 1
ATOM 2627 C CA . MET A 1 370 ? 129.775 114.942 118.904 1.00 110.86 370 MET A CA 1
ATOM 2628 C C . MET A 1 370 ? 130.684 114.165 119.848 1.00 110.86 370 MET A C 1
ATOM 2629 O O . MET A 1 370 ? 131.645 113.521 119.411 1.00 110.86 370 MET A O 1
ATOM 2634 N N . ARG A 1 371 ? 130.390 114.212 121.150 1.00 112.62 371 ARG A N 1
ATOM 2635 C CA . ARG A 1 371 ? 131.198 113.481 122.122 1.00 112.62 371 ARG A CA 1
ATOM 2636 C C . ARG A 1 371 ? 131.072 111.971 121.942 1.00 112.62 371 ARG A C 1
ATOM 2637 O O . ARG A 1 371 ? 132.041 111.234 122.160 1.00 112.62 371 ARG A O 1
ATOM 2645 N N . LEU A 1 372 ? 129.886 111.493 121.552 1.00 111.80 372 LEU A N 1
ATOM 2646 C CA . LEU A 1 372 ? 129.644 110.051 121.495 1.00 111.80 372 LEU A CA 1
ATOM 2647 C C . LEU A 1 372 ? 130.576 109.351 120.515 1.00 111.80 372 LEU A C 1
ATOM 2648 O O . LEU A 1 372 ? 131.145 108.300 120.832 1.00 111.80 372 LEU A O 1
ATOM 2653 N N . GLY A 1 373 ? 130.746 109.910 119.324 1.00 116.55 373 GLY A N 1
ATOM 2654 C CA . GLY A 1 373 ? 131.527 109.216 118.312 1.00 116.55 373 GLY A CA 1
ATOM 2655 C C . GLY A 1 373 ? 130.724 108.080 117.711 1.00 116.55 373 GLY A C 1
ATOM 2656 O O . GLY A 1 373 ? 129.530 108.219 117.424 1.00 116.55 373 GLY A O 1
ATOM 2657 N N . ILE A 1 374 ? 131.376 106.935 117.521 1.00 119.20 374 ILE A N 1
ATOM 2658 C CA . ILE A 1 374 ? 130.764 105.762 116.908 1.00 119.20 374 ILE A CA 1
ATOM 2659 C C . ILE A 1 374 ? 130.655 104.659 117.951 1.00 119.20 374 ILE A C 1
ATOM 2660 O O . ILE A 1 374 ? 131.568 104.462 118.761 1.00 119.20 374 ILE A O 1
ATOM 2665 N N . ILE A 1 375 ? 129.530 103.948 117.936 1.00 115.48 375 ILE A N 1
ATOM 2666 C CA . ILE A 1 375 ? 129.262 102.855 118.862 1.00 115.48 375 ILE A CA 1
ATOM 2667 C C . ILE A 1 375 ? 128.973 101.597 118.055 1.00 115.48 375 ILE A C 1
ATOM 2668 O O . ILE A 1 375 ? 128.118 101.610 117.163 1.00 115.48 375 ILE A O 1
ATOM 2673 N N . GLY A 1 376 ? 129.686 100.516 118.366 1.00 118.80 376 GLY A N 1
ATOM 2674 C CA . GLY A 1 376 ? 129.457 99.237 117.734 1.00 118.80 376 GLY A CA 1
ATOM 2675 C C . GLY A 1 376 ? 130.231 98.997 116.456 1.00 118.80 376 GLY A C 1
ATOM 2676 O O . GLY A 1 376 ? 130.195 97.876 115.933 1.00 118.80 376 GLY A O 1
ATOM 2677 N N . GLY A 1 377 ? 130.926 100.006 115.936 1.00 113.39 377 GLY A N 1
ATOM 2678 C CA . GLY A 1 377 ? 131.732 99.843 114.745 1.00 113.39 377 GLY A CA 1
ATOM 2679 C C . GLY A 1 377 ? 130.975 99.875 113.437 1.00 113.39 377 GLY A C 1
ATOM 2680 O O . GLY A 1 377 ? 131.594 99.691 112.381 1.00 113.39 377 GLY A O 1
ATOM 2681 N N . ASN A 1 378 ? 129.664 100.101 113.465 1.00 102.77 378 ASN A N 1
ATOM 2682 C CA . ASN A 1 378 ? 128.843 100.135 112.263 1.00 102.77 378 ASN A CA 1
ATOM 2683 C C . ASN A 1 378 ? 127.957 101.369 112.292 1.00 102.77 378 ASN A C 1
ATOM 2684 O O . ASN A 1 378 ? 127.481 101.774 113.355 1.00 102.77 378 ASN A O 1
ATOM 2689 N N . LEU A 1 379 ? 127.747 101.972 111.121 1.00 96.07 379 LEU A N 1
ATOM 2690 C CA . LEU A 1 379 ? 126.881 103.144 111.040 1.00 96.07 379 LEU A CA 1
ATOM 2691 C C . LEU A 1 379 ? 125.417 102.764 111.232 1.00 96.07 379 LEU A C 1
ATOM 2692 O O . LEU A 1 379 ? 124.700 103.389 112.025 1.00 96.07 379 LEU A O 1
ATOM 2697 N N . TYR A 1 380 ? 124.956 101.735 110.515 1.00 95.88 380 TYR A N 1
ATOM 2698 C CA . TYR A 1 380 ? 123.559 101.326 110.618 1.00 95.88 380 TYR A CA 1
ATOM 2699 C C . TYR A 1 380 ? 123.231 100.828 112.018 1.00 95.88 380 TYR A C 1
ATOM 2700 O O . TYR A 1 380 ? 122.195 101.189 112.586 1.00 95.88 380 TYR A O 1
ATOM 2709 N N . ILE A 1 381 ? 124.105 99.999 112.591 1.00 99.25 381 ILE A N 1
ATOM 2710 C CA . ILE A 1 381 ? 123.859 99.467 113.926 1.00 99.25 381 ILE A CA 1
ATOM 2711 C C . ILE A 1 381 ? 123.869 100.585 114.960 1.00 99.25 381 ILE A C 1
ATOM 2712 O O . ILE A 1 381 ? 123.029 100.614 115.867 1.00 99.25 381 ILE A O 1
ATOM 2717 N N . ASP A 1 382 ? 124.825 101.509 114.855 1.00 103.89 382 ASP A N 1
ATOM 2718 C CA . ASP A 1 382 ? 124.877 102.625 115.794 1.00 103.89 382 ASP A CA 1
ATOM 2719 C C . ASP A 1 382 ? 123.611 103.464 115.709 1.00 103.89 382 ASP A C 1
ATOM 2720 O O . ASP A 1 382 ? 123.034 103.843 116.734 1.00 103.89 382 ASP A O 1
ATOM 2725 N N . PHE A 1 383 ? 123.161 103.764 114.489 1.00 94.31 383 PHE A N 1
ATOM 2726 C CA . PHE A 1 383 ? 121.950 104.562 114.340 1.00 94.31 383 PHE A CA 1
ATOM 2727 C C . PHE A 1 383 ? 120.733 103.824 114.882 1.00 94.31 383 PHE A C 1
ATOM 2728 O O . PHE A 1 383 ? 119.871 104.427 115.533 1.00 94.31 383 PHE A O 1
ATOM 2736 N N . PHE A 1 384 ? 120.654 102.516 114.635 1.00 93.03 384 PHE A N 1
ATOM 2737 C CA . PHE A 1 384 ? 119.536 101.725 115.135 1.00 93.03 384 PHE A CA 1
ATOM 2738 C C . PHE A 1 384 ? 119.507 101.720 116.658 1.00 93.03 384 PHE A C 1
ATOM 2739 O O . PHE A 1 384 ? 118.448 101.893 117.268 1.00 93.03 384 PHE A O 1
ATOM 2747 N N . ILE A 1 385 ? 120.666 101.522 11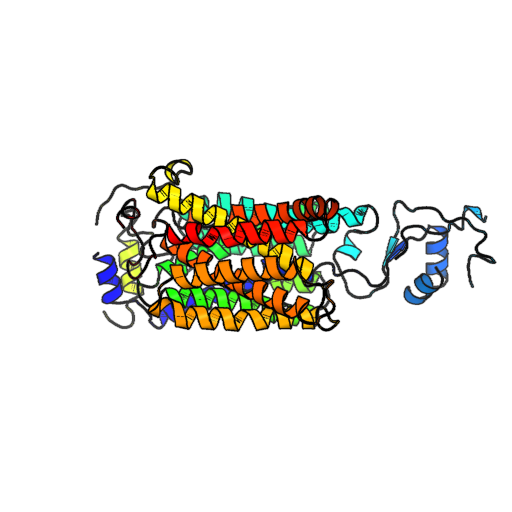7.290 1.00 95.19 385 ILE A N 1
ATOM 2748 C CA . ILE A 1 385 ? 120.727 101.518 118.751 1.00 95.19 385 ILE A CA 1
ATOM 2749 C C . ILE A 1 385 ? 120.373 102.890 119.305 1.00 95.19 385 ILE A C 1
ATOM 2750 O O . ILE A 1 385 ? 119.647 103.007 120.302 1.00 95.19 385 ILE A O 1
ATOM 2755 N N . SER A 1 386 ? 120.885 103.950 118.675 1.00 93.34 386 SER A N 1
ATOM 2756 C CA . SER A 1 386 ? 120.588 105.299 119.138 1.00 93.34 386 SER A CA 1
ATOM 2757 C C . SER A 1 386 ? 119.099 105.592 119.047 1.00 93.34 386 SER A C 1
ATOM 2758 O O . SER A 1 386 ? 118.528 106.232 119.937 1.00 93.34 386 SER A O 1
ATOM 2761 N N . GLY A 1 387 ? 118.453 105.141 117.973 1.00 91.13 387 GLY A N 1
ATOM 2762 C CA . GLY A 1 387 ? 117.014 105.302 117.875 1.00 91.13 387 GLY A CA 1
ATOM 2763 C C . GLY A 1 387 ? 116.259 104.475 118.899 1.00 91.13 387 GLY A C 1
ATOM 2764 O O . GLY A 1 387 ? 115.307 104.958 119.517 1.00 91.13 387 GLY A O 1
ATOM 2765 N N . VAL A 1 388 ? 116.673 103.221 119.093 1.00 90.45 388 VAL A N 1
ATOM 2766 C CA . VAL A 1 388 ? 115.944 102.319 119.981 1.00 90.45 388 VAL A CA 1
ATOM 2767 C C . VAL A 1 388 ? 115.992 102.822 121.416 1.00 90.45 388 VAL A C 1
ATOM 2768 O O . VAL A 1 388 ? 114.971 102.845 122.114 1.00 90.45 388 VAL A O 1
ATOM 2772 N N . VAL A 1 389 ? 117.170 103.248 121.879 1.00 93.93 389 VAL A N 1
ATOM 2773 C CA . VAL A 1 389 ? 117.295 103.719 123.255 1.00 93.93 389 VAL A CA 1
ATOM 2774 C C . VAL A 1 389 ? 116.515 104.998 123.514 1.00 93.93 389 VAL A C 1
ATOM 2775 O O . VAL A 1 389 ? 116.410 105.422 124.669 1.00 93.93 389 VAL A O 1
ATOM 2779 N N . GLU A 1 390 ? 115.969 105.625 122.471 1.00 96.36 390 GLU A N 1
ATOM 2780 C CA . GLU A 1 390 ? 115.133 106.804 122.667 1.00 96.36 390 GLU A CA 1
ATOM 2781 C C . GLU A 1 390 ? 113.757 106.440 123.210 1.00 96.36 390 GLU A C 1
ATOM 2782 O O . GLU A 1 390 ? 113.160 107.222 123.959 1.00 96.36 390 GLU A O 1
ATOM 2788 N N . LEU A 1 391 ? 113.238 105.272 122.835 1.00 89.70 391 LEU A N 1
ATOM 2789 C CA . LEU A 1 391 ? 111.880 104.895 123.219 1.00 89.70 391 LEU A CA 1
ATOM 2790 C C . LEU A 1 391 ? 111.653 104.791 124.726 1.00 89.70 391 LEU A C 1
ATOM 2791 O O . LEU A 1 391 ? 110.608 105.279 125.190 1.00 89.70 391 LEU A O 1
ATOM 2796 N N . PRO A 1 392 ? 112.533 104.169 125.529 1.00 91.04 392 PRO A N 1
ATOM 2797 C CA . PRO A 1 392 ? 112.227 104.044 126.966 1.00 91.04 392 PRO A CA 1
ATOM 2798 C C . PRO A 1 392 ? 111.979 105.372 127.658 1.00 91.04 392 PRO A C 1
ATOM 2799 O O . PRO A 1 392 ? 111.119 105.453 128.544 1.00 91.04 392 PRO A O 1
ATOM 2803 N N . GLY A 1 393 ? 112.710 106.420 127.279 1.00 90.15 393 GLY A N 1
ATOM 2804 C CA . GLY A 1 393 ? 112.424 107.734 127.827 1.00 90.15 393 GLY A CA 1
ATOM 2805 C C . GLY A 1 393 ? 111.026 108.206 127.483 1.00 90.15 393 GLY A C 1
ATOM 2806 O O . GLY A 1 393 ? 110.328 108.779 128.323 1.00 90.15 393 GLY A O 1
ATOM 2807 N N . ALA A 1 394 ? 110.594 107.965 126.244 1.00 89.71 394 ALA A N 1
ATOM 2808 C CA . ALA A 1 394 ? 109.240 108.336 125.847 1.00 89.71 394 ALA A CA 1
ATOM 2809 C C . ALA A 1 394 ? 108.199 107.560 126.642 1.00 89.71 394 ALA A C 1
ATOM 2810 O O . ALA A 1 394 ? 107.170 108.117 127.041 1.00 89.71 394 ALA A O 1
ATOM 2812 N N . LEU A 1 395 ? 108.442 106.267 126.872 1.00 91.89 395 LEU A N 1
ATOM 2813 C CA . LEU A 1 395 ? 107.521 105.475 127.682 1.00 91.89 395 LEU A CA 1
ATOM 2814 C C . LEU A 1 395 ? 107.440 106.015 129.103 1.00 91.89 395 LEU A C 1
ATOM 2815 O O . LEU A 1 395 ? 106.350 106.114 129.683 1.00 91.89 395 LEU A O 1
ATOM 2820 N N . LEU A 1 396 ? 108.590 106.369 129.679 1.00 91.39 396 LEU A N 1
ATOM 2821 C CA . LEU A 1 396 ? 108.606 106.940 131.020 1.00 91.39 396 LEU A CA 1
ATOM 2822 C C . LEU A 1 396 ? 107.828 108.247 131.062 1.00 91.39 396 LEU A C 1
ATOM 2823 O O . LEU A 1 396 ? 107.066 108.496 132.002 1.00 91.39 396 LEU A O 1
ATOM 2828 N N . ILE A 1 397 ? 107.999 109.090 130.042 1.00 89.55 397 ILE A N 1
ATOM 2829 C CA . ILE A 1 397 ? 107.235 110.333 129.970 1.00 89.55 397 ILE A CA 1
ATOM 2830 C C . ILE A 1 397 ? 105.742 110.035 129.906 1.00 89.55 397 ILE A C 1
ATOM 2831 O O . ILE A 1 397 ? 104.939 110.636 130.630 1.00 89.55 397 ILE A O 1
ATOM 2836 N N . LEU A 1 398 ? 105.350 109.088 129.051 1.00 88.45 398 LEU A N 1
ATOM 2837 C CA . LEU A 1 398 ? 103.934 108.776 128.884 1.00 88.45 398 LEU A CA 1
ATOM 2838 C C . LEU A 1 398 ? 103.318 108.295 130.190 1.00 88.45 398 LEU A C 1
ATOM 2839 O O . LEU A 1 398 ? 102.180 108.649 130.516 1.00 88.45 398 LEU A O 1
ATOM 2844 N N . LEU A 1 399 ? 104.053 107.485 130.951 1.00 89.52 399 LEU A N 1
ATOM 2845 C CA . LEU A 1 399 ? 103.517 107.004 132.219 1.00 89.52 399 LEU A CA 1
ATOM 2846 C C . LEU A 1 399 ? 103.652 108.027 133.343 1.00 89.52 399 LEU A C 1
ATOM 2847 O O . LEU A 1 399 ? 103.009 107.874 134.386 1.00 89.52 399 LEU A O 1
ATOM 2852 N N . THR A 1 400 ? 104.466 109.070 133.162 1.00 94.21 400 THR A N 1
ATOM 2853 C CA . THR A 1 400 ? 104.745 109.966 134.280 1.00 94.21 400 THR A CA 1
ATOM 2854 C C . THR A 1 400 ? 103.969 111.279 134.212 1.00 94.21 400 THR A C 1
ATOM 2855 O O . THR A 1 400 ? 103.624 111.832 135.262 1.00 94.21 400 THR A O 1
ATOM 2859 N N . ILE A 1 401 ? 103.674 111.784 133.008 1.00 99.15 401 ILE A N 1
ATOM 2860 C CA . ILE A 1 401 ? 103.104 113.129 132.876 1.00 99.15 401 ILE A CA 1
ATOM 2861 C C . ILE A 1 401 ? 101.830 113.280 133.698 1.00 99.15 401 ILE A C 1
ATOM 2862 O O . ILE A 1 401 ? 101.635 114.288 134.387 1.00 99.15 401 ILE A O 1
ATOM 2867 N N . GLU A 1 402 ? 100.934 112.297 133.626 1.00 104.51 402 GLU A N 1
ATOM 2868 C CA . GLU A 1 402 ? 99.652 112.441 134.307 1.00 104.51 402 GLU A CA 1
ATOM 2869 C C . GLU A 1 402 ? 99.824 112.546 135.819 1.00 104.51 402 GLU A C 1
ATOM 2870 O O . GLU A 1 402 ? 99.207 113.406 136.459 1.00 104.51 402 GLU A O 1
ATOM 2876 N N . ARG A 1 403 ? 100.664 111.692 136.406 1.00 103.36 403 ARG A N 1
ATOM 2877 C CA . ARG A 1 403 ? 100.774 111.649 137.861 1.00 103.36 403 ARG A CA 1
ATOM 2878 C C . ARG A 1 403 ? 101.480 112.885 138.411 1.00 103.36 403 ARG A C 1
ATOM 2879 O O . ARG A 1 403 ? 100.992 113.523 139.350 1.00 103.36 403 ARG A O 1
ATOM 2887 N N . LEU A 1 404 ? 102.626 113.243 137.834 1.00 101.61 404 LEU A N 1
ATOM 2888 C CA . LEU A 1 404 ? 103.500 114.261 138.405 1.00 101.61 404 LEU A CA 1
ATOM 2889 C C . LEU A 1 404 ? 103.417 115.608 137.7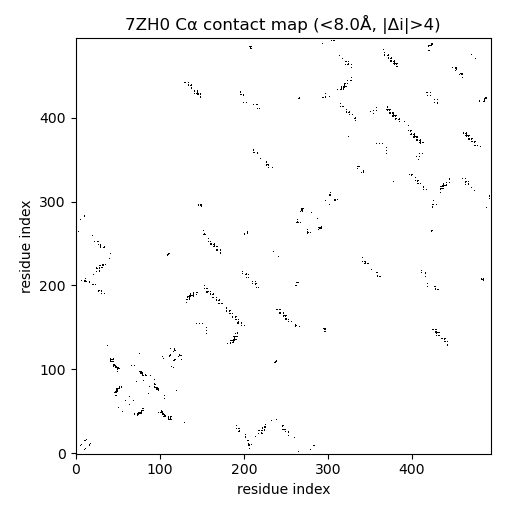04 1.00 101.61 404 LEU A C 1
ATOM 2890 O O . LEU A 1 404 ? 104.064 116.561 138.152 1.00 101.61 404 LEU A O 1
ATOM 2895 N N . GLY A 1 405 ? 102.647 115.723 136.636 1.00 103.59 405 GLY A N 1
ATOM 2896 C CA . GLY A 1 405 ? 102.641 116.945 135.865 1.00 103.59 405 GLY A CA 1
ATOM 2897 C C . GLY A 1 405 ? 103.676 116.922 134.760 1.00 103.59 405 GLY A C 1
ATOM 2898 O O . GLY A 1 405 ? 104.134 115.871 134.302 1.00 103.59 405 GLY A O 1
ATOM 2899 N N . ARG A 1 406 ? 104.053 118.123 134.326 1.00 102.82 406 ARG A N 1
ATOM 2900 C CA . ARG A 1 406 ? 104.977 118.283 133.211 1.00 102.82 406 ARG A CA 1
ATOM 2901 C C . ARG A 1 406 ? 106.233 119.066 133.554 1.00 102.82 406 ARG A C 1
ATOM 2902 O O . ARG A 1 406 ? 107.258 118.874 132.898 1.00 102.82 406 ARG A O 1
ATOM 2910 N N . ARG A 1 407 ? 106.185 119.939 134.561 1.00 100.27 407 ARG A N 1
ATOM 2911 C CA . ARG A 1 407 ? 107.366 120.720 134.914 1.00 100.27 407 ARG A CA 1
ATOM 2912 C C . ARG A 1 407 ? 108.450 119.843 135.528 1.00 100.27 407 ARG A C 1
ATOM 2913 O O . ARG A 1 407 ? 109.632 119.969 135.188 1.00 100.27 407 ARG A O 1
ATOM 2921 N N . LEU A 1 408 ? 108.068 118.954 136.445 1.00 97.14 408 LEU A N 1
ATOM 2922 C CA . LEU A 1 408 ? 109.064 118.152 137.154 1.00 97.14 408 LEU A CA 1
ATOM 2923 C C . LEU A 1 408 ? 109.836 117.203 136.246 1.00 97.14 408 LEU A C 1
ATOM 2924 O O . LEU A 1 408 ? 111.075 117.176 136.340 1.00 97.14 408 LEU A O 1
ATOM 2929 N N . PRO A 1 409 ? 109.205 116.389 135.386 1.00 95.31 409 PRO A N 1
ATOM 2930 C CA . PRO A 1 409 ? 110.013 115.530 134.502 1.00 95.31 409 PRO A CA 1
ATOM 2931 C C . PRO A 1 409 ? 110.907 116.316 133.563 1.00 95.31 409 PRO A C 1
ATOM 2932 O O . PRO A 1 409 ? 112.033 115.893 133.277 1.00 95.31 409 PRO A O 1
ATOM 2936 N N . PHE A 1 410 ? 110.435 117.468 133.087 1.00 95.64 410 PHE A N 1
ATOM 2937 C CA . PHE A 1 410 ? 111.224 118.285 132.170 1.00 95.64 410 PHE A CA 1
ATOM 2938 C C . PHE A 1 410 ? 112.447 118.873 132.869 1.00 95.64 410 PHE A C 1
ATOM 2939 O O . PHE A 1 410 ? 113.569 118.809 132.341 1.00 95.64 410 PHE A O 1
ATOM 2947 N N . ALA A 1 411 ? 112.253 119.413 134.075 1.00 94.99 411 ALA A N 1
ATOM 2948 C CA . ALA A 1 411 ? 113.380 119.901 134.863 1.00 94.99 411 ALA A CA 1
ATOM 2949 C C . ALA A 1 411 ? 114.354 118.778 135.184 1.00 94.99 411 ALA A C 1
ATOM 2950 O O . ALA A 1 411 ? 115.572 118.968 135.117 1.00 94.99 411 ALA A O 1
ATOM 2952 N N . ALA A 1 412 ? 113.836 117.600 135.544 1.00 92.93 412 ALA A N 1
ATOM 2953 C CA . ALA A 1 412 ? 114.709 116.478 135.864 1.00 92.93 412 ALA A CA 1
ATOM 2954 C C . ALA A 1 412 ? 115.528 116.054 134.655 1.00 92.93 412 ALA A C 1
ATOM 2955 O O . ALA A 1 412 ? 116.723 115.767 134.777 1.00 92.93 412 ALA A O 1
ATOM 2957 N N . SER A 1 413 ? 114.904 116.012 133.477 1.00 93.09 413 SER A N 1
ATOM 2958 C CA . SER A 1 413 ? 115.623 115.627 132.268 1.00 93.09 413 SER A CA 1
ATOM 2959 C C . SER A 1 413 ? 116.734 116.621 131.951 1.00 93.09 413 SER A C 1
ATOM 2960 O O . SER A 1 413 ? 117.872 116.230 131.650 1.00 93.09 413 SER A O 1
ATOM 2963 N N . ASN A 1 414 ? 116.426 117.918 132.025 1.00 97.36 414 ASN A N 1
ATOM 2964 C CA . ASN A 1 414 ? 117.450 118.918 131.735 1.00 97.36 414 ASN A CA 1
ATOM 2965 C C . ASN A 1 414 ? 118.581 118.881 132.760 1.00 97.36 414 ASN A C 1
ATOM 2966 O O . ASN A 1 414 ? 119.759 119.004 132.399 1.00 97.36 414 ASN A O 1
ATOM 2971 N N . ILE A 1 415 ? 118.246 118.715 134.043 1.00 92.11 415 ILE A N 1
ATOM 2972 C CA . ILE A 1 415 ? 119.269 118.647 135.082 1.00 92.11 415 ILE A CA 1
ATOM 2973 C C . ILE A 1 415 ? 120.153 117.425 134.879 1.00 92.11 415 ILE A C 1
ATOM 2974 O O . ILE A 1 415 ? 121.375 117.488 135.059 1.00 92.11 415 ILE A O 1
ATOM 2979 N N . VAL A 1 416 ? 119.551 116.292 134.512 1.00 92.50 416 VAL A N 1
ATOM 2980 C CA . VAL A 1 416 ? 120.330 115.090 134.237 1.00 92.50 416 VAL A CA 1
ATOM 2981 C C . VAL A 1 416 ? 121.289 115.333 133.081 1.00 92.50 416 VAL A C 1
ATOM 2982 O O . VAL A 1 416 ? 122.463 114.946 133.138 1.00 92.50 416 VAL A O 1
ATOM 2986 N N . ALA A 1 417 ? 120.810 115.983 132.017 1.00 96.39 417 ALA A N 1
ATOM 2987 C CA . ALA A 1 417 ? 121.688 116.278 130.888 1.00 96.39 417 ALA A CA 1
ATOM 2988 C C . ALA A 1 417 ? 122.852 117.169 131.307 1.00 96.39 417 ALA A C 1
ATOM 2989 O O . ALA A 1 417 ? 124.007 116.911 130.940 1.00 96.39 417 ALA A O 1
ATOM 2991 N N . GLY A 1 418 ? 122.571 118.214 132.088 1.00 98.38 418 GLY A N 1
ATOM 2992 C CA . GLY A 1 418 ? 123.635 119.110 132.518 1.00 98.38 418 GLY A CA 1
ATOM 2993 C C . GLY A 1 418 ? 124.655 118.433 133.415 1.00 98.38 418 GLY A C 1
ATOM 2994 O O . GLY A 1 418 ? 125.865 118.638 133.266 1.00 98.38 418 GLY A O 1
ATOM 2995 N N . VAL A 1 419 ? 124.183 117.620 134.362 1.00 94.76 419 VAL A N 1
ATOM 2996 C CA . VAL A 1 419 ? 125.093 116.915 135.258 1.00 94.76 419 VAL A CA 1
ATOM 2997 C C . VAL A 1 419 ? 125.938 115.918 134.479 1.00 94.76 419 VAL A C 1
ATOM 2998 O O . VAL A 1 419 ? 127.134 115.759 134.746 1.00 94.76 419 VAL A O 1
ATOM 3002 N N . ALA A 1 420 ? 125.338 115.232 133.505 1.00 100.76 420 ALA A N 1
ATOM 3003 C CA . ALA A 1 420 ? 126.113 114.319 132.674 1.00 100.76 420 ALA A CA 1
ATOM 3004 C C . ALA A 1 420 ? 127.179 115.067 131.886 1.00 100.76 420 ALA A C 1
ATOM 3005 O O . ALA A 1 420 ? 128.310 114.586 131.749 1.00 100.76 420 ALA A O 1
ATOM 3007 N N . CYS A 1 421 ? 126.838 116.247 131.363 1.00 103.13 421 CYS A N 1
ATOM 3008 C CA . CYS A 1 421 ? 127.826 117.059 130.658 1.00 103.13 421 CYS A CA 1
ATOM 3009 C C . CYS A 1 421 ? 128.995 117.416 131.570 1.00 103.13 421 CYS A C 1
ATOM 3010 O O . CYS A 1 421 ? 130.165 117.241 131.204 1.00 103.13 421 CYS A O 1
ATOM 3013 N N . LEU A 1 422 ? 128.694 117.911 132.772 1.00 102.30 422 LEU A N 1
ATOM 3014 C CA . LEU A 1 422 ? 129.758 118.311 133.689 1.00 102.30 422 LEU A CA 1
ATOM 3015 C C . LEU A 1 422 ? 130.619 117.121 134.101 1.00 102.30 422 LEU A C 1
ATOM 3016 O O . LEU A 1 422 ? 131.849 117.232 134.176 1.00 102.30 422 LEU A O 1
ATOM 3021 N N . VAL A 1 423 ? 129.992 115.974 134.376 1.00 104.71 423 VAL A N 1
ATOM 3022 C CA . VAL A 1 423 ? 130.746 114.788 134.766 1.00 104.71 423 VAL A CA 1
ATOM 3023 C C . VAL A 1 423 ? 131.641 114.321 133.629 1.00 104.71 423 VAL A C 1
ATOM 3024 O O . VAL A 1 423 ? 132.802 113.958 133.848 1.00 104.71 423 VAL A O 1
ATOM 3028 N N . THR A 1 424 ? 131.126 114.321 132.398 1.00 108.24 424 THR A N 1
ATOM 3029 C CA . THR A 1 424 ? 131.968 113.971 131.261 1.00 108.24 424 THR A CA 1
ATOM 3030 C C . THR A 1 424 ? 133.132 114.943 131.125 1.00 108.24 424 THR A C 1
ATOM 3031 O O . THR A 1 424 ? 134.237 114.539 130.747 1.00 108.24 424 THR A O 1
ATOM 3035 N N . ALA A 1 425 ? 132.908 116.219 131.447 1.00 108.56 425 ALA A N 1
ATOM 3036 C CA . ALA A 1 425 ? 133.987 117.200 131.382 1.00 108.56 425 ALA A CA 1
ATOM 3037 C C . ALA A 1 425 ? 135.072 116.905 132.414 1.00 108.56 425 ALA A C 1
ATOM 3038 O O . ALA A 1 425 ? 136.261 116.861 132.080 1.00 108.56 425 ALA A O 1
ATOM 3040 N N . PHE A 1 426 ? 134.684 116.696 133.672 1.00 112.37 426 PHE A N 1
ATOM 3041 C CA . PHE A 1 426 ? 135.633 116.489 134.765 1.00 112.37 426 PHE A CA 1
ATOM 3042 C C . PHE A 1 426 ? 135.644 115.022 135.176 1.00 112.37 426 PHE A C 1
ATOM 3043 O O . PHE A 1 426 ? 134.731 114.559 135.868 1.00 112.37 426 PHE A O 1
ATOM 3051 N N . LEU A 1 427 ? 136.685 114.305 134.772 1.00 121.21 427 LEU A N 1
ATOM 3052 C CA . LEU A 1 427 ? 136.974 112.969 135.277 1.00 121.21 427 LEU A CA 1
ATOM 3053 C C . LEU A 1 427 ? 138.399 112.606 134.860 1.00 121.21 427 LEU A C 1
ATOM 3054 O O . LEU A 1 427 ? 138.931 113.188 133.910 1.00 121.21 427 LEU A O 1
ATOM 3059 N N . PRO A 1 428 ? 139.035 111.649 135.553 1.00 134.11 428 PRO A N 1
ATOM 3060 C CA . PRO A 1 428 ? 140.487 111.427 135.341 1.00 134.11 428 PRO A CA 1
ATOM 3061 C C . PRO A 1 428 ? 140.865 110.757 134.021 1.00 134.11 428 PRO A C 1
ATOM 3062 O O . PRO A 1 428 ? 141.034 109.543 133.906 1.00 134.11 428 PRO A O 1
ATOM 3066 N N . GLU A 1 429 ? 140.980 111.589 132.983 1.00 136.31 429 GLU A N 1
ATOM 3067 C CA . GLU A 1 429 ? 141.596 111.234 131.703 1.00 136.31 429 GLU A CA 1
ATOM 3068 C C . GLU A 1 429 ? 140.822 110.162 130.943 1.00 136.31 429 GLU A C 1
ATOM 3069 O O . GLU A 1 429 ? 141.337 109.597 129.973 1.00 136.31 429 GLU A O 1
ATOM 3075 N N . GLY A 1 430 ? 139.592 109.872 131.354 1.00 136.20 430 GLY A N 1
ATOM 3076 C CA . GLY A 1 430 ? 138.791 108.887 130.645 1.00 136.20 430 GLY A CA 1
ATOM 3077 C C . GLY A 1 430 ? 139.365 107.488 130.669 1.00 136.20 430 GLY A C 1
ATOM 3078 O O . GLY A 1 430 ? 139.243 106.753 129.682 1.00 136.20 430 GLY A O 1
ATOM 3079 N N . ILE A 1 431 ? 139.992 107.098 131.785 1.00 135.99 431 ILE A N 1
ATOM 3080 C CA . ILE A 1 431 ? 140.517 105.744 131.925 1.00 135.99 431 ILE A CA 1
ATOM 3081 C C . ILE A 1 431 ? 139.431 104.739 132.273 1.00 135.99 431 ILE A C 1
ATOM 3082 O O . ILE A 1 431 ? 139.727 103.546 132.427 1.00 135.99 431 ILE A O 1
ATOM 3087 N N . ALA A 1 432 ? 138.184 105.181 132.398 1.00 131.43 432 ALA A N 1
ATOM 3088 C CA . ALA A 1 432 ? 137.061 104.318 132.726 1.00 131.43 432 ALA A CA 1
ATOM 3089 C C . ALA A 1 432 ? 136.097 104.260 131.550 1.00 131.43 432 ALA A C 1
ATOM 3090 O O . ALA A 1 432 ? 135.959 105.230 130.798 1.00 131.43 432 ALA A O 1
ATOM 3092 N N . TRP A 1 433 ? 135.431 103.115 131.396 1.00 129.83 433 TRP A N 1
ATOM 3093 C CA . TRP A 1 433 ? 134.480 102.921 130.309 1.00 129.83 433 TRP A CA 1
ATOM 3094 C C . TRP A 1 433 ? 133.170 103.667 130.525 1.00 129.83 433 TRP A C 1
ATOM 3095 O O . TRP A 1 433 ? 132.222 103.450 129.762 1.00 129.83 433 TRP A O 1
ATOM 3106 N N . LEU A 1 434 ? 133.091 104.530 131.538 1.00 122.44 434 LEU A N 1
ATOM 3107 C CA . LEU A 1 434 ? 131.855 105.230 131.860 1.00 122.44 434 LEU A CA 1
ATOM 3108 C C . LEU A 1 434 ? 131.688 106.541 131.099 1.00 122.44 434 LEU A C 1
ATOM 3109 O O . LEU A 1 434 ? 130.636 107.177 131.227 1.00 122.44 434 LEU A O 1
ATOM 3114 N N . ARG A 1 435 ? 132.684 106.950 130.310 1.00 117.70 435 ARG A N 1
ATOM 3115 C CA . ARG A 1 435 ? 132.526 108.124 129.455 1.00 117.70 435 ARG A CA 1
ATOM 3116 C C . ARG A 1 435 ? 131.320 107.978 128.536 1.00 117.70 435 ARG A C 1
ATOM 3117 O O . ARG A 1 435 ? 130.424 108.833 128.520 1.00 117.70 435 ARG A O 1
ATOM 3125 N N . THR A 1 436 ? 131.274 106.882 127.775 1.00 112.28 436 THR A N 1
ATOM 3126 C CA . THR A 1 436 ? 130.204 106.699 126.803 1.00 112.28 436 THR A CA 1
ATOM 3127 C C . THR A 1 436 ? 128.858 106.485 127.480 1.00 112.28 436 THR A C 1
ATOM 3128 O O . THR A 1 436 ? 127.840 106.985 126.993 1.00 112.28 436 THR A O 1
ATOM 3132 N N . THR A 1 437 ? 128.827 105.762 128.602 1.00 110.64 437 THR A N 1
ATOM 3133 C CA . THR A 1 437 ? 127.564 105.559 129.303 1.00 110.64 437 THR A CA 1
ATOM 3134 C C . THR A 1 437 ? 127.016 106.873 129.841 1.00 110.64 437 THR A C 1
ATOM 3135 O O . THR A 1 437 ? 125.816 107.147 129.717 1.00 110.64 437 THR A O 1
ATOM 3139 N N . VAL A 1 438 ? 127.878 107.703 130.433 1.00 105.91 438 VAL A N 1
ATOM 3140 C CA . VAL A 1 438 ? 127.423 108.986 130.959 1.00 105.91 438 VAL A CA 1
ATOM 3141 C C . VAL A 1 438 ? 126.950 109.890 129.828 1.00 105.91 438 VAL A C 1
ATOM 3142 O O . VAL A 1 438 ? 125.919 110.568 129.942 1.00 105.91 438 VAL A O 1
ATOM 3146 N N . ALA A 1 439 ? 127.690 109.915 128.716 1.00 106.17 439 ALA A N 1
ATOM 3147 C CA . ALA A 1 439 ? 127.277 110.737 127.584 1.00 106.17 439 ALA A CA 1
ATOM 3148 C C . ALA A 1 439 ? 125.940 110.273 127.017 1.00 106.17 439 ALA A C 1
ATOM 3149 O O . ALA A 1 439 ? 125.073 111.096 126.699 1.00 106.17 439 ALA A O 1
ATOM 3151 N N . THR A 1 440 ? 125.750 108.958 126.890 1.00 103.72 440 THR A N 1
ATOM 3152 C CA . THR A 1 440 ? 124.487 108.436 126.379 1.00 103.72 440 THR A CA 1
ATOM 3153 C C . THR A 1 440 ? 123.337 108.751 127.327 1.00 103.72 440 THR A C 1
ATOM 3154 O O . THR A 1 440 ? 122.233 109.088 126.886 1.00 103.72 440 THR A O 1
ATOM 3158 N N . LEU A 1 441 ? 123.577 108.647 128.635 1.00 99.66 441 LEU A N 1
ATOM 3159 C CA . LEU A 1 441 ? 122.540 108.983 129.604 1.00 99.66 441 LEU A CA 1
ATOM 3160 C C . LEU A 1 441 ? 122.156 110.455 129.511 1.00 99.66 441 LEU A C 1
ATOM 3161 O O . LEU A 1 441 ? 120.968 110.803 129.563 1.00 99.66 441 LEU A O 1
ATOM 3166 N N . GLY A 1 442 ? 123.147 111.336 129.365 1.00 97.16 442 GLY A N 1
ATOM 3167 C CA . GLY A 1 442 ? 122.842 112.746 129.178 1.00 97.16 442 GLY A CA 1
ATOM 3168 C C . GLY A 1 442 ? 122.073 113.011 127.898 1.00 97.16 442 GLY A C 1
ATOM 3169 O O . GLY A 1 442 ? 121.161 113.843 127.868 1.00 97.16 442 GLY A O 1
ATOM 3170 N N . ARG A 1 443 ? 122.431 112.307 126.821 1.00 97.56 443 ARG A N 1
ATOM 3171 C CA . ARG A 1 443 ? 121.698 112.453 125.569 1.00 97.56 443 ARG A CA 1
ATOM 3172 C C . ARG A 1 443 ? 120.248 112.016 125.727 1.00 97.56 443 ARG A C 1
ATOM 3173 O O . ARG A 1 443 ? 119.334 112.677 125.223 1.00 97.56 443 ARG A O 1
ATOM 3181 N N . LEU A 1 444 ? 120.020 110.902 126.423 1.00 96.61 444 LEU A N 1
ATOM 3182 C CA . LEU A 1 444 ? 118.654 110.446 126.653 1.00 96.61 444 LEU A CA 1
ATOM 3183 C C . LEU A 1 444 ? 117.873 111.459 127.478 1.00 96.61 444 LEU A C 1
ATOM 3184 O O . LEU A 1 444 ? 116.700 111.735 127.192 1.00 96.61 444 LEU A O 1
ATOM 3189 N N . GLY A 1 445 ? 118.508 112.029 128.503 1.00 91.10 445 GLY A N 1
ATOM 3190 C CA . GLY A 1 445 ? 117.840 113.053 129.287 1.00 91.10 445 GLY A CA 1
ATOM 3191 C C . GLY A 1 445 ? 117.458 114.263 128.457 1.00 91.10 445 GLY A C 1
ATOM 3192 O O . GLY A 1 445 ? 116.341 114.779 128.565 1.00 91.10 445 GLY A O 1
ATOM 3193 N N . ILE A 1 446 ? 118.370 114.721 127.597 1.00 91.65 446 ILE A N 1
ATOM 3194 C CA . ILE A 1 446 ? 118.064 115.905 126.800 1.00 91.65 446 ILE A CA 1
ATOM 3195 C C . ILE A 1 446 ? 117.006 115.597 125.745 1.00 91.65 446 ILE A C 1
ATOM 3196 O O . ILE A 1 446 ? 116.202 116.468 125.398 1.00 91.65 446 ILE A O 1
ATOM 3201 N N . THR A 1 447 ? 116.961 114.365 125.232 1.00 91.45 447 THR A N 1
ATOM 3202 C CA . THR A 1 447 ? 115.908 114.018 124.280 1.00 91.45 447 THR A CA 1
ATOM 3203 C C . THR A 1 447 ? 114.548 113.944 124.962 1.00 91.45 447 THR A C 1
ATOM 3204 O O . THR A 1 447 ? 113.533 114.347 124.381 1.00 91.45 447 THR A O 1
ATOM 3208 N N . MET A 1 448 ? 114.532 113.464 126.208 1.00 92.33 448 MET A N 1
ATOM 3209 C CA . MET A 1 448 ? 113.263 113.408 126.980 1.00 92.33 448 MET A CA 1
ATOM 3210 C C . MET A 1 448 ? 112.761 114.847 127.148 1.00 92.33 448 MET A C 1
ATOM 3211 O O . MET A 1 448 ? 111.547 115.075 126.996 1.00 92.33 448 MET A O 1
ATOM 3216 N N . ALA A 1 449 ? 113.679 115.768 127.458 1.00 90.90 449 ALA A N 1
ATOM 3217 C CA . ALA A 1 449 ? 113.366 117.208 127.618 1.00 90.90 449 ALA A CA 1
ATOM 3218 C C . ALA A 1 449 ? 112.885 117.771 126.277 1.00 90.90 449 ALA A C 1
ATOM 3219 O O . ALA A 1 449 ? 111.968 118.614 126.280 1.00 90.90 449 ALA A O 1
ATOM 3221 N N . PHE A 1 450 ? 113.501 117.321 125.179 1.00 91.90 450 PHE A N 1
ATOM 3222 C CA . PHE A 1 450 ? 113.144 117.773 123.808 1.00 91.90 450 PHE A CA 1
ATOM 3223 C C . PHE A 1 450 ? 111.691 117.390 123.513 1.00 91.90 450 PHE A C 1
ATOM 3224 O O . PHE A 1 450 ? 110.964 118.202 122.909 1.00 91.90 450 PHE A O 1
ATOM 3232 N N . GLU A 1 451 ? 111.292 116.186 123.934 1.00 87.50 451 GLU A N 1
ATOM 3233 C CA . GLU A 1 451 ? 109.915 115.675 123.705 1.00 87.50 451 GLU A CA 1
ATOM 3234 C C . GLU A 1 451 ? 108.924 116.392 124.629 1.00 87.50 451 GLU A C 1
ATOM 3235 O O . GLU A 1 451 ? 107.849 116.783 124.136 1.00 87.50 451 GLU A O 1
ATOM 3241 N N . ILE A 1 452 ? 109.264 116.560 125.912 1.00 86.69 452 ILE A N 1
ATOM 3242 C CA . ILE A 1 452 ? 108.335 117.224 126.822 1.00 86.69 452 ILE A CA 1
ATOM 3243 C C . ILE A 1 452 ? 108.129 118.680 126.419 1.00 86.69 452 ILE A C 1
ATOM 3244 O O . ILE A 1 452 ? 107.015 119.218 126.521 1.00 86.69 452 ILE A O 1
ATOM 3249 N N . VAL A 1 453 ? 109.195 119.349 125.971 1.00 88.85 453 VAL A N 1
ATOM 3250 C CA . VAL A 1 453 ? 109.077 120.760 125.629 1.00 88.85 453 VAL A CA 1
ATOM 3251 C C . VAL A 1 453 ? 108.228 120.936 124.381 1.00 88.85 453 VAL A C 1
ATOM 3252 O O . VAL A 1 453 ? 107.444 121.885 124.289 1.00 88.85 453 VAL A O 1
ATOM 3256 N N . TYR A 1 454 ? 108.341 120.019 123.413 1.00 88.52 454 TYR A N 1
ATOM 3257 C CA . TYR A 1 454 ? 107.536 120.170 122.205 1.00 88.52 454 TYR A CA 1
ATOM 3258 C C . TYR A 1 454 ? 106.047 120.080 122.504 1.00 88.52 454 TYR A C 1
ATOM 3259 O O . TYR A 1 454 ? 105.232 120.665 121.783 1.00 88.52 454 TYR A O 1
ATOM 3268 N N . LEU A 1 455 ? 105.671 119.359 123.558 1.00 86.08 455 LEU A N 1
ATOM 3269 C CA . LEU A 1 455 ? 104.267 119.280 123.939 1.00 86.08 455 LEU A CA 1
ATOM 3270 C C . LEU A 1 455 ? 103.846 120.501 124.747 1.00 86.08 455 LEU A C 1
ATOM 3271 O O . LEU A 1 455 ? 102.888 121.198 124.380 1.00 86.08 455 LEU A O 1
ATOM 3276 N N . VAL A 1 456 ? 104.567 120.786 125.837 1.00 89.96 456 VAL A N 1
ATOM 3277 C CA . VAL A 1 456 ? 104.175 121.895 126.705 1.00 89.96 456 VAL A CA 1
ATOM 3278 C C . VAL A 1 456 ? 104.169 123.200 125.925 1.00 89.96 456 VAL A C 1
ATOM 3279 O O . VAL A 1 456 ? 103.364 124.099 126.202 1.00 89.96 456 VAL A O 1
ATOM 3283 N N . ASN A 1 457 ? 105.027 123.306 124.909 1.00 91.57 457 ASN A N 1
ATOM 3284 C CA . ASN A 1 457 ? 104.998 124.448 124.011 1.00 91.57 457 ASN A CA 1
ATOM 3285 C C . ASN A 1 457 ? 103.653 124.545 123.305 1.00 91.57 457 ASN A C 1
ATOM 3286 O O . ASN A 1 457 ? 103.100 125.640 123.150 1.00 91.57 457 ASN A O 1
ATOM 3291 N N . SER A 1 458 ? 103.106 123.403 122.883 1.00 91.41 458 SER A N 1
ATOM 3292 C CA . SER A 1 458 ? 101.811 123.407 122.213 1.00 91.41 458 SER A CA 1
ATOM 3293 C C . SER A 1 458 ? 100.691 123.813 123.162 1.00 91.41 458 SER A C 1
ATOM 3294 O O . SER A 1 458 ? 99.833 124.625 122.799 1.00 91.41 458 SER A O 1
ATOM 3297 N N . GLU A 1 459 ? 100.673 123.262 124.381 1.00 92.91 459 GLU A N 1
ATOM 3298 C CA . GLU A 1 459 ? 99.604 123.667 125.301 1.00 92.91 459 GLU A CA 1
ATOM 3299 C C . GLU A 1 459 ? 99.695 125.144 125.672 1.00 92.91 459 GLU A C 1
ATOM 3300 O O . GLU A 1 459 ? 98.666 125.805 125.845 1.00 92.91 459 GLU A O 1
ATOM 3306 N N . LEU A 1 460 ? 100.909 125.678 125.818 1.00 92.91 460 LEU A N 1
ATOM 3307 C CA . LEU A 1 460 ? 101.046 127.013 126.398 1.00 92.91 460 LEU A CA 1
ATOM 3308 C C . LEU A 1 460 ? 100.409 128.093 125.526 1.00 92.91 460 LEU A C 1
ATOM 3309 O O . LEU A 1 460 ? 99.795 129.030 126.045 1.00 92.91 460 LEU A O 1
ATOM 3314 N N . TYR A 1 461 ? 100.544 127.986 124.206 1.00 91.70 461 TYR A N 1
ATOM 3315 C CA . TYR A 1 461 ? 100.160 129.092 123.339 1.00 91.70 461 TYR A CA 1
ATOM 3316 C C . TYR A 1 461 ? 98.645 129.153 123.136 1.00 91.70 461 TYR A C 1
ATOM 3317 O O . TYR A 1 461 ? 97.961 128.129 123.198 1.00 91.70 461 TYR A O 1
ATOM 3326 N N . PRO A 1 462 ? 98.102 130.347 122.888 1.00 95.02 462 PRO A N 1
ATOM 3327 C CA . PRO A 1 462 ? 96.668 130.471 122.602 1.00 95.02 462 PRO A CA 1
ATOM 3328 C C . PRO A 1 462 ? 96.292 129.743 121.321 1.00 95.02 462 PRO A C 1
ATOM 3329 O O . PRO A 1 462 ? 97.141 129.267 120.567 1.00 95.02 462 PRO A O 1
ATOM 3333 N N . THR A 1 463 ? 94.982 129.664 121.076 1.00 94.61 463 THR A N 1
ATOM 3334 C CA . THR A 1 463 ? 94.491 128.947 119.902 1.00 94.61 463 THR A CA 1
ATOM 3335 C C . THR A 1 463 ? 94.878 129.651 118.607 1.00 94.61 463 THR A C 1
ATOM 3336 O O . THR A 1 463 ? 95.238 128.996 117.621 1.00 94.61 463 THR A O 1
ATOM 3340 N N . THR A 1 464 ? 94.803 130.981 118.583 1.00 92.88 464 THR A N 1
ATOM 3341 C CA . THR A 1 464 ? 95.123 131.719 117.366 1.00 92.88 464 THR A CA 1
ATOM 3342 C C . THR A 1 464 ? 96.611 131.629 117.048 1.00 92.88 464 THR A C 1
ATOM 3343 O O . THR A 1 464 ? 97.005 131.212 115.953 1.00 92.88 464 THR A O 1
ATOM 3347 N N . LEU A 1 465 ? 97.450 132.008 117.999 1.00 91.75 465 LEU A N 1
ATOM 3348 C CA . LEU A 1 465 ? 98.904 132.030 117.888 1.00 91.75 465 LEU A CA 1
ATOM 3349 C C . LEU A 1 465 ? 99.536 130.654 117.951 1.00 91.75 465 LEU A C 1
ATOM 3350 O O . LEU A 1 465 ? 100.771 130.615 117.919 1.00 91.75 465 LEU A O 1
ATOM 3355 N N . ARG A 1 466 ? 98.773 129.561 118.036 1.00 92.69 466 ARG A N 1
ATOM 3356 C CA . ARG A 1 466 ? 99.360 128.272 118.391 1.00 92.69 466 ARG A CA 1
ATOM 3357 C C . ARG A 1 466 ? 100.377 127.813 117.356 1.00 92.69 466 ARG A C 1
ATOM 3358 O O . ARG A 1 466 ? 101.518 127.487 117.698 1.00 92.69 466 ARG A O 1
ATOM 3366 N N . ASN A 1 467 ? 99.993 127.786 116.084 1.00 88.64 467 ASN A N 1
ATOM 3367 C CA . ASN A 1 467 ? 100.936 127.330 115.075 1.00 88.64 467 ASN A CA 1
ATOM 3368 C C . ASN A 1 467 ? 101.915 128.420 114.666 1.00 88.64 467 ASN A C 1
ATOM 3369 O O . ASN A 1 467 ? 102.861 128.136 113.925 1.00 88.64 467 ASN A O 1
ATOM 3374 N N . PHE A 1 468 ? 101.713 129.656 115.129 1.00 94.21 468 PHE A N 1
ATOM 3375 C CA . PHE A 1 468 ? 102.695 130.707 114.885 1.00 94.21 468 PHE A CA 1
ATOM 3376 C C . PHE A 1 468 ? 103.765 130.713 115.968 1.00 94.21 468 PHE A C 1
ATOM 3377 O O . PHE A 1 468 ? 104.962 130.701 115.667 1.00 94.21 468 PHE A O 1
ATOM 3385 N N . GLY A 1 469 ? 103.349 130.733 117.236 1.00 92.88 469 GLY A N 1
ATOM 3386 C CA . GLY A 1 469 ? 104.317 130.663 118.317 1.00 92.88 469 GLY A CA 1
ATOM 3387 C C . GLY A 1 469 ? 105.123 129.381 118.279 1.00 92.88 469 GLY A C 1
ATOM 3388 O O . GLY A 1 469 ? 106.352 129.400 118.376 1.00 92.88 469 GLY A O 1
ATOM 3389 N N . VAL A 1 470 ? 104.440 128.245 118.145 1.00 90.19 470 VAL A N 1
ATOM 3390 C CA . VAL A 1 470 ? 105.141 127.009 117.839 1.00 90.19 470 VAL A CA 1
ATOM 3391 C C . VAL A 1 470 ? 105.731 127.131 116.442 1.00 90.19 470 VAL A C 1
ATOM 3392 O O . VAL A 1 470 ? 105.149 127.761 115.549 1.00 90.19 470 VAL A O 1
ATOM 3396 N N . SER A 1 471 ? 106.915 126.555 116.262 1.00 89.26 471 SER A N 1
ATOM 3397 C CA . SER A 1 471 ? 107.790 126.656 115.102 1.00 89.26 471 SER A CA 1
ATOM 3398 C C . SER A 1 471 ? 108.480 128.015 115.038 1.00 89.26 471 SER A C 1
ATOM 3399 O O . SER A 1 471 ? 109.436 128.161 114.282 1.00 89.26 471 SER A O 1
ATOM 3402 N N . LEU A 1 472 ? 108.066 129.002 115.829 1.00 90.74 472 LEU A N 1
ATOM 3403 C CA . LEU A 1 472 ? 108.918 130.170 116.006 1.00 90.74 472 LEU A CA 1
ATOM 3404 C C . LEU A 1 472 ? 110.057 129.850 116.962 1.00 90.74 472 LEU A C 1
ATOM 3405 O O . LEU A 1 472 ? 111.184 130.321 116.776 1.00 90.74 472 LEU A O 1
ATOM 3410 N N . CYS A 1 473 ? 109.775 129.040 117.984 1.00 87.00 473 CYS A N 1
ATOM 3411 C CA . CYS A 1 473 ? 110.828 128.549 118.863 1.00 87.00 473 CYS A CA 1
ATOM 3412 C C . CYS A 1 473 ? 111.626 127.438 118.193 1.00 87.00 473 CYS A C 1
ATOM 3413 O O . CYS A 1 473 ? 112.847 127.340 118.375 1.00 87.00 473 CYS A O 1
ATOM 3416 N N . SER A 1 474 ? 110.954 126.590 117.411 1.00 90.12 474 SER A N 1
ATOM 3417 C CA . SER A 1 474 ? 111.679 125.608 116.616 1.00 90.12 474 SER A CA 1
ATOM 3418 C C . SER A 1 474 ? 112.607 126.290 115.623 1.00 90.12 474 SER A C 1
ATOM 3419 O O . SER A 1 474 ? 113.652 125.738 115.263 1.00 90.12 474 SER A O 1
ATOM 3422 N N . GLY A 1 475 ? 112.254 127.496 115.183 1.00 92.76 475 GLY A N 1
ATOM 3423 C CA . GLY A 1 475 ? 113.213 128.298 114.449 1.00 92.76 475 GLY A CA 1
ATOM 3424 C C . GLY A 1 475 ? 114.468 128.553 115.258 1.00 92.76 475 GLY A C 1
ATOM 3425 O O . GLY A 1 475 ? 115.581 128.504 114.730 1.00 92.76 475 GLY A O 1
ATOM 3426 N N . LEU A 1 476 ? 114.309 128.802 116.560 1.00 91.27 476 LEU A N 1
ATOM 3427 C CA . LEU A 1 476 ? 115.479 129.043 117.394 1.00 91.27 476 LEU A CA 1
ATOM 3428 C C . LEU A 1 476 ? 116.285 127.770 117.614 1.00 91.27 476 LEU A C 1
ATOM 3429 O O . LEU A 1 476 ? 117.516 127.830 117.693 1.00 91.27 476 LEU A O 1
ATOM 3434 N N . CYS A 1 477 ? 115.630 126.611 117.703 1.00 92.81 477 CYS A N 1
ATOM 3435 C CA . CYS A 1 477 ? 116.417 125.385 117.806 1.00 92.81 477 CYS A CA 1
ATOM 3436 C C . CYS A 1 477 ? 117.146 125.092 116.500 1.00 92.81 477 CYS A C 1
ATOM 3437 O O . CYS A 1 477 ? 118.257 124.554 116.519 1.00 92.81 477 CYS A O 1
ATOM 3440 N N . ASP A 1 478 ? 116.552 125.452 115.361 1.00 92.20 478 ASP A N 1
ATOM 3441 C CA . ASP A 1 478 ? 117.256 125.318 114.089 1.00 92.20 478 ASP A CA 1
ATOM 3442 C C . ASP A 1 478 ? 118.446 126.271 114.011 1.00 92.20 478 ASP A C 1
ATOM 3443 O O . ASP A 1 478 ? 119.498 125.925 113.457 1.00 92.20 478 ASP A O 1
ATOM 3448 N N . PHE A 1 479 ? 118.291 127.482 114.549 1.00 96.50 479 PHE A N 1
ATOM 3449 C CA . PHE A 1 479 ? 119.419 128.405 114.630 1.00 96.50 479 PHE A CA 1
ATOM 3450 C C . PHE A 1 479 ? 120.520 127.844 115.521 1.00 96.50 479 PHE A C 1
ATOM 3451 O O . PHE A 1 479 ? 121.711 127.964 115.208 1.00 96.50 479 PHE A O 1
ATOM 3459 N N . GLY A 1 480 ? 120.142 127.235 116.643 1.00 97.33 480 GLY A N 1
ATOM 3460 C CA . GLY A 1 480 ? 121.126 126.539 117.454 1.00 97.33 480 GLY A CA 1
ATOM 3461 C C . GLY A 1 480 ? 121.819 125.434 116.682 1.00 97.33 480 GLY A C 1
ATOM 3462 O O . GLY A 1 480 ? 123.028 125.235 116.811 1.00 97.33 480 GLY A O 1
ATOM 3463 N N . GLY A 1 481 ? 121.062 124.713 115.858 1.00 95.66 481 GLY A N 1
ATOM 3464 C CA . GLY A 1 481 ? 121.656 123.665 115.046 1.00 95.66 481 GLY A CA 1
ATOM 3465 C C . GLY A 1 481 ? 122.670 124.191 114.048 1.00 95.66 481 GLY A C 1
ATOM 3466 O O . GLY A 1 481 ? 123.712 123.570 113.825 1.00 95.66 481 GLY A O 1
ATOM 3467 N N . ILE A 1 482 ? 122.375 125.330 113.415 1.00 97.44 482 ILE A N 1
ATOM 3468 C CA . ILE A 1 482 ? 123.333 125.876 112.453 1.00 97.44 482 ILE A CA 1
ATOM 3469 C C . ILE A 1 482 ? 124.563 126.418 113.172 1.00 97.44 482 ILE A C 1
ATOM 3470 O O . ILE A 1 482 ? 125.690 126.286 112.680 1.00 97.44 482 ILE A O 1
ATOM 3475 N N . ILE A 1 483 ? 124.377 127.033 114.343 1.00 99.44 483 ILE A N 1
ATOM 3476 C CA . ILE A 1 483 ? 125.495 127.693 115.012 1.00 99.44 483 ILE A CA 1
ATOM 3477 C C . ILE A 1 483 ? 126.336 126.731 115.849 1.00 99.44 483 ILE A C 1
ATOM 3478 O O . ILE A 1 483 ? 127.472 127.070 116.209 1.00 99.44 483 ILE A O 1
ATOM 3483 N N . ALA A 1 484 ? 125.829 125.534 116.143 1.00 99.18 484 ALA A N 1
ATOM 3484 C CA . ALA A 1 484 ? 126.543 124.625 117.038 1.00 99.18 484 ALA A CA 1
ATOM 3485 C C . ALA A 1 484 ? 127.943 124.251 116.562 1.00 99.18 484 ALA A C 1
ATOM 3486 O O . ALA A 1 484 ? 128.871 124.283 117.389 1.00 99.18 484 ALA A O 1
ATOM 3488 N N . PRO A 1 485 ? 128.177 123.861 115.301 1.00 99.35 485 PRO A N 1
ATOM 3489 C CA . PRO A 1 485 ? 129.549 123.469 114.923 1.00 99.35 485 PRO A CA 1
ATOM 3490 C C . PRO A 1 485 ? 130.578 124.572 115.110 1.00 99.35 485 PRO A C 1
ATOM 3491 O O . PRO A 1 485 ? 131.691 124.299 115.583 1.00 99.35 485 PRO A O 1
ATOM 3495 N N . PHE A 1 486 ? 130.237 125.815 114.764 1.00 103.82 486 PHE A N 1
ATOM 3496 C CA . PHE A 1 486 ? 131.190 126.910 114.910 1.00 103.82 486 PHE A CA 1
ATOM 3497 C C . PHE A 1 486 ? 131.521 127.155 116.376 1.00 103.82 486 PHE A C 1
ATOM 3498 O O . PHE A 1 486 ? 132.692 127.315 116.741 1.00 103.82 486 PHE A O 1
ATOM 3506 N N . LEU A 1 487 ? 130.497 127.190 117.230 1.00 102.57 487 LEU A N 1
ATOM 3507 C CA . LEU A 1 487 ? 130.727 127.381 118.656 1.00 102.57 487 LEU A CA 1
ATOM 3508 C C . LEU A 1 487 ? 131.564 126.247 119.227 1.00 102.57 487 LEU A C 1
ATOM 3509 O O . LEU A 1 487 ? 132.478 126.479 120.026 1.00 102.57 487 LEU A O 1
ATOM 3514 N N . LEU A 1 488 ? 131.268 125.012 118.818 1.00 103.39 488 LEU A N 1
ATOM 3515 C CA . LEU A 1 488 ? 132.010 123.861 119.315 1.00 103.39 488 LEU A CA 1
ATOM 3516 C C . LEU A 1 488 ? 133.479 123.949 118.927 1.00 103.39 488 LEU A C 1
ATOM 3517 O O . LEU A 1 488 ? 134.363 123.737 119.762 1.00 103.39 488 LEU A O 1
ATOM 3522 N N . PHE A 1 489 ? 133.761 124.270 117.662 1.00 104.40 489 PHE A N 1
ATOM 3523 C CA . PHE A 1 489 ? 135.152 124.367 117.227 1.00 104.40 489 PHE A CA 1
ATOM 3524 C C . PHE A 1 489 ? 135.877 125.509 117.930 1.00 104.40 489 PHE A C 1
ATOM 3525 O O . PHE A 1 489 ? 13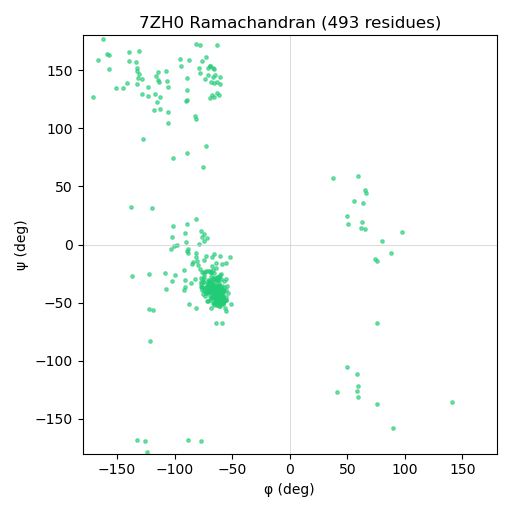7.015 125.342 118.390 1.00 104.40 489 PHE A O 1
ATOM 3533 N N . ARG A 1 490 ? 135.230 126.674 118.035 1.00 106.93 490 ARG A N 1
ATOM 3534 C CA . ARG A 1 490 ? 135.862 127.817 118.684 1.00 106.93 490 ARG A CA 1
ATOM 3535 C C . ARG A 1 490 ? 136.177 127.524 120.144 1.00 106.93 490 ARG A C 1
ATOM 3536 O O . ARG A 1 490 ? 137.265 127.855 120.630 1.00 106.93 490 ARG A O 1
ATOM 3544 N N . LEU A 1 491 ? 135.243 126.900 120.863 1.00 102.97 491 LEU A N 1
ATOM 3545 C CA . LEU A 1 491 ? 135.482 126.619 122.274 1.00 102.97 491 LEU A CA 1
ATOM 3546 C C . LEU A 1 491 ? 136.492 125.493 122.453 1.00 102.97 491 LEU A C 1
ATOM 3547 O O . LEU A 1 491 ? 137.310 125.532 123.379 1.00 102.97 491 LEU A O 1
ATOM 3552 N N . ALA A 1 492 ? 136.459 124.483 121.579 1.00 103.03 492 ALA A N 1
ATOM 3553 C CA . ALA A 1 492 ? 137.414 123.387 121.670 1.00 103.03 492 ALA A CA 1
ATOM 3554 C C . ALA A 1 492 ? 138.828 123.826 121.330 1.00 103.03 492 ALA A C 1
ATOM 3555 O O . ALA A 1 492 ? 139.786 123.181 121.769 1.00 103.03 492 ALA A O 1
ATOM 3557 N N . ALA A 1 493 ? 138.982 124.896 120.547 1.00 104.38 493 ALA A N 1
ATOM 3558 C CA . ALA A 1 493 ? 140.316 125.434 120.312 1.00 104.38 493 ALA A CA 1
ATOM 3559 C C . ALA A 1 493 ? 140.955 125.907 121.613 1.00 104.38 493 ALA A C 1
ATOM 3560 O O . ALA A 1 493 ? 142.140 125.657 121.858 1.00 104.38 493 ALA A O 1
ATOM 3562 N N . VAL A 1 494 ? 140.183 126.591 122.461 1.00 105.72 494 VAL A N 1
ATOM 3563 C CA . VAL A 1 494 ? 140.724 127.098 123.719 1.00 105.72 494 VAL A CA 1
ATOM 3564 C C . VAL A 1 494 ? 141.041 125.949 124.671 1.00 105.72 494 VAL A C 1
ATOM 3565 O O . VAL A 1 494 ? 142.126 125.891 125.259 1.00 105.72 494 VAL A O 1
ATOM 3569 N N . TRP A 1 495 ? 140.101 125.021 124.834 1.00 104.20 495 TRP A N 1
ATOM 3570 C CA . TRP A 1 495 ? 140.291 123.878 125.716 1.00 104.20 495 TRP A CA 1
ATOM 3571 C C . TRP A 1 495 ? 139.359 122.763 125.269 1.00 104.20 495 TRP A C 1
ATOM 3572 O O . TRP A 1 495 ? 138.285 123.020 124.721 1.00 104.20 495 TRP A O 1
ATOM 3583 N N . LEU A 1 496 ? 139.781 121.521 125.516 1.00 101.74 496 LEU A N 1
ATOM 3584 C CA . LEU A 1 496 ? 139.033 120.370 125.020 1.00 101.74 496 LEU A CA 1
ATOM 3585 C C . LEU A 1 496 ? 137.641 120.289 125.636 1.00 101.74 496 LEU A C 1
ATOM 3586 O O . LEU A 1 496 ? 136.662 120.003 124.937 1.00 101.74 496 LEU A O 1
ATOM 3591 N N . GLU A 1 497 ? 137.528 120.532 126.940 1.00 104.70 497 GLU A N 1
ATOM 3592 C CA . GLU A 1 497 ? 136.288 120.293 127.666 1.00 104.70 497 GLU A CA 1
ATOM 3593 C C . GLU A 1 497 ? 135.494 121.564 127.945 1.00 104.70 497 GLU A C 1
ATOM 3594 O O . GLU A 1 497 ? 134.487 121.503 128.656 1.00 104.70 497 GLU A O 1
ATOM 3600 N N . LEU A 1 498 ? 135.920 122.707 127.412 1.00 101.16 498 LEU A N 1
ATOM 3601 C CA . LEU A 1 498 ? 135.153 123.939 127.595 1.00 101.16 498 LEU A CA 1
ATOM 3602 C C . LEU A 1 498 ? 133.744 123.867 127.013 1.00 101.16 498 LEU A C 1
ATOM 3603 O O . LEU A 1 498 ? 132.798 124.311 127.694 1.00 101.16 498 LEU A O 1
ATOM 3608 N N . PRO A 1 499 ? 133.521 123.363 125.788 1.00 101.60 499 PRO A N 1
ATOM 3609 C CA . PRO A 1 499 ? 132.139 123.307 125.283 1.00 101.60 499 PRO A CA 1
ATOM 3610 C C . PRO A 1 499 ? 131.214 122.513 126.181 1.00 101.60 499 PRO A C 1
ATOM 3611 O O . PRO A 1 499 ? 130.059 122.906 126.384 1.00 101.60 499 PRO A O 1
ATOM 3615 N N . LEU A 1 500 ? 131.703 121.405 126.737 1.00 100.42 500 LEU A N 1
ATOM 3616 C CA . LEU A 1 500 ? 130.872 120.588 127.610 1.00 100.42 500 LEU A CA 1
ATOM 3617 C C . LEU A 1 500 ? 130.514 121.334 128.886 1.00 100.42 500 LEU A C 1
ATOM 3618 O O . LEU A 1 500 ? 129.383 121.234 129.368 1.00 100.42 500 LEU A O 1
ATOM 3623 N N . ILE A 1 501 ? 131.457 122.097 129.440 1.00 98.15 501 ILE A N 1
ATOM 3624 C CA . ILE A 1 501 ? 131.167 122.886 130.635 1.00 98.15 501 ILE A CA 1
ATOM 3625 C C . ILE A 1 501 ? 130.101 123.932 130.335 1.00 98.15 501 ILE A C 1
ATOM 3626 O O . ILE A 1 501 ? 129.149 124.119 131.107 1.00 98.15 501 ILE A O 1
ATOM 3631 N N . ILE A 1 502 ? 130.244 124.633 129.207 1.00 102.14 502 ILE A N 1
ATOM 3632 C CA . ILE A 1 502 ? 129.269 125.666 128.862 1.00 102.14 502 ILE A CA 1
ATOM 3633 C C . ILE A 1 502 ? 127.891 125.051 128.648 1.00 102.14 502 ILE A C 1
ATOM 3634 O O . ILE A 1 502 ? 126.874 125.583 129.115 1.00 102.14 502 ILE A O 1
ATOM 3639 N N . PHE A 1 503 ? 127.835 123.918 127.944 1.00 104.17 503 PHE A N 1
ATOM 3640 C CA . PHE A 1 503 ? 126.559 123.255 127.702 1.00 104.17 503 PHE A CA 1
ATOM 3641 C C . PHE A 1 503 ? 125.938 122.767 129.004 1.00 104.17 503 PHE A C 1
ATOM 3642 O O . PHE A 1 503 ? 124.717 122.843 129.185 1.00 104.17 503 PHE A O 1
ATOM 3650 N N . GLY A 1 504 ? 126.762 122.252 129.918 1.00 99.66 504 GLY A N 1
ATOM 3651 C CA . GLY A 1 504 ? 126.248 121.826 131.206 1.00 99.66 504 GLY A CA 1
ATOM 3652 C C . GLY A 1 504 ? 125.655 122.971 131.999 1.00 99.66 504 GLY A C 1
ATOM 3653 O O . GLY A 1 504 ? 124.603 122.825 132.622 1.00 99.66 504 GLY A O 1
ATOM 3654 N N . ILE A 1 505 ? 126.313 124.132 131.977 1.00 100.78 505 ILE A N 1
ATOM 3655 C CA . ILE A 1 505 ? 125.756 125.301 132.658 1.00 100.78 505 ILE A CA 1
ATOM 3656 C C . ILE A 1 505 ? 124.435 125.715 132.018 1.00 100.78 505 ILE A C 1
ATOM 3657 O O . ILE A 1 505 ? 123.450 126.014 132.715 1.00 100.78 505 ILE A O 1
ATOM 3662 N N . LEU A 1 506 ? 124.392 125.741 130.683 1.00 102.82 506 LEU A N 1
ATOM 3663 C CA . LEU A 1 506 ? 123.163 126.117 129.991 1.00 102.82 506 LEU A CA 1
ATOM 3664 C C . LEU A 1 506 ? 122.019 125.182 130.357 1.00 102.82 506 LEU A C 1
ATOM 3665 O O . LEU A 1 506 ? 120.902 125.633 130.636 1.00 102.82 506 LEU A O 1
ATOM 3670 N N . ALA A 1 507 ? 122.281 123.875 130.371 1.00 100.24 507 ALA A N 1
ATOM 3671 C CA . ALA A 1 507 ? 121.251 122.921 130.763 1.00 100.24 507 ALA A CA 1
ATOM 3672 C C . ALA A 1 507 ? 120.852 123.107 132.221 1.00 100.24 507 ALA A C 1
ATOM 3673 O O . ALA A 1 507 ? 119.672 122.987 132.565 1.00 100.24 507 ALA A O 1
ATOM 3675 N N . SER A 1 508 ? 121.819 123.400 133.092 1.00 102.01 508 SER A N 1
ATOM 3676 C CA . SER A 1 508 ? 121.529 123.543 134.512 1.00 102.01 508 SER A CA 1
ATOM 3677 C C . SER A 1 508 ? 120.680 124.769 134.821 1.00 102.01 508 SER A C 1
ATOM 3678 O O . SER A 1 508 ? 120.013 124.791 135.860 1.00 102.01 508 SER A O 1
ATOM 3681 N N . ILE A 1 509 ? 120.695 125.789 133.959 1.00 105.20 509 ILE A N 1
ATOM 3682 C CA . ILE A 1 509 ? 119.795 126.931 134.144 1.00 105.20 509 ILE A CA 1
ATOM 3683 C C . ILE A 1 509 ? 118.318 126.519 134.151 1.00 105.20 509 ILE A C 1
ATOM 3684 O O . ILE A 1 509 ? 117.448 127.280 134.618 1.00 105.20 509 ILE A O 1
ATOM 3689 N N . CYS A 1 510 ? 118.011 125.313 133.669 1.00 102.11 510 CYS A N 1
ATOM 3690 C CA . CYS A 1 510 ? 116.631 124.847 133.604 1.00 102.11 510 CYS A CA 1
ATOM 3691 C C . CYS A 1 510 ? 115.926 124.904 134.948 1.00 102.11 510 CYS A C 1
ATOM 3692 O O . CYS A 1 510 ? 114.706 125.091 134.979 1.00 102.11 510 CYS A O 1
ATOM 3695 N N . GLY A 1 511 ? 116.666 124.758 136.048 1.00 104.81 511 GLY A N 1
ATOM 3696 C CA . GLY A 1 511 ? 116.037 124.726 137.358 1.00 104.81 511 GLY A CA 1
ATOM 3697 C C . GLY A 1 511 ? 115.166 125.937 137.621 1.00 104.81 511 GLY A C 1
ATOM 3698 O O . GLY A 1 511 ? 114.123 125.833 138.269 1.00 104.81 511 GLY A O 1
ATOM 3699 N N . GLY A 1 512 ? 115.576 127.098 137.125 1.00 107.13 512 GLY A N 1
ATOM 3700 C CA . GLY A 1 512 ? 114.722 128.266 137.181 1.00 107.13 512 GLY A CA 1
ATOM 3701 C C . GLY A 1 512 ? 113.884 128.397 135.927 1.00 107.13 512 GLY A C 1
ATOM 3702 O O . GLY A 1 512 ? 112.689 128.735 135.993 1.00 107.13 512 GLY A O 1
ATOM 3703 N N . LEU A 1 513 ? 114.505 128.091 134.778 1.00 104.98 513 LEU A N 1
ATOM 3704 C CA . LEU A 1 513 ? 113.835 128.294 133.495 1.00 104.98 513 LEU A CA 1
ATOM 3705 C C . LEU A 1 513 ? 112.454 127.656 133.475 1.00 104.98 513 LEU A C 1
ATOM 3706 O O . LEU A 1 513 ? 111.455 128.312 133.160 1.00 104.98 513 LEU A O 1
ATOM 3711 N N . VAL A 1 514 ? 112.372 126.380 133.843 1.00 100.44 514 VAL A N 1
ATOM 3712 C CA . VAL A 1 514 ? 111.117 125.660 133.678 1.00 100.44 514 VAL A CA 1
ATOM 3713 C C . VAL A 1 514 ? 110.277 125.755 134.943 1.00 100.44 514 VAL A C 1
ATOM 3714 O O . VAL A 1 514 ? 109.055 125.574 134.906 1.00 100.44 514 VAL A O 1
ATOM 3718 N N . MET A 1 515 ? 110.913 126.033 136.084 1.00 105.54 515 MET A N 1
ATOM 3719 C CA . MET A 1 515 ? 110.140 126.301 137.291 1.00 105.54 515 MET A CA 1
ATOM 3720 C C . MET A 1 515 ? 109.263 127.532 137.118 1.00 105.54 515 MET A C 1
ATOM 3721 O O . MET A 1 515 ? 108.203 127.629 137.748 1.00 105.54 515 MET A O 1
ATOM 3726 N N . LEU A 1 516 ? 109.671 128.475 136.268 1.00 101.41 516 LEU A N 1
ATOM 3727 C CA . LEU A 1 516 ? 108.826 129.644 136.045 1.00 101.41 516 LEU A CA 1
ATOM 3728 C C . LEU A 1 516 ? 107.629 129.378 135.132 1.00 101.41 516 LEU A C 1
ATOM 3729 O O . LEU A 1 516 ? 106.973 130.339 134.717 1.00 101.41 516 LEU A O 1
ATOM 3734 N N . LEU A 1 517 ? 107.319 128.119 134.816 1.00 101.77 517 LEU A N 1
ATOM 3735 C CA . LEU A 1 517 ? 106.202 127.796 133.935 1.00 101.77 517 LEU A CA 1
ATOM 3736 C C . LEU A 1 517 ? 104.937 127.471 134.736 1.00 101.77 517 LEU A C 1
ATOM 3737 O O . LEU A 1 517 ? 105.010 127.143 135.922 1.00 101.77 517 LEU A O 1
ATOM 3742 N N . PRO A 1 518 ? 103.762 127.565 134.111 1.00 99.93 518 PRO A N 1
ATOM 3743 C CA . PRO A 1 518 ? 102.497 127.357 134.834 1.00 99.93 518 PRO A CA 1
ATOM 3744 C C . PRO A 1 518 ? 101.957 125.930 134.846 1.00 99.93 518 PRO A C 1
ATOM 3745 O O . PRO A 1 518 ? 100.810 125.738 135.259 1.00 99.93 518 PRO A O 1
ATOM 3749 N N . GLU A 1 519 ? 102.725 124.942 134.391 1.00 106.30 519 GLU A N 1
ATOM 3750 C CA . GLU A 1 519 ? 102.514 123.501 134.510 1.00 106.30 519 GLU A CA 1
ATOM 3751 C C . GLU A 1 519 ? 101.435 122.958 133.559 1.00 106.30 519 GLU A C 1
ATOM 3752 O O . GLU A 1 519 ? 101.442 121.757 133.285 1.00 106.30 519 GLU A O 1
ATOM 3758 N N . THR A 1 520 ? 100.604 123.805 132.953 1.00 106.52 520 THR A N 1
ATOM 3759 C CA . THR A 1 520 ? 99.641 123.411 131.914 1.00 106.52 520 THR A CA 1
ATOM 3760 C C . THR A 1 520 ? 99.005 122.047 132.187 1.00 106.52 520 THR A C 1
ATOM 3761 O O . THR A 1 520 ? 99.092 121.121 131.377 1.00 106.52 520 THR A O 1
ATOM 3765 N N . LYS A 1 521 ? 98.362 121.917 133.343 1.00 112.36 521 LYS A N 1
ATOM 3766 C CA . LYS A 1 521 ? 97.781 120.647 133.768 1.00 112.36 521 LYS A CA 1
ATOM 3767 C C . LYS A 1 521 ? 96.262 120.750 133.795 1.00 112.36 521 LYS A C 1
ATOM 3768 O O . LYS A 1 521 ? 95.702 121.532 134.572 1.00 112.36 521 LYS A O 1
ATOM 3774 N N . GLY A 1 522 ? 95.602 119.954 132.955 1.00 111.17 522 GLY A N 1
ATOM 3775 C CA . GLY A 1 522 ? 94.158 119.833 132.980 1.00 111.17 522 GLY A CA 1
ATOM 3776 C C . GLY A 1 522 ? 93.384 121.093 132.675 1.00 111.17 522 GLY A C 1
ATOM 3777 O O . GLY A 1 522 ? 92.203 121.172 133.025 1.00 111.17 522 GLY A O 1
ATOM 3778 N N . ILE A 1 523 ? 94.001 122.081 132.036 1.00 109.58 523 ILE A N 1
ATOM 3779 C CA . ILE A 1 523 ? 93.330 123.332 131.717 1.00 109.58 523 ILE A CA 1
ATOM 3780 C C . ILE A 1 523 ? 92.902 123.362 130.244 1.00 109.58 523 ILE A C 1
ATOM 3781 O O . ILE A 1 523 ? 92.574 124.420 129.708 1.00 109.58 523 ILE A O 1
ATOM 3786 N N . ALA A 1 524 ? 92.878 122.202 129.590 1.00 106.21 524 ALA A N 1
ATOM 3787 C CA . ALA A 1 524 ? 92.504 122.068 128.174 1.00 106.21 524 ALA A CA 1
ATOM 3788 C C . ALA A 1 524 ? 93.478 122.926 127.369 1.00 106.21 524 ALA A C 1
ATOM 3789 O O . ALA A 1 524 ? 94.696 122.809 127.574 1.00 106.21 524 ALA A O 1
ATOM 3791 N N . LEU A 1 525 ? 93.009 123.773 126.457 1.00 100.52 525 LEU A N 1
ATOM 3792 C CA . LEU A 1 525 ? 93.873 124.667 125.711 1.00 100.52 525 LEU A CA 1
ATOM 3793 C C . LEU A 1 525 ? 93.340 126.088 125.822 1.00 100.52 525 LEU A C 1
ATOM 3794 O O . LEU A 1 525 ? 92.145 126.316 125.587 1.00 100.52 525 LEU A O 1
ATOM 3799 N N . PRO A 1 526 ? 94.177 127.061 126.183 1.00 102.55 526 PRO A N 1
ATOM 3800 C CA . PRO A 1 526 ? 93.675 128.421 126.420 1.00 102.55 526 PRO A CA 1
ATOM 3801 C C . PRO A 1 526 ? 93.120 129.039 125.145 1.00 102.55 526 PRO A C 1
ATOM 3802 O O . PRO A 1 526 ? 93.616 128.785 124.047 1.00 102.55 526 PRO A O 1
ATOM 3806 N N . GLU A 1 527 ? 92.087 129.857 125.304 1.00 106.86 527 GLU A N 1
ATOM 3807 C CA . GLU A 1 527 ? 91.430 130.526 124.192 1.00 106.86 527 GLU A CA 1
ATOM 3808 C C . GLU A 1 527 ? 91.798 132.004 124.193 1.00 106.86 527 GLU A C 1
ATOM 3809 O O . GLU A 1 527 ? 91.884 132.624 125.256 1.00 106.86 527 GLU A O 1
ATOM 3815 N N . THR A 1 528 ? 92.009 132.556 122.998 1.00 106.49 528 THR A N 1
ATOM 3816 C CA . THR A 1 528 ? 92.310 133.982 122.737 1.00 106.49 528 THR A CA 1
ATOM 3817 C C . THR A 1 528 ? 93.288 134.485 123.800 1.00 106.49 528 THR A C 1
ATOM 3818 O O . THR A 1 528 ? 94.346 133.865 123.990 1.00 106.49 528 THR A O 1
ATOM 3822 N N . VAL A 1 529 ? 92.995 135.581 124.501 1.00 109.01 529 VAL A N 1
ATOM 3823 C CA . VAL A 1 529 ? 93.947 136.207 125.413 1.00 109.01 529 VAL A CA 1
ATOM 3824 C C . VAL A 1 529 ? 93.783 135.600 126.803 1.00 109.01 529 VAL A C 1
ATOM 3825 O O . VAL A 1 529 ? 94.468 135.993 127.753 1.00 109.01 529 VAL A O 1
ATOM 3829 N N . ASP A 1 530 ? 92.889 134.618 126.933 1.00 111.67 530 ASP A N 1
ATOM 3830 C CA . ASP A 1 530 ? 92.741 133.932 128.212 1.00 111.67 530 ASP A CA 1
ATOM 3831 C C . ASP A 1 530 ? 93.920 133.023 128.530 1.00 111.67 530 ASP A C 1
ATOM 3832 O O . ASP A 1 530 ? 93.864 132.294 129.526 1.00 111.67 530 ASP A O 1
ATOM 3837 N N . ASP A 1 531 ? 94.971 133.039 127.707 1.00 106.32 531 ASP A N 1
ATOM 3838 C CA . ASP A 1 531 ? 96.202 132.340 128.059 1.00 106.32 531 ASP A CA 1
ATOM 3839 C C . ASP A 1 531 ? 96.765 132.865 129.371 1.00 106.32 531 ASP A C 1
ATOM 3840 O O . ASP A 1 531 ? 97.183 132.084 130.234 1.00 106.32 531 ASP A O 1
ATOM 3845 N N . VAL A 1 532 ? 96.779 134.183 129.543 1.00 112.53 532 VAL A N 1
ATOM 3846 C CA . VAL A 1 532 ? 97.290 134.769 130.773 1.00 112.53 532 VAL A CA 1
ATOM 3847 C C . VAL A 1 532 ? 96.151 134.898 131.774 1.00 112.53 532 VAL A C 1
ATOM 3848 O O . VAL A 1 532 ? 95.571 135.976 131.945 1.00 112.53 532 VAL A O 1
ATOM 3852 N N . GLU A 1 533 ? 95.806 133.788 132.423 1.00 114.45 533 GLU A N 1
ATOM 3853 C CA . GLU A 1 533 ? 94.987 133.823 133.625 1.00 114.45 533 GLU A CA 1
ATOM 3854 C C . GLU A 1 533 ? 95.744 133.148 134.757 1.00 114.45 533 GLU A C 1
ATOM 3855 O O . GLU A 1 533 ? 95.979 133.751 135.809 1.00 114.45 533 GLU A O 1
ATOM 3861 N N . LYS A 1 534 ? 96.151 131.903 134.515 1.00 113.84 534 LYS A N 1
ATOM 3862 C CA . LYS A 1 534 ? 96.962 131.096 135.426 1.00 113.84 534 LYS A CA 1
ATOM 3863 C C . LYS A 1 534 ? 96.583 131.245 136.898 1.00 113.84 534 LYS A C 1
ATOM 3864 O O . LYS A 1 534 ? 95.647 130.604 137.375 1.00 113.84 534 LYS A O 1
#

InterPro domains:
  IPR004749 Organic cation transport protein/SVOP [TIGR00898] (12-528)
  IPR005829 Sugar transporter, conserved site [PS00216] (397-413)
  IPR011701 Major facilitator superfamily [PF07690] (159-485)
  IPR020846 Major facilitator superfamily domain [PS50850] (104-522)
  IPR036259 MFS transporter superfamily [G3DSA:1.20.1250.20] (127-534)
  IPR036259 MFS transporter superfamily [SSF103473] (15-527)

Secondary structure (DSSP, 8-state):
-HHHHHHHHS-SS-HHHHHHHHHHHHHHHHHHHHHHGGGGTTPPPS-EEE--HHHHHHHHHHT--HHHHHHH---SEEE-HHHH---S-SSS-SPEEE-SS-EEE--SS--HHHHHT--GGGGGGHHHHHHHHHHHHHHHHHHHHHHHHHS-HHHHHHHHHHHHHHHHHHHHT-SSHHHHHHHHHHHHHHHHHHHHHHHHHHHHHS-STTHHHHHHHHHHHHHHHHHHHHHHHHHS--HHHHHHHHHTHHHHHHT-GGGS---HHHHTTTTSSHHHHHHHHHH-SS---------S--HHHHS-SHHHHHHHHHHHHHHHHHHHHHHHHHHHH--STT-HHHHHHHHHHTHHHHHHHHHHHHHHH-SHHHHHHHHHHHHHHHHHHHSSSTT-STHHHHHHHHHHHHHHHHHHHHHHHHHHHS-SSSHHHHTTHHHHHHHHHHHHHHHHHHHHHHH-TTHHHHHHHHHHHTHHHHTTTS----S-----GGGGS--

Sequence (495 aa):
PSFDEALQRVGEFGRFQRRVFLLLCLTGVTFAFLFVGVVFLGTQPDHYWCRGPSAAALAERCGWSPEEEWNRTGRCQRYLLEAANLAAFPNRSAPLVPCRGGWRYAQAHSTIVSEFDLVCVNAWMLDLTQAILNLGFLTGAFTLGYAADRYGRIVIYLLSCLGVGVTGVVVAFAPNFPVFVIFRFLQGVFGKGTWMTCYVIVTEIVGSKQRRIVGIVIQMFFTLGIIILPGIAYFIPNWQGIQLAITLPSFLFLLYYWVVPESPRWLITRKKGDKALQILRRIAKCNGVTDEEVSNPSFLDLVRTPQMRKCTLILMFAWFTSAVVYQGLVMRLGIIGGNLYIDFFISGVVELPGALLILLTIERLGRRLPFAASNIVAGVACLVTAFLPEGIAWLRTTVATLGRLGITMAFEIVYLVNSELYPTTLRNFGVSLCSGLCDFGGIIAPFLLFRLAAVWLELPLIIFGILASICGGLVMLLPETKGIALPETVDDVEK